Protein AF-0000000072709318 (afdb_homodimer)

Foldseek 3Di:
DDPPPPDPPPADDDDPDDDDDDPDCPPPQAAAEEEEEAALQRLLLVLLPVQFDPCVVVSVPDDRQDKDWTADPVLSYIYIYHHHQLCPPVVVVVLVVCVVPVVPQGQEYEYEYQQVLQQVLFVCCVPPNLCRSCVVSLVVLLVCQQSLLVSLVRHAAEYEQAEQAAQPPPDPVPSRSHLDRVSSVVNRVSNCVRHVPRNHHYRCVRHVVRVVLLVCCVVVVPCDPVNQAQVNVDSRYGGSVSSNVVSLVCCQVCCVPPRVPPPVSND/DDPPPPDPPPADDDDPDDDDDDDDDPPPQAAAEEEEEAALQRLLLVCLPVQQPPCVVVSVPDDRQDKHWTADVVLSYIYIYHHHQLCPPVVVVVLVVCVVPVVPQGQEYEYEYQQVLQQVLFVCCVPPNLCRSCVVSLVVLLVCQQSLLVSLVRHAAEYEQAEQAAAPPPDPVPSRSALDRVSSVVNRVSNCVRNPPSNHHYRCVRHVVRVVLLVCCVVVVPCDPVNQAQVNVDSRYGGSVSSNVVSLVCCQVCCVPPRVPPPVSND

Nearest PDB structures (foldseek):
  5jd3-assembly1_A  TM=5.393E-01  e=1.275E-04  uncultured bacterium
  8ik1-assembly1_A  TM=5.780E-01  e=3.591E-04  Geobacillus sp. PA-3
  8ik1-assembly2_B  TM=5.446E-01  e=1.647E-03  Geobacillus sp. PA-3
  3klp-assembly1_X-2  TM=3.466E-01  e=9.175E-02  Homo sapiens
  3voi-assembly1_A  TM=4.257E-01  e=7.736E-01  Coprinopsis cinerea

Structure (mmCIF, N/CA/C/O backbone):
data_AF-0000000072709318-model_v1
#
loop_
_entity.id
_entity.type
_entity.pdbx_description
1 polymer Hyaluronoglucosaminidase
#
loop_
_atom_site.group_PDB
_atom_site.id
_atom_site.type_symbol
_atom_site.label_atom_id
_atom_site.label_alt_id
_atom_site.label_comp_id
_atom_site.label_asym_id
_atom_site.label_entity_id
_atom_site.label_seq_id
_atom_site.pdbx_PDB_ins_code
_atom_site.Cartn_x
_atom_site.Cartn_y
_atom_site.Cartn_z
_atom_site.occupancy
_atom_site.B_iso_or_equiv
_atom_site.auth_seq_id
_atom_site.auth_comp_id
_atom_site.auth_asym_id
_atom_site.auth_atom_id
_atom_site.pdbx_PDB_model_num
ATOM 1 N N . PHE A 1 1 ? -8.57 -24.578 12.484 1 18.33 1 PHE A N 1
ATOM 2 C CA . PHE A 1 1 ? -8.047 -23.5 11.664 1 18.33 1 PHE A CA 1
ATOM 3 C C . PHE A 1 1 ? -8.812 -22.203 11.922 1 18.33 1 PHE A C 1
ATOM 5 O O . PHE A 1 1 ? -9.711 -21.844 11.148 1 18.33 1 PHE A O 1
ATOM 12 N N . HIS A 1 2 ? -9.008 -21.797 13.148 1 18.19 2 HIS A N 1
ATOM 13 C CA . HIS A 1 2 ? -9.875 -20.859 13.852 1 18.19 2 HIS A CA 1
ATOM 14 C C . HIS A 1 2 ? -9.508 -19.406 13.523 1 18.19 2 HIS A C 1
ATOM 16 O O . HIS A 1 2 ? -8.344 -19.016 13.664 1 18.19 2 HIS A O 1
ATOM 22 N N . ALA A 1 3 ? -10.164 -18.906 12.438 1 20.08 3 ALA A N 1
ATOM 23 C CA . ALA A 1 3 ? -10.195 -17.5 12.039 1 20.08 3 ALA A CA 1
ATOM 24 C C . ALA A 1 3 ? -10.32 -16.578 13.25 1 20.08 3 ALA A C 1
ATOM 26 O O . ALA A 1 3 ? -11.336 -16.625 13.953 1 20.08 3 ALA A O 1
ATOM 27 N N . SER A 1 4 ? -9.25 -16.516 14.016 1 19.88 4 SER A N 1
ATOM 28 C CA . SER A 1 4 ? -9.398 -15.57 15.109 1 19.88 4 SER A CA 1
ATOM 29 C C . SER A 1 4 ? -10 -14.25 14.625 1 19.88 4 SER A C 1
ATOM 31 O O . SER A 1 4 ? -9.781 -13.844 13.484 1 19.88 4 SER A O 1
ATOM 33 N N . GLU A 1 5 ? -11.117 -13.867 15.109 1 21.23 5 GLU A N 1
ATOM 34 C CA . GLU A 1 5 ? -12.016 -12.719 15.117 1 21.23 5 GLU A CA 1
ATOM 35 C C . GLU A 1 5 ? -11.242 -11.414 15.297 1 21.23 5 GLU A C 1
ATOM 37 O O . GLU A 1 5 ? -10.609 -11.195 16.328 1 21.23 5 GLU A O 1
ATOM 42 N N . GLY A 1 6 ? -10.422 -11.086 14.422 1 20.47 6 GLY A N 1
ATOM 43 C CA . GLY A 1 6 ? -9.789 -9.789 14.617 1 20.47 6 GLY A CA 1
ATOM 44 C C . GLY A 1 6 ? -10.773 -8.688 14.953 1 20.47 6 GLY A C 1
ATOM 45 O O . GLY A 1 6 ? -11.828 -8.578 14.328 1 20.47 6 GLY A O 1
ATOM 46 N N . ALA A 1 7 ? -10.883 -8.281 16.219 1 23.45 7 ALA A N 1
ATOM 47 C CA . ALA A 1 7 ? -11.672 -7.262 16.906 1 23.45 7 ALA A CA 1
ATOM 48 C C . ALA A 1 7 ? -11.609 -5.93 16.156 1 23.45 7 ALA A C 1
ATOM 50 O O . ALA A 1 7 ? -10.523 -5.387 15.938 1 23.45 7 ALA A O 1
ATOM 51 N N . ASP A 1 8 ? -12.422 -5.719 15.227 1 24.88 8 ASP A N 1
ATOM 52 C CA . ASP A 1 8 ? -12.766 -4.375 14.766 1 24.88 8 ASP A CA 1
ATOM 53 C C . ASP A 1 8 ? -13.109 -3.463 15.938 1 24.88 8 ASP A C 1
ATOM 55 O O . ASP A 1 8 ? -14.141 -3.645 16.594 1 24.88 8 ASP A O 1
ATOM 59 N N . GLU A 1 9 ? -12.266 -3.225 16.797 1 24.95 9 GLU A N 1
ATOM 60 C CA . GLU A 1 9 ? -12.656 -2.33 17.891 1 24.95 9 GLU A CA 1
ATOM 61 C C . GLU A 1 9 ? -13.281 -1.047 17.359 1 24.95 9 GLU A C 1
ATOM 63 O O . GLU A 1 9 ? -12.719 -0.398 16.469 1 24.95 9 GLU A O 1
ATOM 68 N N . GLY A 1 10 ? -14.594 -0.941 17.312 1 24.89 10 GLY A N 1
ATOM 69 C CA . GLY A 1 10 ? -15.5 0.183 17.156 1 24.89 10 GLY A CA 1
ATOM 70 C C . GLY A 1 10 ? -14.992 1.457 17.797 1 24.89 10 GLY A C 1
ATOM 71 O O . GLY A 1 10 ? -14.477 1.43 18.922 1 24.89 10 GLY A O 1
ATOM 72 N N . GLY A 1 11 ? -14.414 2.309 16.984 1 27.69 11 GLY A N 1
ATOM 73 C CA . GLY A 1 11 ? -14.055 3.623 17.5 1 27.69 11 GLY A CA 1
ATOM 74 C C . GLY A 1 11 ? -15.156 4.27 18.312 1 27.69 11 GLY A C 1
ATOM 75 O O . GLY A 1 11 ? -16.344 4.129 18 1 27.69 11 GLY A O 1
ATOM 76 N N . GLY A 1 12 ? -15.102 4.203 19.547 1 26.78 12 GLY A N 1
ATOM 77 C CA . GLY A 1 12 ? -15.977 4.859 20.5 1 26.78 12 GLY A CA 1
ATOM 78 C C . GLY A 1 12 ? -16.25 6.312 20.156 1 26.78 12 GLY A C 1
ATOM 79 O O . GLY A 1 12 ? -15.32 7.059 19.828 1 26.78 12 GLY A O 1
ATOM 80 N N . VAL A 1 13 ? -17.375 6.586 19.547 1 27.08 13 VAL A N 1
ATOM 81 C CA . VAL A 1 13 ? -17.906 7.938 19.438 1 27.08 13 VAL A CA 1
ATOM 82 C C . VAL A 1 13 ? -18 8.586 20.812 1 27.08 13 VAL A C 1
ATOM 84 O O . VAL A 1 13 ? -18.594 8.016 21.734 1 27.08 13 VAL A O 1
ATOM 87 N N . VAL A 1 14 ? -17.125 9.43 21.172 1 26.2 14 VAL A N 1
ATOM 88 C CA . VAL A 1 14 ? -17.297 10.164 22.422 1 26.2 14 VAL A CA 1
ATOM 89 C C . VAL A 1 14 ? -18.188 11.375 22.188 1 26.2 14 VAL A C 1
ATOM 91 O O . VAL A 1 14 ? -17.844 12.273 21.422 1 26.2 14 VAL A O 1
ATOM 94 N N . ASP A 1 15 ? -19.516 11.289 22.422 1 24.95 15 ASP A N 1
ATOM 95 C CA . ASP A 1 15 ? -20.516 12.344 22.391 1 24.95 15 ASP A CA 1
ATOM 96 C C . ASP A 1 15 ? -20.312 13.336 23.531 1 24.95 15 ASP A C 1
ATOM 98 O O . ASP A 1 15 ? -20.312 12.953 24.703 1 24.95 15 ASP A O 1
ATOM 102 N N . VAL A 1 16 ? -19.719 14.531 23.312 1 25.19 16 VAL A N 1
ATOM 103 C CA . VAL A 1 16 ? -19.688 15.547 24.359 1 25.19 16 VAL A CA 1
ATOM 104 C C . VAL A 1 16 ? -20.984 16.359 24.344 1 25.19 16 VAL A C 1
ATOM 106 O O . VAL A 1 16 ? -21.281 17.031 23.359 1 25.19 16 VAL A O 1
ATOM 109 N N . THR A 1 17 ? -22.109 16.016 24.938 1 25.91 17 THR A N 1
ATOM 110 C CA . THR A 1 17 ? -23.391 16.703 25.016 1 25.91 17 THR A CA 1
ATOM 111 C C . THR A 1 17 ? -23.266 17.938 25.922 1 25.91 17 THR A C 1
ATOM 113 O O . THR A 1 17 ? -23.156 17.812 27.141 1 25.91 17 THR A O 1
ATOM 116 N N . GLU A 1 18 ? -22.453 19.031 25.797 1 22.3 18 GLU A N 1
ATOM 117 C CA . GLU A 1 18 ? -22.891 20.062 26.734 1 22.3 18 GLU A CA 1
ATOM 118 C C . GLU A 1 18 ? -24.25 20.641 26.359 1 22.3 18 GLU A C 1
ATOM 120 O O . GLU A 1 18 ? -24.688 20.484 25.219 1 22.3 18 GLU A O 1
ATOM 125 N N . GLY A 1 19 ? -24.953 21.531 27.25 1 25.66 19 GLY A N 1
ATOM 126 C CA . GLY A 1 19 ? -26.25 22.125 27.531 1 25.66 19 GLY A CA 1
ATOM 127 C C . GLY A 1 19 ? -26.625 23.219 26.562 1 25.66 19 GLY A C 1
ATOM 128 O O . GLY A 1 19 ? -27.469 24.047 26.859 1 25.66 19 GLY A O 1
ATOM 129 N N . GLY A 1 20 ? -26.266 23.297 25.312 1 23.64 20 GLY A N 1
ATOM 130 C CA . GLY A 1 20 ? -26.562 24.578 24.688 1 23.64 20 GLY A CA 1
ATOM 131 C C . GLY A 1 20 ? -28.062 24.828 24.547 1 23.64 20 GLY A C 1
ATOM 132 O O . GLY A 1 20 ? -28.859 23.891 24.531 1 23.64 20 GLY A O 1
ATOM 133 N N . VAL A 1 21 ? -28.5 26.109 24.812 1 25.41 21 VAL A N 1
ATOM 134 C CA . VAL A 1 21 ? -29.766 26.828 24.781 1 25.41 21 VAL A CA 1
ATOM 135 C C . VAL A 1 21 ? -30.344 26.812 23.359 1 25.41 21 VAL A C 1
ATOM 137 O O . VAL A 1 21 ? -29.594 26.719 22.391 1 25.41 21 VAL A O 1
ATOM 140 N N . ALA A 1 22 ? -31.75 26.734 23.188 1 29.33 22 ALA A N 1
ATOM 141 C CA . ALA A 1 22 ? -32.75 26.656 22.125 1 29.33 22 ALA A CA 1
ATOM 142 C C . ALA A 1 22 ? -32.688 27.875 21.219 1 29.33 22 ALA A C 1
ATOM 144 O O . ALA A 1 22 ? -33.594 28.125 20.438 1 29.33 22 ALA A O 1
ATOM 145 N N . SER A 1 23 ? -31.641 28.656 20.953 1 26.03 23 SER A N 1
ATOM 146 C CA . SER A 1 23 ? -32.062 29.875 20.25 1 26.03 23 SER A CA 1
ATOM 147 C C . SER A 1 23 ? -32.688 29.547 18.891 1 26.03 23 SER A C 1
ATOM 149 O O . SER A 1 23 ? -32.5 28.453 18.375 1 26.03 23 SER A O 1
ATOM 151 N N . GLY A 1 24 ? -33.312 30.516 18.062 1 32.34 24 GLY A N 1
ATOM 152 C CA . GLY A 1 24 ? -34.094 30.688 16.844 1 32.34 24 GLY A CA 1
ATOM 153 C C . GLY A 1 24 ? -33.531 29.906 15.664 1 32.34 24 GLY A C 1
ATOM 154 O O . GLY A 1 24 ? -32.344 29.531 15.68 1 32.34 24 GLY A O 1
ATOM 155 N N . GLY A 1 25 ? -34.5 29.234 14.789 1 33.97 25 GLY A N 1
ATOM 156 C CA . GLY A 1 25 ? -34.5 28.062 13.945 1 33.97 25 GLY A CA 1
ATOM 157 C C . GLY A 1 25 ? -33.531 28.156 12.781 1 33.97 25 GLY A C 1
ATOM 158 O O . GLY A 1 25 ? -33.938 28.062 11.617 1 33.97 25 GLY A O 1
ATOM 159 N N . THR A 1 26 ? -32.531 29.156 12.75 1 33.88 26 THR A N 1
ATOM 160 C CA . THR A 1 26 ? -31.75 29.172 11.523 1 33.88 26 THR A CA 1
ATOM 161 C C . THR A 1 26 ? -31.281 27.766 11.164 1 33.88 26 THR A C 1
ATOM 163 O O . THR A 1 26 ? -31.094 26.922 12.047 1 33.88 26 THR A O 1
ATOM 166 N N . GLU A 1 27 ? -31.578 27.359 9.875 1 38.03 27 GLU A N 1
ATOM 167 C CA . GLU A 1 27 ? -31.172 26.078 9.305 1 38.03 27 GLU A CA 1
ATOM 168 C C . GLU A 1 27 ? -29.859 25.594 9.898 1 38.03 27 GLU A C 1
ATOM 170 O O . GLU A 1 27 ? -28.891 26.359 9.969 1 38.03 27 GLU A O 1
ATOM 175 N N . PRO A 1 28 ? -29.828 24.734 10.742 1 40.47 28 PRO A N 1
ATOM 176 C CA . PRO A 1 28 ? -28.609 24.266 11.414 1 40.47 28 PRO A CA 1
ATOM 177 C C . PRO A 1 28 ? -27.406 24.156 10.477 1 40.47 28 PRO A C 1
ATOM 179 O O . PRO A 1 28 ? -27.547 23.703 9.336 1 40.47 28 PRO A O 1
ATOM 182 N N . ALA A 1 29 ? -26.5 25.141 10.289 1 44.62 29 ALA A N 1
ATOM 183 C CA . ALA A 1 29 ? -25.25 25.156 9.516 1 44.62 29 ALA A CA 1
ATOM 184 C C . ALA A 1 29 ? -24.703 23.75 9.328 1 44.62 29 ALA A C 1
ATOM 186 O O . ALA A 1 29 ? -24.578 22.984 10.289 1 44.62 29 ALA A O 1
ATOM 187 N N . ARG A 1 30 ? -24.906 23.062 8.148 1 54.44 30 ARG A N 1
ATOM 188 C CA . ARG A 1 30 ? -24.391 21.734 7.824 1 54.44 30 ARG A CA 1
ATOM 189 C C . ARG A 1 30 ? -23.016 21.516 8.445 1 54.44 30 ARG A C 1
ATOM 191 O O . ARG A 1 30 ? -22.156 22.391 8.398 1 54.44 30 ARG A O 1
ATOM 198 N N . GLY A 1 31 ? -22.875 20.641 9.336 1 70.06 31 GLY A N 1
ATOM 199 C CA . GLY A 1 31 ? -21.641 20.297 10.016 1 70.06 31 GLY A CA 1
ATOM 200 C C . GLY A 1 31 ? -20.484 20.062 9.062 1 70.06 31 GLY A C 1
ATOM 201 O O . GLY A 1 31 ? -20.688 19.688 7.91 1 70.06 31 GLY A O 1
ATOM 202 N N . GLN A 1 32 ? -19.359 20.812 9.352 1 82.69 32 GLN A N 1
ATOM 203 C CA . GLN A 1 32 ? -18.141 20.625 8.57 1 82.69 32 GLN A CA 1
ATOM 204 C C . GLN A 1 32 ? -17.453 19.297 8.906 1 82.69 32 GLN A C 1
ATOM 206 O O . GLN A 1 32 ? -17.484 18.859 10.055 1 82.69 32 GLN A O 1
ATOM 211 N N . HIS A 1 33 ? -17.047 18.625 7.836 1 90.94 33 HIS A N 1
ATOM 212 C CA . HIS A 1 33 ? -16.281 17.406 8 1 90.94 33 HIS A CA 1
ATOM 213 C C . HIS A 1 33 ? -14.883 17.547 7.398 1 90.94 33 HIS A C 1
ATOM 215 O O . HIS A 1 33 ? -14.742 17.859 6.215 1 90.94 33 HIS A O 1
ATOM 221 N N . TRP A 1 34 ? -13.898 17.422 8.258 1 92.12 34 TRP A N 1
ATOM 222 C CA . TRP A 1 34 ? -12.5 17.406 7.832 1 92.12 34 TRP A CA 1
ATOM 223 C C . TRP A 1 34 ? -11.906 16.016 7.945 1 92.12 34 TRP A C 1
ATOM 225 O O . TRP A 1 34 ? -12.203 15.281 8.891 1 92.12 34 TRP A O 1
ATOM 235 N N . VAL A 1 35 ? -11.109 15.711 6.961 1 95.94 35 VAL A N 1
ATOM 236 C CA . VAL A 1 35 ? -10.461 14.406 7.012 1 95.94 35 VAL A CA 1
ATOM 237 C C . VAL A 1 35 ? -8.953 14.578 6.859 1 95.94 35 VAL A C 1
ATOM 239 O O . VAL A 1 35 ? -8.484 15.305 5.977 1 95.94 35 VAL A O 1
ATOM 242 N N . ILE A 1 36 ? -8.172 13.922 7.75 1 96.06 36 ILE A N 1
ATOM 243 C CA . ILE A 1 36 ? -6.715 13.977 7.762 1 96.06 36 ILE A CA 1
ATOM 244 C C . ILE A 1 36 ? -6.141 12.594 7.488 1 96.06 36 ILE A C 1
ATOM 246 O O . ILE A 1 36 ? -6.566 11.609 8.094 1 96.06 36 ILE A O 1
ATOM 250 N N . PHE A 1 37 ? -5.27 12.516 6.492 1 97.5 37 PHE A N 1
ATOM 251 C CA . PHE A 1 37 ? -4.547 11.281 6.211 1 97.5 37 PHE A CA 1
ATOM 252 C C . PHE A 1 37 ? -3.053 11.469 6.43 1 97.5 37 PHE A C 1
ATOM 254 O O . PHE A 1 37 ? -2.477 12.469 5.996 1 97.5 37 PHE A O 1
ATOM 261 N N . GLY A 1 38 ? -2.445 10.461 7.07 1 96.75 38 GLY A N 1
ATOM 262 C CA . GLY A 1 38 ? -0.995 10.547 7.133 1 96.75 38 GLY A CA 1
ATOM 263 C C . GLY A 1 38 ? -0.401 9.773 8.297 1 96.75 38 GLY A C 1
ATOM 264 O O . GLY A 1 38 ? -0.96 8.766 8.727 1 96.75 38 GLY A O 1
ATOM 265 N N . ASP A 1 39 ? 0.819 10.234 8.68 1 92.56 39 ASP A N 1
ATOM 266 C CA . ASP A 1 39 ? 1.562 9.547 9.727 1 92.56 39 ASP A CA 1
ATOM 267 C C . ASP A 1 39 ? 1.502 10.312 11.047 1 92.56 39 ASP A C 1
ATOM 269 O O . ASP A 1 39 ? 0.529 11.023 11.312 1 92.56 39 ASP A O 1
ATOM 273 N N . SER A 1 40 ? 2.477 10.148 11.875 1 89.94 40 SER A N 1
ATOM 274 C CA . SER A 1 40 ? 2.492 10.758 13.203 1 89.94 40 SER A CA 1
ATOM 275 C C . SER A 1 40 ? 2.518 12.281 13.109 1 89.94 40 SER A C 1
ATOM 277 O O . SER A 1 40 ? 1.953 12.969 13.961 1 89.94 40 SER A O 1
ATOM 279 N N . HIS A 1 41 ? 3.105 12.867 12.078 1 91.12 41 HIS A N 1
ATOM 280 C CA . HIS A 1 41 ? 3.135 14.32 11.906 1 91.12 41 HIS A CA 1
ATOM 281 C C . HIS A 1 41 ? 1.727 14.883 11.758 1 91.12 41 HIS A C 1
ATOM 283 O O . HIS A 1 41 ? 1.396 15.906 12.359 1 91.12 41 HIS A O 1
ATOM 289 N N . MET A 1 42 ? 0.991 14.18 11.023 1 93.81 42 MET A N 1
ATOM 290 C CA . MET A 1 42 ? -0.381 14.625 10.797 1 93.81 42 MET A CA 1
ATOM 291 C C . MET A 1 42 ? -1.245 14.367 12.023 1 93.81 42 MET A C 1
ATOM 293 O O . MET A 1 42 ? -2.156 15.141 12.32 1 93.81 42 MET A O 1
ATOM 297 N N . ARG A 1 43 ? -0.916 13.305 12.648 1 90.69 43 ARG A N 1
ATOM 298 C CA . ARG A 1 43 ? -1.626 13.016 13.891 1 90.69 43 ARG A CA 1
ATOM 299 C C . ARG A 1 43 ? -1.39 14.109 14.93 1 90.69 43 ARG A C 1
ATOM 301 O O . ARG A 1 43 ? -2.299 14.469 15.68 1 90.69 43 ARG A O 1
ATOM 308 N N . TYR A 1 44 ? -0.171 14.641 14.992 1 89.25 44 TYR A N 1
ATOM 309 C CA . TYR A 1 44 ? 0.151 15.711 15.922 1 89.25 44 TYR A CA 1
ATOM 310 C C . TYR A 1 44 ? -0.67 16.953 15.625 1 89.25 44 TYR A C 1
ATOM 312 O O . TYR A 1 44 ? -1.036 17.703 16.531 1 89.25 44 TYR A O 1
ATOM 320 N N . ILE A 1 45 ? -0.91 17.203 14.383 1 89.75 45 ILE A N 1
ATOM 321 C CA . ILE A 1 45 ? -1.743 18.344 14.016 1 89.75 45 ILE A CA 1
ATOM 322 C C . ILE A 1 45 ? -3.15 18.156 14.578 1 89.75 45 ILE A C 1
ATOM 324 O O . ILE A 1 45 ? -3.734 19.094 15.125 1 89.75 45 ILE A O 1
ATOM 328 N N . LEU A 1 46 ? -3.662 16.969 14.414 1 87 46 LEU A N 1
ATOM 329 C CA . LEU A 1 46 ? -4.957 16.688 15.023 1 87 46 LEU A CA 1
ATOM 330 C C . LEU A 1 46 ? -4.914 16.938 16.531 1 87 46 LEU A C 1
ATOM 332 O O . LEU A 1 46 ? -5.82 17.547 17.094 1 87 46 LEU A O 1
ATOM 336 N N . LYS A 1 47 ? -3.832 16.469 17.125 1 82.5 47 LYS A N 1
ATOM 337 C CA . LYS A 1 47 ? -3.697 16.594 18.578 1 82.5 47 LYS A CA 1
ATOM 338 C C . LYS A 1 47 ? -3.527 18.047 19 1 82.5 47 LYS A C 1
ATOM 340 O O . LYS A 1 47 ? -3.889 18.438 20.109 1 82.5 47 LYS A O 1
ATOM 345 N N . GLY A 1 48 ? -2.92 18.828 18.156 1 80.25 48 GLY A N 1
ATOM 346 C CA . GLY A 1 48 ? -2.701 20.234 18.453 1 80.25 48 GLY A CA 1
ATOM 347 C C . GLY A 1 48 ? -3.982 21.047 18.469 1 80.25 48 GLY A C 1
ATOM 348 O O . GLY A 1 48 ? -4.008 22.172 18.984 1 80.25 48 GLY A O 1
ATOM 349 N N . TRP A 1 49 ? -4.996 20.531 17.938 1 73.69 49 TRP A N 1
ATOM 350 C CA . TRP A 1 49 ? -6.277 21.219 17.891 1 73.69 49 TRP A CA 1
ATOM 351 C C . TRP A 1 49 ? -6.879 21.344 19.281 1 73.69 49 TRP A C 1
ATOM 353 O O . TRP A 1 49 ? -7.113 20.344 19.953 1 73.69 49 TRP A O 1
ATOM 363 N N . LYS A 1 50 ? -6.504 22.516 20.047 1 57.91 50 LYS A N 1
ATOM 364 C CA . LYS A 1 50 ? -6.938 22.781 21.422 1 57.91 50 LYS A CA 1
ATOM 365 C C . LYS A 1 50 ? -8.445 22.625 21.562 1 57.91 50 LYS A C 1
ATOM 367 O O . LYS A 1 50 ? -8.93 22.141 22.578 1 57.91 50 LYS A O 1
ATOM 372 N N . SER A 1 51 ? -9.117 23.531 20.703 1 49.47 51 SER A N 1
ATOM 373 C CA . SER A 1 51 ? -10.57 23.562 20.859 1 49.47 51 SER A CA 1
ATOM 374 C C . SER A 1 51 ? -11.172 22.172 20.703 1 49.47 51 SER A C 1
ATOM 376 O O . SER A 1 51 ? -12.359 21.969 20.953 1 49.47 51 SER A O 1
ATOM 378 N N . VAL A 1 52 ? -10.617 21.469 19.969 1 45.75 52 VAL A N 1
ATOM 379 C CA . VAL A 1 52 ? -11.117 20.094 19.844 1 45.75 52 VAL A CA 1
ATOM 380 C C . VAL A 1 52 ? -11.023 19.391 21.188 1 45.75 52 VAL A C 1
ATOM 382 O O . VAL A 1 52 ? -10.031 19.547 21.906 1 45.75 52 VAL A O 1
ATOM 385 N N . ALA A 1 53 ? -12.078 18.594 21.656 1 40.69 53 ALA A N 1
ATOM 386 C CA . ALA A 1 53 ? -12.672 18.141 22.906 1 40.69 53 ALA A CA 1
ATOM 387 C C . ALA A 1 53 ? -11.602 17.594 23.859 1 40.69 53 ALA A C 1
ATOM 389 O O . ALA A 1 53 ? -10.469 17.344 23.438 1 40.69 53 ALA A O 1
ATOM 390 N N . PRO A 1 54 ? -12.07 16.875 24.984 1 41.25 54 PRO A N 1
ATOM 391 C CA . PRO A 1 54 ? -11.719 15.805 25.922 1 41.25 54 PRO A CA 1
ATOM 392 C C . PRO A 1 54 ? -10.805 14.758 25.281 1 41.25 54 PRO A C 1
ATOM 394 O O . PRO A 1 54 ? -10.414 13.789 25.953 1 41.25 54 PRO A O 1
ATOM 397 N N . ALA A 1 55 ? -10.43 14.867 24.109 1 44.62 55 ALA A N 1
ATOM 398 C CA . ALA A 1 55 ? -9.664 13.922 23.297 1 44.62 55 ALA A CA 1
ATOM 399 C C . ALA A 1 55 ? -8.203 13.875 23.734 1 44.62 55 ALA A C 1
ATOM 401 O O . ALA A 1 55 ? -7.434 13.031 23.266 1 44.62 55 ALA A O 1
ATOM 402 N N . GLU A 1 56 ? -7.742 15.023 24.297 1 49.5 56 GLU A N 1
ATOM 403 C CA . GLU A 1 56 ? -6.383 14.945 24.812 1 49.5 56 GLU A CA 1
ATOM 404 C C . GLU A 1 56 ? -6.125 13.594 25.484 1 49.5 56 GLU A C 1
ATOM 406 O O . GLU A 1 56 ? -5.055 13.008 25.312 1 49.5 56 GLU A O 1
ATOM 411 N N . LYS A 1 57 ? -7.16 13.359 26.344 1 46.59 57 LYS A N 1
ATOM 412 C CA . LYS A 1 57 ? -6.961 12.117 27.078 1 46.59 57 LYS A CA 1
ATOM 413 C C . LYS A 1 57 ? -7.039 10.914 26.141 1 46.59 57 LYS A C 1
ATOM 415 O O . LYS A 1 57 ? -6.285 9.945 26.297 1 46.59 57 LYS A O 1
ATOM 420 N N . THR A 1 58 ? -7.965 10.984 25.141 1 47.28 58 THR A N 1
ATOM 421 C CA . THR A 1 58 ? -8.172 9.828 24.281 1 47.28 58 THR A CA 1
ATOM 422 C C . THR A 1 58 ? -7.035 9.695 23.266 1 47.28 58 THR A C 1
ATOM 424 O O . THR A 1 58 ? -6.629 8.586 22.922 1 47.28 58 THR A O 1
ATOM 427 N N . LEU A 1 59 ? -6.578 10.914 22.875 1 53.44 59 LEU A N 1
ATOM 428 C CA . LEU A 1 59 ? -5.551 10.898 21.844 1 53.44 59 LEU A CA 1
ATOM 429 C C . LEU A 1 59 ? -4.219 10.414 22.406 1 53.44 59 LEU A C 1
ATOM 431 O O . LEU A 1 59 ? -3.424 9.797 21.703 1 53.44 59 LEU A O 1
ATOM 435 N N . HIS A 1 60 ? -4.07 10.766 23.688 1 52.12 60 HIS A N 1
ATOM 436 C CA . HIS A 1 60 ? -2.791 10.375 24.266 1 52.12 60 HIS A CA 1
ATOM 437 C C . HIS A 1 60 ? -2.752 8.883 24.562 1 52.12 60 HIS A C 1
ATOM 439 O O . HIS A 1 60 ? -1.674 8.281 24.609 1 52.12 60 HIS A O 1
ATOM 445 N N . ASN A 1 61 ? -4.02 8.328 24.656 1 47.03 61 ASN A N 1
ATOM 446 C CA . ASN A 1 61 ? -4.055 6.918 25.031 1 47.03 61 ASN A CA 1
ATOM 447 C C . ASN A 1 61 ? -4.238 6.023 23.812 1 47.03 61 ASN A C 1
ATOM 449 O O . ASN A 1 61 ? -4.191 4.797 23.922 1 47.03 61 ASN A O 1
ATOM 453 N N . ASP A 1 62 ? -4.414 6.656 22.781 1 52.31 62 ASP A N 1
ATOM 454 C CA . ASP A 1 62 ? -4.727 5.797 21.641 1 52.31 62 ASP A CA 1
ATOM 455 C C . ASP A 1 62 ? -3.455 5.184 21.047 1 52.31 62 ASP A C 1
ATOM 457 O O . ASP A 1 62 ? -2.385 5.793 21.109 1 52.31 62 ASP A O 1
ATOM 461 N N . LYS A 1 63 ? -3.678 4.117 20.594 1 58.25 63 LYS A N 1
ATOM 462 C CA . LYS A 1 63 ? -2.574 3.424 19.938 1 58.25 63 LYS A CA 1
ATOM 463 C C . LYS A 1 63 ? -2.135 4.156 18.672 1 58.25 63 LYS A C 1
ATOM 465 O O . LYS A 1 63 ? -2.971 4.562 17.859 1 58.25 63 LYS A O 1
ATOM 470 N N . PRO A 1 64 ? -0.882 4.648 18.562 1 58.53 64 PRO A N 1
ATOM 471 C CA . PRO A 1 64 ? -0.325 5.539 17.547 1 58.53 64 PRO A CA 1
ATOM 472 C C . PRO A 1 64 ? -0.694 5.117 16.125 1 58.53 64 PRO A C 1
ATOM 474 O O . PRO A 1 64 ? -0.649 5.934 15.203 1 58.53 64 PRO A O 1
ATOM 477 N N . PHE A 1 65 ? -1.562 4.027 15.938 1 69.38 65 PHE A N 1
ATOM 478 C CA . PHE A 1 65 ? -1.738 3.537 14.578 1 69.38 65 PHE A CA 1
ATOM 479 C C . PHE A 1 65 ? -3.215 3.324 14.266 1 69.38 65 PHE A C 1
ATOM 481 O O . PHE A 1 65 ? -3.561 2.535 13.383 1 69.38 65 PHE A O 1
ATOM 488 N N . LYS A 1 66 ? -3.934 4.141 14.984 1 74.88 66 LYS A N 1
ATOM 489 C CA . LYS A 1 66 ? -5.367 3.924 14.82 1 74.88 66 LYS A CA 1
ATOM 490 C C . LYS A 1 66 ? -6.035 5.133 14.164 1 74.88 66 LYS A C 1
ATOM 492 O O . LYS A 1 66 ? -5.527 6.25 14.25 1 74.88 66 LYS A O 1
ATOM 497 N N . ASN A 1 67 ? -7.09 4.848 13.461 1 81.25 67 ASN A N 1
ATOM 498 C CA . ASN A 1 67 ? -7.977 5.91 13 1 81.25 67 ASN A CA 1
ATOM 499 C C . ASN A 1 67 ? -8.688 6.594 14.156 1 81.25 67 ASN A C 1
ATOM 501 O O . ASN A 1 67 ? -8.93 5.973 15.195 1 81.25 67 ASN A O 1
ATOM 505 N N . ILE A 1 68 ? -8.898 7.926 14 1 81.81 68 ILE A N 1
ATOM 506 C CA . ILE A 1 68 ? -9.5 8.719 15.062 1 81.81 68 ILE A CA 1
ATOM 507 C C . ILE A 1 68 ? -10.633 9.562 14.492 1 81.81 68 ILE A C 1
ATOM 509 O O . ILE A 1 68 ? -10.523 10.109 13.391 1 81.81 68 ILE A O 1
ATOM 513 N N . GLU A 1 69 ? -11.711 9.531 15.172 1 82.88 69 GLU A N 1
ATOM 514 C CA . GLU A 1 69 ? -12.789 10.461 14.867 1 82.88 69 GLU A CA 1
ATOM 515 C C . GLU A 1 69 ? -13.062 11.398 16.047 1 82.88 69 GLU A C 1
ATOM 517 O O . GLU A 1 69 ? -13.188 10.953 17.188 1 82.88 69 GLU A O 1
ATOM 522 N N . VAL A 1 70 ? -13.008 12.695 15.75 1 80.38 70 VAL A N 1
ATOM 523 C CA . VAL A 1 70 ? -13.25 13.719 16.766 1 80.38 70 VAL A CA 1
ATOM 524 C C . VAL A 1 70 ? -14.422 14.602 16.344 1 80.38 70 VAL A C 1
ATOM 526 O O . VAL A 1 70 ? -14.477 15.062 15.195 1 80.38 70 VAL A O 1
ATOM 529 N N . ARG A 1 71 ? -15.336 14.711 17.266 1 80 71 ARG A N 1
ATOM 530 C CA . ARG A 1 71 ? -16.469 15.594 17.016 1 80 71 ARG A CA 1
ATOM 531 C C . ARG A 1 71 ? -16.469 16.781 17.969 1 80 71 ARG A C 1
ATOM 533 O O . ARG A 1 71 ? -16.297 16.625 19.172 1 80 71 ARG A O 1
ATOM 540 N N . ASP A 1 72 ? -16.438 17.938 17.328 1 73 72 ASP A N 1
ATOM 541 C CA . ASP A 1 72 ? -16.609 19.172 18.094 1 73 72 ASP A CA 1
ATOM 542 C C . ASP A 1 72 ? -17.984 19.781 17.859 1 73 72 ASP A C 1
ATOM 544 O O . ASP A 1 72 ? -18.203 20.438 16.844 1 73 72 ASP A O 1
ATOM 548 N N . LEU A 1 73 ? -18.828 19.672 18.734 1 67.06 73 LEU A N 1
ATOM 549 C CA . LEU A 1 73 ? -20.219 20.094 18.594 1 67.06 73 LEU A CA 1
ATOM 550 C C . LEU A 1 73 ? -20.344 21.609 18.656 1 67.06 73 LEU A C 1
ATOM 552 O O . LEU A 1 73 ? -21.281 22.188 18.078 1 67.06 73 LEU A O 1
ATOM 556 N N . SER A 1 74 ? -19.391 22.25 19.375 1 67.38 74 SER A N 1
ATOM 557 C CA . SER A 1 74 ? -19.484 23.703 19.531 1 67.38 74 SER A CA 1
ATOM 558 C C . SER A 1 74 ? -19.344 24.406 18.188 1 67.38 74 SER A C 1
ATOM 560 O O . SER A 1 74 ? -19.938 25.469 17.969 1 67.38 74 SER A O 1
ATOM 562 N N . VAL A 1 75 ? -18.688 23.828 17.297 1 69.5 75 VAL A N 1
ATOM 563 C CA . VAL A 1 75 ? -18.516 24.438 15.984 1 69.5 75 VAL A CA 1
ATOM 564 C C . VAL A 1 75 ? -19.047 23.516 14.898 1 69.5 75 VAL A C 1
ATOM 566 O O . VAL A 1 75 ? -18.859 23.766 13.703 1 69.5 75 VAL A O 1
ATOM 569 N N . ASN A 1 76 ? -19.75 22.406 15.289 1 77.62 76 ASN A N 1
ATOM 570 C CA . ASN A 1 76 ? -20.328 21.438 14.367 1 77.62 76 ASN A CA 1
ATOM 571 C C . ASN A 1 76 ? -19.281 20.938 13.367 1 77.62 76 ASN A C 1
ATOM 573 O O . ASN A 1 76 ? -19.516 20.969 12.156 1 77.62 76 ASN A O 1
ATOM 577 N N . LEU A 1 77 ? -18.188 20.641 13.906 1 80.38 77 LEU A N 1
ATOM 578 C CA . LEU A 1 77 ? -17.078 20.156 13.117 1 80.38 77 LEU A CA 1
ATOM 579 C C . LEU A 1 77 ? -16.734 18.703 13.484 1 80.38 77 LEU A C 1
ATOM 581 O O . LEU A 1 77 ? -16.625 18.375 14.664 1 80.38 77 LEU A O 1
ATOM 585 N N . ASN A 1 78 ? -16.734 17.922 12.438 1 86.5 78 ASN A N 1
ATOM 586 C CA . ASN A 1 78 ? -16.25 16.547 12.57 1 86.5 78 ASN A CA 1
ATOM 587 C C . ASN A 1 78 ? -14.898 16.375 11.883 1 86.5 78 ASN A C 1
ATOM 589 O O . ASN A 1 78 ? -14.719 16.781 10.734 1 86.5 78 ASN A O 1
ATOM 593 N N . ILE A 1 79 ? -13.93 15.797 12.672 1 88.81 79 ILE A N 1
ATOM 594 C CA . ILE A 1 79 ? -12.617 15.539 12.094 1 88.81 79 ILE A CA 1
ATOM 595 C C . ILE A 1 79 ? -12.32 14.039 12.148 1 88.81 79 ILE A C 1
ATOM 597 O O . ILE A 1 79 ? -12.422 13.414 13.203 1 88.81 79 ILE A O 1
ATOM 601 N N . THR A 1 80 ? -12.039 13.5 10.984 1 92.62 80 THR A N 1
ATOM 602 C CA . THR A 1 80 ? -11.609 12.109 10.914 1 92.62 80 THR A CA 1
ATOM 603 C C . THR A 1 80 ? -10.125 12.023 10.555 1 92.62 80 THR A C 1
ATOM 605 O O . THR A 1 80 ? -9.664 12.695 9.633 1 92.62 80 THR A O 1
ATOM 608 N N . PHE A 1 81 ? -9.398 11.266 11.328 1 94.31 81 PHE A N 1
ATOM 609 C CA . PHE A 1 81 ? -7.996 10.992 11.039 1 94.31 81 PHE A CA 1
ATOM 610 C C . PHE A 1 81 ? -7.801 9.531 10.648 1 94.31 81 PHE A C 1
ATOM 612 O O . PHE A 1 81 ? -8.219 8.625 11.375 1 94.31 81 PHE A O 1
ATOM 619 N N . TYR A 1 82 ? -7.141 9.328 9.5 1 95.06 82 TYR A N 1
ATOM 620 C CA . TYR A 1 82 ? -6.75 7.992 9.07 1 95.06 82 TYR A CA 1
ATOM 621 C C . TYR A 1 82 ? -5.238 7.812 9.156 1 95.06 82 TYR A C 1
ATOM 623 O O . TYR A 1 82 ? -4.484 8.547 8.523 1 95.06 82 TYR A O 1
ATOM 631 N N . TRP A 1 83 ? -4.895 6.848 10.008 1 94.25 83 TRP A N 1
ATOM 632 C CA . TRP A 1 83 ? -3.506 6.41 9.945 1 94.25 83 TRP A CA 1
ATOM 633 C C . TRP A 1 83 ? -3.197 5.766 8.594 1 94.25 83 TRP A C 1
ATOM 635 O O . TRP A 1 83 ? -3.492 4.586 8.383 1 94.25 83 TRP A O 1
ATOM 645 N N . ASP A 1 84 ? -2.664 6.469 7.715 1 95 84 ASP A N 1
ATOM 646 C CA . ASP A 1 84 ? -2.352 6.105 6.336 1 95 84 ASP A CA 1
ATOM 647 C C . ASP A 1 84 ? -1.008 6.695 5.906 1 95 84 ASP A C 1
ATOM 649 O O . ASP A 1 84 ? -0.96 7.613 5.09 1 95 84 ASP A O 1
ATOM 653 N N . VAL A 1 85 ? 0.01 6.043 6.379 1 94.12 85 VAL A N 1
ATOM 654 C CA . VAL A 1 85 ? 1.334 6.66 6.379 1 94.12 85 VAL A CA 1
ATOM 655 C C . VAL A 1 85 ? 1.852 6.77 4.945 1 94.12 85 VAL A C 1
ATOM 657 O O . VAL A 1 85 ? 2.631 7.672 4.629 1 94.12 85 VAL A O 1
ATOM 660 N N . HIS A 1 86 ? 1.468 5.852 4.055 1 93.88 86 HIS A N 1
ATOM 661 C CA . HIS A 1 86 ? 1.901 5.902 2.664 1 93.88 86 HIS A CA 1
ATOM 662 C C . HIS A 1 86 ? 0.8 6.453 1.764 1 93.88 86 HIS A C 1
ATOM 664 O O . HIS A 1 86 ? 1.002 6.617 0.558 1 93.88 86 HIS A O 1
ATOM 670 N N . LEU A 1 87 ? -0.394 6.707 2.377 1 95 87 LEU A N 1
ATOM 671 C CA . LEU A 1 87 ? -1.572 7.191 1.666 1 95 87 LEU A CA 1
ATOM 672 C C . LEU A 1 87 ? -2.029 6.176 0.622 1 95 87 LEU A C 1
ATOM 674 O O . LEU A 1 87 ? -2.461 6.555 -0.47 1 95 87 LEU A O 1
ATOM 678 N N . MET A 1 88 ? -1.851 4.949 0.964 1 89 88 MET A N 1
ATOM 679 C CA . MET A 1 88 ? -2.139 3.906 -0.017 1 89 88 MET A CA 1
ATOM 680 C C . MET A 1 88 ? -3.342 3.074 0.41 1 89 88 MET A C 1
ATOM 682 O O . MET A 1 88 ? -3.898 2.322 -0.392 1 89 88 MET A O 1
ATOM 686 N N . LYS A 1 89 ? -3.742 3.223 1.599 1 87.69 89 LYS A N 1
ATOM 687 C CA . LYS A 1 89 ? -4.773 2.334 2.123 1 87.69 89 LYS A CA 1
ATOM 688 C C . LYS A 1 89 ? -6.121 3.045 2.209 1 87.69 89 LYS A C 1
ATOM 690 O O . LYS A 1 89 ? -6.969 2.893 1.326 1 87.69 89 LYS A O 1
ATOM 695 N N . HIS A 1 90 ? -6.234 4.012 3.014 1 92.88 90 HIS A N 1
ATOM 696 C CA . HIS A 1 90 ? -7.516 4.641 3.309 1 92.88 90 HIS A CA 1
ATOM 697 C C . HIS A 1 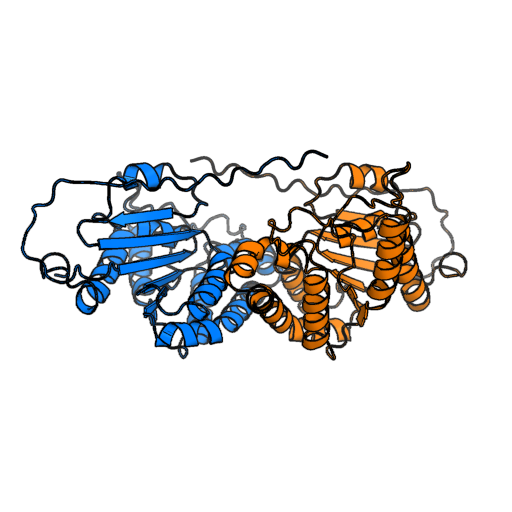90 ? -7.84 5.73 2.295 1 92.88 90 HIS A C 1
ATOM 699 O O . HIS A 1 90 ? -8.984 5.844 1.84 1 92.88 90 HIS A O 1
ATOM 705 N N . LEU A 1 91 ? -6.859 6.5 1.941 1 96.25 91 LEU A N 1
ATOM 706 C CA . LEU A 1 91 ? -7.109 7.656 1.084 1 96.25 91 LEU A CA 1
ATOM 707 C C . LEU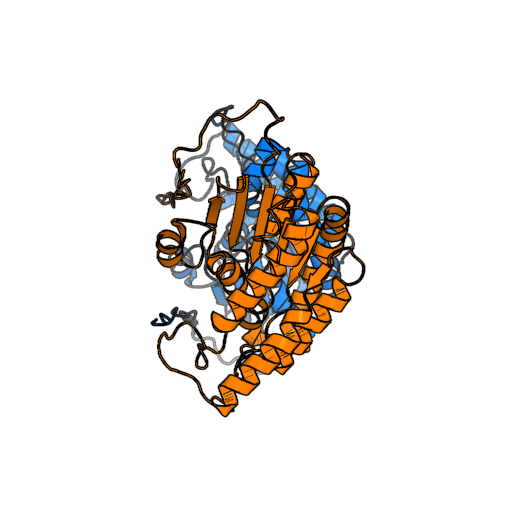 A 1 91 ? -7.742 7.227 -0.235 1 96.25 91 LEU A C 1
ATOM 709 O O . LEU A 1 91 ? -8.812 7.719 -0.604 1 96.25 91 LEU A O 1
ATOM 713 N N . PRO A 1 92 ? -7.172 6.27 -0.918 1 92.62 92 PRO A N 1
ATOM 714 C CA . PRO A 1 92 ? -7.801 5.887 -2.186 1 92.62 92 PRO A CA 1
ATOM 715 C C . PRO A 1 92 ? -9.211 5.332 -2 1 92.62 92 PRO A C 1
ATOM 717 O O . PRO A 1 92 ? -10.094 5.598 -2.818 1 92.62 92 PRO A O 1
ATOM 720 N N . GLN A 1 93 ? -9.453 4.605 -0.97 1 92.88 93 GLN A N 1
ATOM 721 C CA . GLN A 1 93 ? -10.781 4.059 -0.705 1 92.88 93 GLN A CA 1
ATOM 722 C C . GLN A 1 93 ? -11.797 5.172 -0.468 1 92.88 93 GLN A C 1
ATOM 724 O O . GLN A 1 93 ? -12.898 5.137 -1.013 1 92.88 93 GLN A O 1
ATOM 729 N N . GLU A 1 94 ? -11.383 6.109 0.34 1 95.31 94 GLU A N 1
ATOM 730 C CA . GLU A 1 94 ? -12.289 7.215 0.644 1 95.31 94 GLU A CA 1
ATOM 731 C C . GLU A 1 94 ? -12.578 8.055 -0.6 1 95.31 94 GLU A C 1
ATOM 733 O O . GLU A 1 94 ? -13.703 8.508 -0.801 1 95.31 94 GLU A O 1
ATOM 738 N N . MET A 1 95 ? -11.562 8.242 -1.387 1 95.12 95 MET A N 1
ATOM 739 C CA . MET A 1 95 ? -11.766 9.023 -2.604 1 95.12 95 MET A CA 1
ATOM 740 C C . MET A 1 95 ? -12.773 8.344 -3.525 1 95.12 95 MET A C 1
ATOM 742 O O . MET A 1 95 ? -13.602 9.008 -4.145 1 95.12 95 MET A O 1
ATOM 746 N N . ILE A 1 96 ? -12.727 7.035 -3.576 1 93 96 ILE A N 1
ATOM 747 C CA . ILE A 1 96 ? -13.695 6.293 -4.379 1 93 96 ILE A CA 1
ATOM 748 C C . ILE A 1 96 ? -15.094 6.488 -3.805 1 93 96 ILE A C 1
ATOM 750 O O . ILE A 1 96 ? -16.047 6.73 -4.547 1 93 96 ILE A O 1
ATOM 754 N N . LYS A 1 97 ? -15.234 6.371 -2.52 1 93.12 97 LYS A N 1
ATOM 755 C CA . LYS A 1 97 ? -16.531 6.566 -1.875 1 93.12 97 LYS A CA 1
ATOM 756 C C . LYS A 1 97 ? -17.078 7.961 -2.164 1 93.12 97 LYS A C 1
ATOM 758 O O . LYS A 1 97 ? -18.266 8.117 -2.453 1 93.12 97 LYS A O 1
ATOM 763 N N . TRP A 1 98 ? -16.172 8.969 -2.053 1 95.31 98 TRP A N 1
ATOM 764 C CA . TRP A 1 98 ? -16.594 10.352 -2.275 1 95.31 98 TRP A CA 1
ATOM 765 C C . TRP A 1 98 ? -17 10.562 -3.729 1 95.31 98 TRP A C 1
ATOM 767 O O . TRP A 1 98 ? -17.891 11.375 -4.02 1 95.31 98 TRP A O 1
ATOM 777 N N . GLU A 1 99 ? -16.359 9.859 -4.645 1 92.19 99 GLU A N 1
ATOM 778 C CA . GLU A 1 99 ? -16.766 9.922 -6.047 1 92.19 99 GLU A CA 1
ATOM 779 C C . GLU A 1 99 ? -18.156 9.352 -6.25 1 92.19 99 GLU A C 1
ATOM 781 O O . GLU A 1 99 ? -18.922 9.852 -7.082 1 92.19 99 GLU A O 1
ATOM 786 N N . GLN A 1 100 ? -18.484 8.312 -5.414 1 90.94 100 GLN A N 1
ATOM 787 C CA . GLN A 1 100 ? -19.797 7.668 -5.52 1 90.94 100 GLN A CA 1
ATOM 788 C C . GLN A 1 100 ? -20.859 8.492 -4.812 1 90.94 100 GLN A C 1
ATOM 790 O O . GLN A 1 100 ? -22.031 8.4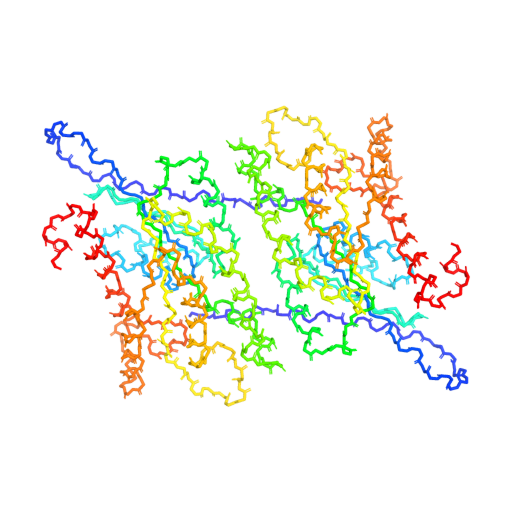53 -5.195 1 90.94 100 GLN A O 1
ATOM 795 N N . GLN A 1 101 ? -20.391 9.234 -3.783 1 93.38 101 GLN A N 1
ATOM 796 C CA . GLN A 1 101 ? -21.312 10.055 -2.998 1 93.38 101 GLN A CA 1
ATOM 797 C C . GLN A 1 101 ? -20.75 11.461 -2.807 1 93.38 101 GLN A C 1
ATOM 799 O O . GLN A 1 101 ? -20.328 11.828 -1.707 1 93.38 101 GLN A O 1
ATOM 804 N N . PRO A 1 102 ? -20.922 12.281 -3.787 1 90.56 102 PRO A N 1
ATOM 805 C CA . PRO A 1 102 ? -20.328 13.617 -3.736 1 90.56 102 PRO A CA 1
ATOM 806 C C . PRO A 1 102 ? -20.859 14.461 -2.578 1 90.56 102 PRO A C 1
ATOM 808 O O . PRO A 1 102 ? -20.141 15.328 -2.064 1 90.56 102 PRO A O 1
ATOM 811 N N . HIS A 1 103 ? -22.062 14.18 -2.105 1 90.31 103 HIS A N 1
ATOM 812 C CA . HIS A 1 103 ? -22.656 14.961 -1.034 1 90.31 103 HIS A CA 1
ATOM 813 C C . HIS A 1 103 ? -22.016 14.656 0.31 1 90.31 103 HIS A C 1
ATOM 815 O O . HIS A 1 103 ? -22.219 15.383 1.285 1 90.31 103 HIS A O 1
ATOM 821 N N . HIS A 1 104 ? -21.203 13.547 0.288 1 90.56 104 HIS A N 1
ATOM 822 C CA . HIS A 1 104 ? -20.547 13.156 1.528 1 90.56 104 HIS A CA 1
ATOM 823 C C . HIS A 1 104 ? -19.062 13.539 1.514 1 90.56 104 HIS A C 1
ATOM 825 O O . HIS A 1 104 ? -18.312 13.172 2.418 1 90.56 104 HIS A O 1
ATOM 831 N N . THR A 1 105 ? -18.703 14.312 0.541 1 93.69 105 THR A N 1
ATOM 832 C CA . THR A 1 105 ? -17.312 14.742 0.443 1 93.69 105 THR A CA 1
ATOM 833 C C . THR A 1 105 ? -16.984 15.742 1.547 1 93.69 105 THR A C 1
ATOM 835 O O . THR A 1 105 ? -17.766 16.641 1.835 1 93.69 105 THR A O 1
ATOM 838 N N . PRO A 1 106 ? -15.867 15.555 2.211 1 94.56 106 PRO A N 1
ATOM 839 C CA . PRO A 1 106 ? -15.477 16.516 3.244 1 94.56 106 PRO A CA 1
ATOM 840 C C . PRO A 1 106 ? -15.148 17.891 2.67 1 94.56 106 PRO A C 1
ATOM 842 O O . PRO A 1 106 ? -14.883 18.016 1.473 1 94.56 106 PRO A O 1
ATOM 845 N N . SER A 1 107 ? -15.211 18.859 3.535 1 91.5 107 SER A N 1
ATOM 846 C CA . SER A 1 107 ? -14.898 20.219 3.092 1 91.5 107 SER A CA 1
ATOM 847 C C . SER A 1 107 ? -13.391 20.453 3.025 1 91.5 107 SER A C 1
ATOM 849 O O . SER A 1 107 ? -12.922 21.312 2.281 1 91.5 107 SER A O 1
ATOM 851 N N . LEU A 1 108 ? -12.656 19.609 3.797 1 92.62 108 LEU A N 1
ATOM 852 C CA . LEU A 1 108 ? -11.203 19.719 3.83 1 92.62 108 LEU A CA 1
ATOM 853 C C . LEU A 1 108 ? -10.547 18.344 3.918 1 92.62 108 LEU A C 1
ATOM 855 O O . LEU A 1 108 ? -10.984 17.5 4.695 1 92.62 108 LEU A O 1
ATOM 859 N N . VAL A 1 109 ? -9.625 18.141 3.076 1 96.19 109 VAL A N 1
ATOM 860 C CA . VAL A 1 109 ? -8.773 16.953 3.145 1 96.19 109 VAL A CA 1
ATOM 861 C C . VAL A 1 109 ? -7.316 17.375 3.336 1 96.19 109 VAL A C 1
ATOM 863 O O . VAL A 1 109 ? -6.762 18.109 2.512 1 96.19 109 VAL A O 1
ATOM 866 N N . LEU A 1 110 ? -6.719 16.984 4.457 1 96.38 110 LEU A N 1
ATOM 867 C CA . LEU A 1 110 ? -5.32 17.25 4.762 1 96.38 110 LEU A CA 1
ATOM 868 C C . LEU A 1 110 ? -4.469 16 4.59 1 96.38 110 LEU A C 1
ATOM 870 O O . LEU A 1 110 ? -4.758 14.961 5.191 1 96.38 110 LEU A O 1
ATOM 874 N N . LEU A 1 111 ? -3.48 16.141 3.777 1 97.69 111 LEU A N 1
ATOM 875 C CA . LEU A 1 111 ? -2.613 15.008 3.467 1 97.69 111 LEU A CA 1
ATOM 876 C C . LEU A 1 111 ? -1.183 15.281 3.916 1 97.69 111 LEU A C 1
ATOM 878 O O . LEU A 1 111 ? -0.694 16.406 3.801 1 97.69 111 LEU A O 1
ATOM 882 N N . GLY A 1 112 ? -0.503 14.312 4.453 1 96.81 112 GLY A N 1
ATOM 883 C CA . GLY A 1 112 ? 0.913 14.344 4.785 1 96.81 112 GLY A CA 1
ATOM 884 C C . GLY A 1 112 ? 1.547 12.961 4.816 1 96.81 112 GLY A C 1
ATOM 885 O O . GLY A 1 112 ? 0.998 12.031 5.41 1 96.81 112 GLY A O 1
ATOM 886 N N . THR A 1 113 ? 2.662 12.844 4.125 1 94.94 113 THR A N 1
ATOM 887 C CA . THR A 1 113 ? 3.355 11.562 4.047 1 94.94 113 THR A CA 1
ATOM 888 C C . THR A 1 113 ? 4.852 11.773 3.818 1 94.94 113 THR A C 1
ATOM 890 O O . THR A 1 113 ? 5.402 12.805 4.199 1 94.94 113 THR A O 1
ATOM 893 N N . ALA A 1 114 ? 5.66 10.836 3.492 1 92.5 114 ALA A N 1
ATOM 894 C CA . ALA A 1 114 ? 7.043 10.844 3.021 1 92.5 114 ALA A CA 1
ATOM 895 C C . ALA A 1 114 ? 7.961 10.125 4.008 1 92.5 114 ALA A C 1
ATOM 897 O O . ALA A 1 114 ? 8.812 9.328 3.605 1 92.5 114 ALA A O 1
ATOM 898 N N . LEU A 1 115 ? 7.812 10.398 5.371 1 89.94 115 LEU A N 1
ATOM 899 C CA . LEU A 1 115 ? 8.742 9.836 6.348 1 89.94 115 LEU A CA 1
ATOM 900 C C . LEU A 1 115 ? 8.75 8.312 6.277 1 89.94 115 LEU A C 1
ATOM 902 O O . LEU A 1 115 ? 9.812 7.691 6.305 1 89.94 115 LEU A O 1
ATOM 906 N N . TRP A 1 116 ? 7.625 7.785 6.215 1 90.19 116 TRP A N 1
ATOM 907 C CA . TRP A 1 116 ? 7.527 6.328 6.207 1 90.19 116 TRP A CA 1
ATOM 908 C C . TRP A 1 116 ? 7.988 5.758 4.867 1 90.19 116 TRP A C 1
ATOM 910 O O . TRP A 1 116 ? 8.445 4.613 4.797 1 90.19 116 TRP A O 1
ATOM 920 N N . TRP A 1 117 ? 7.797 6.488 3.816 1 92.81 117 TRP A N 1
ATOM 921 C CA . TRP A 1 117 ? 8.391 6.094 2.545 1 92.81 117 TRP A CA 1
ATOM 922 C C . TRP A 1 117 ? 9.914 6.008 2.66 1 92.81 117 TRP A C 1
ATOM 924 O O . TRP A 1 117 ? 10.523 5.051 2.18 1 92.81 117 TRP A O 1
ATOM 934 N N . MET A 1 118 ? 10.516 6.965 3.338 1 91.25 118 MET A N 1
ATOM 935 C CA . MET A 1 118 ? 11.961 6.969 3.549 1 91.25 118 MET A CA 1
ATOM 936 C C . MET A 1 118 ? 12.391 5.781 4.406 1 91.25 118 MET A C 1
ATOM 938 O O . MET A 1 118 ? 13.352 5.09 4.082 1 91.25 118 MET A O 1
ATOM 942 N N . LYS A 1 119 ? 11.68 5.562 5.426 1 88.12 119 LYS A N 1
ATOM 943 C CA . LYS A 1 119 ? 12.008 4.48 6.352 1 88.12 119 LYS A CA 1
ATOM 944 C C . LYS A 1 119 ? 11.906 3.121 5.664 1 88.12 119 LYS A C 1
ATOM 946 O O . LYS A 1 119 ? 12.828 2.309 5.742 1 88.12 119 LYS A O 1
ATOM 951 N N . ASP A 1 120 ? 10.852 2.906 4.922 1 88.69 120 ASP A N 1
ATOM 952 C CA . ASP A 1 120 ? 10.57 1.599 4.336 1 88.69 120 ASP A CA 1
ATOM 953 C C . ASP A 1 120 ? 11.484 1.317 3.146 1 88.69 120 ASP A C 1
ATOM 955 O O . ASP A 1 120 ? 11.602 0.173 2.703 1 88.69 120 ASP A O 1
ATOM 959 N N . ASN A 1 121 ? 12.094 2.334 2.617 1 90.06 121 ASN A N 1
ATOM 960 C CA . ASN A 1 121 ? 12.992 2.15 1.481 1 90.06 121 ASN A CA 1
ATOM 961 C C . ASN A 1 121 ? 14.445 2.424 1.864 1 90.06 121 ASN A C 1
ATOM 963 O O . ASN A 1 121 ? 15.258 2.787 1.012 1 90.06 121 ASN A O 1
ATOM 967 N N . GLU A 1 122 ? 14.742 2.256 3.137 1 88.31 122 GLU A N 1
ATOM 968 C CA . GLU A 1 122 ? 16.078 2.512 3.658 1 88.31 122 GLU A CA 1
ATOM 969 C C . GLU A 1 122 ? 17.125 1.61 2.988 1 88.31 122 GLU A C 1
ATOM 971 O O . GLU A 1 122 ? 18.219 2.059 2.656 1 88.31 122 GLU A O 1
ATOM 976 N N . ALA A 1 123 ? 16.734 0.365 2.789 1 85.5 123 ALA A N 1
ATOM 977 C CA . ALA A 1 123 ? 17.672 -0.57 2.168 1 85.5 123 ALA A CA 1
ATOM 978 C C . ALA A 1 123 ? 18.031 -0.126 0.753 1 85.5 123 ALA A C 1
ATOM 980 O O . ALA A 1 123 ? 19.188 -0.238 0.337 1 85.5 123 ALA A O 1
ATOM 981 N N . ILE A 1 124 ? 17.109 0.346 0.037 1 90.75 124 ILE A N 1
ATOM 982 C CA . ILE A 1 124 ? 17.359 0.842 -1.311 1 90.75 124 ILE A CA 1
ATOM 983 C C . ILE A 1 124 ? 18.203 2.117 -1.24 1 90.75 124 ILE A C 1
ATOM 985 O O . ILE A 1 124 ? 19.125 2.305 -2.035 1 90.75 124 ILE A O 1
ATOM 989 N N . TYR A 1 125 ? 17.906 2.9 -0.238 1 90.25 125 TYR A N 1
ATOM 990 C CA . TYR A 1 125 ? 18.656 4.137 -0.046 1 90.25 125 TYR A CA 1
ATOM 991 C C . TYR A 1 125 ? 20.125 3.844 0.193 1 90.25 125 TYR A C 1
ATOM 993 O O . TYR A 1 125 ? 21 4.438 -0.449 1 90.25 125 TYR A O 1
ATOM 1001 N N . VAL A 1 126 ? 20.422 2.938 1.045 1 89.12 126 VAL A N 1
ATOM 1002 C CA . VAL A 1 126 ? 21.781 2.629 1.463 1 89.12 126 VAL A CA 1
ATOM 1003 C C . VAL A 1 126 ? 22.562 2.014 0.298 1 89.12 126 VAL A C 1
ATOM 1005 O O . VAL A 1 126 ? 23.734 2.332 0.083 1 89.12 126 VAL A O 1
ATOM 1008 N N . ASN A 1 127 ? 21.859 1.209 -0.486 1 89.69 127 ASN A N 1
ATOM 1009 C CA . ASN A 1 127 ? 22.562 0.419 -1.488 1 89.69 127 ASN A CA 1
ATOM 1010 C C . ASN A 1 127 ? 22.578 1.121 -2.842 1 89.69 127 ASN A C 1
ATOM 1012 O O . ASN A 1 127 ? 23.516 0.928 -3.633 1 89.69 127 ASN A O 1
ATOM 1016 N N . PHE A 1 128 ? 21.531 2.02 -3.021 1 91.69 128 PHE A N 1
ATOM 1017 C CA . PHE A 1 128 ? 21.422 2.492 -4.395 1 91.69 128 PHE A CA 1
ATOM 1018 C C . PHE A 1 128 ? 21.234 4.004 -4.438 1 91.69 128 PHE A C 1
ATOM 1020 O O . PHE A 1 128 ? 21.172 4.598 -5.516 1 91.69 128 PHE A O 1
ATOM 1027 N N . GLY A 1 129 ? 21.016 4.648 -3.279 1 91.06 129 GLY A N 1
ATOM 1028 C CA . GLY A 1 129 ? 20.984 6.102 -3.223 1 91.06 129 GLY A CA 1
ATOM 1029 C C . GLY A 1 129 ? 19.594 6.668 -3.062 1 91.06 129 GLY A C 1
ATOM 1030 O O . GLY A 1 129 ? 18.609 5.926 -3.119 1 91.06 129 GLY A O 1
ATOM 1031 N N . ALA A 1 130 ? 19.531 7.949 -2.916 1 91.88 130 ALA A N 1
ATOM 1032 C CA . ALA A 1 130 ? 18.312 8.672 -2.557 1 91.88 130 ALA A CA 1
ATOM 1033 C C . ALA A 1 130 ? 17.297 8.641 -3.697 1 91.88 130 ALA A C 1
ATOM 1035 O O . ALA A 1 130 ? 16.109 8.406 -3.473 1 91.88 130 ALA A O 1
ATOM 1036 N N . LYS A 1 131 ? 17.781 8.812 -4.875 1 93.06 131 LYS A N 1
ATOM 1037 C CA . LYS A 1 131 ? 16.875 8.867 -6.02 1 93.06 131 LYS A CA 1
ATOM 1038 C C . LYS A 1 131 ? 16.172 7.52 -6.238 1 93.06 131 LYS A C 1
ATOM 1040 O O . LYS A 1 131 ? 14.969 7.469 -6.469 1 93.06 131 LYS A O 1
ATOM 1045 N N . ALA A 1 132 ? 16.953 6.449 -6.121 1 92.81 132 ALA A N 1
ATOM 1046 C CA . ALA A 1 132 ? 16.375 5.113 -6.277 1 92.81 132 ALA A CA 1
ATOM 1047 C C . ALA A 1 132 ? 15.344 4.832 -5.191 1 92.81 132 ALA A C 1
ATOM 1049 O O . ALA A 1 132 ? 14.289 4.262 -5.465 1 92.81 132 ALA A O 1
ATOM 1050 N N . ALA A 1 133 ? 15.648 5.27 -4.012 1 93.19 133 ALA A N 1
ATOM 1051 C CA . ALA A 1 133 ? 14.789 4.996 -2.867 1 93.19 133 ALA A CA 1
ATOM 1052 C C . ALA A 1 133 ? 13.5 5.816 -2.945 1 93.19 133 ALA A C 1
ATOM 1054 O O . ALA A 1 133 ? 12.469 5.418 -2.402 1 93.19 133 ALA A O 1
ATOM 1055 N N . ALA A 1 134 ? 13.539 6.969 -3.648 1 95.12 134 ALA A N 1
ATOM 1056 C CA . ALA A 1 134 ? 12.383 7.867 -3.699 1 95.12 134 ALA A CA 1
ATOM 1057 C C . ALA A 1 134 ? 11.5 7.562 -4.906 1 95.12 134 ALA A C 1
ATOM 1059 O O . ALA A 1 134 ? 10.422 8.133 -5.055 1 95.12 134 ALA A O 1
ATOM 1060 N N . ASP A 1 135 ? 11.906 6.617 -5.707 1 93 135 ASP A N 1
ATOM 1061 C CA . ASP A 1 135 ? 11.242 6.324 -6.973 1 93 135 ASP A CA 1
ATOM 1062 C C . ASP A 1 135 ? 9.812 5.844 -6.738 1 93 135 ASP A C 1
ATOM 1064 O O . ASP A 1 135 ? 8.883 6.27 -7.434 1 93 135 ASP A O 1
ATOM 1068 N N . LEU A 1 136 ? 9.695 4.969 -5.781 1 90.75 136 LEU A N 1
ATOM 1069 C CA . LEU A 1 136 ? 8.367 4.414 -5.52 1 90.75 136 LEU A CA 1
ATOM 1070 C C . LEU A 1 136 ? 7.422 5.488 -4.996 1 90.75 136 LEU A C 1
ATOM 1072 O O . LEU A 1 136 ? 6.234 5.496 -5.332 1 90.75 136 LEU A O 1
ATOM 1076 N N . TYR A 1 137 ? 7.91 6.367 -4.18 1 94.5 137 TYR A N 1
ATOM 1077 C CA . TYR A 1 137 ? 7.133 7.496 -3.68 1 94.5 137 TYR A CA 1
ATOM 1078 C C . TYR A 1 137 ? 6.621 8.359 -4.828 1 94.5 137 TYR A C 1
ATOM 1080 O O . TYR A 1 137 ? 5.441 8.711 -4.871 1 94.5 137 TYR A O 1
ATOM 1088 N N . GLU A 1 138 ? 7.504 8.664 -5.707 1 93.94 138 GLU A N 1
ATOM 1089 C CA . GLU A 1 138 ? 7.152 9.477 -6.871 1 93.94 138 GLU A CA 1
ATOM 1090 C C . GLU A 1 138 ? 6.09 8.781 -7.723 1 93.94 138 GLU A C 1
ATOM 1092 O O . GLU A 1 138 ? 5.105 9.406 -8.125 1 93.94 138 GLU A O 1
ATOM 1097 N N . ASP A 1 139 ? 6.273 7.539 -8 1 88.75 139 ASP A N 1
ATOM 1098 C CA . ASP A 1 139 ? 5.332 6.762 -8.797 1 88.75 139 ASP A CA 1
ATOM 1099 C C . ASP A 1 139 ? 3.938 6.785 -8.172 1 88.75 139 ASP A C 1
ATOM 1101 O O . ASP A 1 139 ? 2.938 6.938 -8.875 1 88.75 139 ASP A O 1
ATOM 1105 N N . TYR A 1 140 ? 3.963 6.586 -6.871 1 90.25 140 TYR A N 1
ATOM 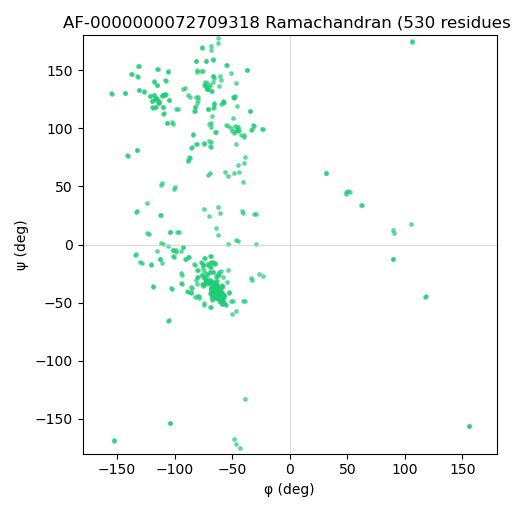1106 C CA . TYR A 1 140 ? 2.664 6.512 -6.211 1 90.25 140 TYR A CA 1
ATOM 1107 C C . TYR A 1 140 ? 1.958 7.859 -6.242 1 90.25 140 TYR A C 1
ATOM 1109 O O . TYR A 1 140 ? 0.745 7.93 -6.453 1 90.25 140 TYR A O 1
ATOM 1117 N N . LEU A 1 141 ? 2.672 8.961 -6.008 1 93.44 141 LEU A N 1
ATOM 1118 C CA . LEU A 1 141 ? 2.064 10.281 -6.105 1 93.44 141 LEU A CA 1
ATOM 1119 C C . LEU A 1 141 ? 1.49 10.516 -7.5 1 93.44 141 LEU A C 1
ATOM 1121 O O . LEU A 1 141 ? 0.449 11.164 -7.645 1 93.44 141 LEU A O 1
ATOM 1125 N N . ARG A 1 142 ? 2.145 10.008 -8.453 1 88.5 142 ARG A N 1
ATOM 1126 C CA . ARG A 1 142 ? 1.657 10.133 -9.82 1 88.5 142 ARG A CA 1
ATOM 1127 C C . ARG A 1 142 ? 0.322 9.414 -10 1 88.5 142 ARG A C 1
ATOM 1129 O O . ARG A 1 142 ? -0.551 9.891 -10.727 1 88.5 142 ARG A O 1
ATOM 1136 N N . ILE A 1 143 ? 0.153 8.344 -9.312 1 83.75 143 ILE A N 1
ATOM 1137 C CA . ILE A 1 143 ? -1.076 7.562 -9.367 1 83.75 143 ILE A CA 1
ATOM 1138 C C . ILE A 1 143 ? -2.217 8.344 -8.727 1 83.75 143 ILE A C 1
ATOM 1140 O O . ILE A 1 143 ? -3.354 8.305 -9.203 1 83.75 143 ILE A O 1
ATOM 1144 N N . LEU A 1 144 ? -1.912 8.992 -7.695 1 91 144 LEU A N 1
ATOM 1145 C CA . LEU A 1 144 ? -2.928 9.727 -6.949 1 91 144 LEU A CA 1
ATOM 1146 C C . LEU A 1 144 ? -3.295 11.023 -7.664 1 91 144 LEU A C 1
ATOM 1148 O O . LEU A 1 144 ? -4.336 11.625 -7.379 1 91 144 LEU A O 1
ATOM 1152 N N . ARG A 1 145 ? -2.467 11.383 -8.57 1 92 145 ARG A N 1
ATOM 1153 C CA . ARG A 1 145 ? -2.531 12.711 -9.18 1 92 145 ARG A CA 1
ATOM 1154 C C . ARG A 1 145 ? -3.914 12.977 -9.766 1 92 145 ARG A C 1
ATOM 1156 O O . ARG A 1 145 ? -4.559 13.969 -9.43 1 92 145 ARG A O 1
ATOM 1163 N N . ASP A 1 146 ? -4.434 12.117 -10.57 1 89.94 146 ASP A N 1
ATOM 1164 C CA . ASP A 1 146 ? -5.695 12.344 -11.273 1 89.94 146 ASP A CA 1
ATOM 1165 C C . ASP A 1 146 ? -6.867 12.367 -10.289 1 89.94 146 ASP A C 1
ATOM 1167 O O . ASP A 1 146 ? -7.758 13.211 -10.398 1 89.94 146 ASP A O 1
ATOM 1171 N N . ARG A 1 147 ? -6.82 11.469 -9.422 1 92.31 147 ARG A N 1
ATOM 1172 C CA . ARG A 1 147 ? -7.918 11.406 -8.461 1 92.31 147 ARG A CA 1
ATOM 1173 C C . ARG A 1 147 ? -7.898 12.625 -7.535 1 92.31 147 ARG A C 1
ATOM 1175 O O . ARG A 1 147 ? -8.953 13.164 -7.199 1 92.31 147 ARG A O 1
ATOM 1182 N N . LEU A 1 148 ? -6.703 13 -7.156 1 96.44 148 LEU A N 1
ATOM 1183 C CA . LEU A 1 148 ? -6.59 14.188 -6.316 1 96.44 148 LEU A CA 1
ATOM 1184 C C . LEU A 1 148 ? -7.023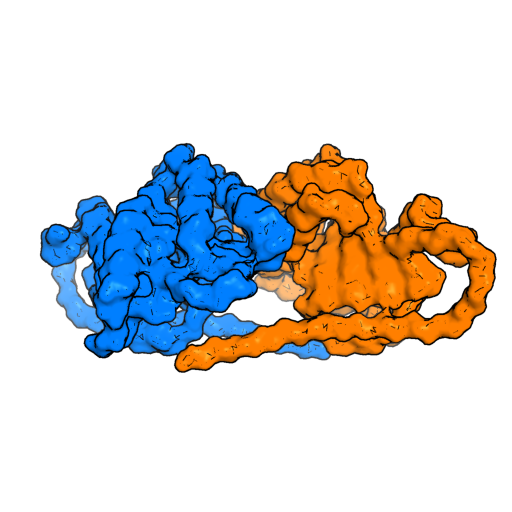 15.438 -7.074 1 96.44 148 LEU A C 1
ATOM 1186 O O . LEU A 1 148 ? -7.641 16.344 -6.496 1 96.44 148 LEU A O 1
ATOM 1190 N N . SER A 1 149 ? -6.734 15.484 -8.305 1 96.25 149 SER A N 1
ATOM 1191 C CA . SER A 1 149 ? -7.145 16.609 -9.133 1 96.25 149 SER A CA 1
ATOM 1192 C C . SER A 1 149 ? -8.664 16.703 -9.219 1 96.25 149 SER A C 1
ATOM 1194 O O . SER A 1 149 ? -9.227 17.812 -9.148 1 96.25 149 SER A O 1
ATOM 1196 N N . ARG A 1 150 ? -9.281 15.594 -9.359 1 94.88 150 ARG A N 1
ATOM 1197 C CA . ARG A 1 150 ? -10.734 15.586 -9.398 1 94.88 150 ARG A CA 1
ATOM 1198 C C . ARG A 1 150 ? -11.328 15.977 -8.047 1 94.88 150 ARG A C 1
ATOM 1200 O O . ARG A 1 150 ? -12.273 16.766 -7.984 1 94.88 150 ARG A O 1
ATOM 1207 N N . LEU A 1 151 ? -10.773 15.445 -7.051 1 95.94 151 LEU A N 1
ATOM 1208 C CA . LEU A 1 151 ? -11.25 15.75 -5.703 1 95.94 151 LEU A CA 1
ATOM 1209 C C . LEU A 1 151 ? -11.109 17.25 -5.41 1 95.94 151 LEU A C 1
ATOM 1211 O O . LEU A 1 151 ? -11.992 17.844 -4.793 1 95.94 151 LEU A O 1
ATOM 1215 N N . ALA A 1 152 ? -10.023 17.828 -5.871 1 95.81 152 ALA A N 1
ATOM 1216 C CA . ALA A 1 152 ? -9.695 19.219 -5.57 1 95.81 152 ALA A CA 1
ATOM 1217 C C . ALA A 1 152 ? -10.672 20.172 -6.25 1 95.81 152 ALA A C 1
ATOM 1219 O O . ALA A 1 152 ? -10.711 21.375 -5.93 1 95.81 152 ALA A O 1
ATOM 1220 N N . LYS A 1 153 ? -11.484 19.734 -7.109 1 94.56 153 LYS A N 1
ATOM 1221 C CA . LYS A 1 153 ? -12.477 20.562 -7.773 1 94.56 153 LYS A CA 1
ATOM 1222 C C . LYS A 1 153 ? -13.664 20.859 -6.852 1 94.56 153 LYS A C 1
ATOM 1224 O O . LYS A 1 153 ? -14.375 21.844 -7.039 1 94.56 153 LYS A O 1
ATOM 1229 N N . THR A 1 154 ? -13.883 19.938 -5.891 1 92 154 THR A N 1
ATOM 1230 C CA . THR A 1 154 ? -15.086 20.078 -5.078 1 92 154 THR A CA 1
ATOM 1231 C C . THR A 1 154 ? -14.727 20.234 -3.604 1 92 154 THR A C 1
ATOM 1233 O O . THR A 1 154 ? -15.57 20.625 -2.795 1 92 154 THR A O 1
ATOM 1236 N N . THR A 1 155 ? -13.555 19.906 -3.279 1 92.94 155 THR A N 1
ATOM 1237 C CA . THR A 1 155 ? -13.078 19.938 -1.901 1 92.94 155 THR A CA 1
ATOM 1238 C C . THR A 1 155 ? -11.719 20.625 -1.812 1 92.94 155 THR A C 1
ATOM 1240 O O . THR A 1 155 ? -10.914 20.531 -2.742 1 92.94 155 THR A O 1
ATOM 1243 N N . THR A 1 156 ? -11.531 21.344 -0.691 1 92.88 156 THR A N 1
ATOM 1244 C CA . THR A 1 156 ? -10.188 21.844 -0.442 1 92.88 156 THR A CA 1
ATOM 1245 C C . THR A 1 156 ? -9.242 20.703 -0.057 1 92.88 156 THR A C 1
ATOM 1247 O O . THR A 1 156 ? -9.461 20.031 0.944 1 92.88 156 THR A O 1
ATOM 1250 N N . VAL A 1 157 ? -8.258 20.484 -0.887 1 95.94 157 VAL A N 1
ATOM 1251 C CA . VAL A 1 157 ? -7.262 19.453 -0.605 1 95.94 157 VAL A CA 1
ATOM 1252 C C . VAL A 1 157 ? -5.902 20.109 -0.351 1 95.94 157 VAL A C 1
ATOM 1254 O O . VAL A 1 157 ? -5.406 20.875 -1.182 1 95.94 157 VAL A O 1
ATOM 1257 N N . ILE A 1 158 ? -5.324 19.828 0.831 1 95.88 158 ILE A N 1
ATOM 1258 C CA . ILE A 1 158 ? -4.031 20.391 1.215 1 95.88 158 ILE A CA 1
ATOM 1259 C C . ILE A 1 158 ? -3.023 19.25 1.409 1 95.88 158 ILE A C 1
ATOM 1261 O O . ILE A 1 158 ? -3.332 18.234 2.045 1 95.88 158 ILE A O 1
ATOM 1265 N N . PHE A 1 159 ? -1.914 19.391 0.775 1 96.94 159 PHE A N 1
ATOM 1266 C CA . PHE A 1 159 ? -0.813 18.453 0.958 1 96.94 159 PHE A CA 1
ATOM 1267 C C . PHE A 1 159 ? 0.336 19.109 1.716 1 96.94 159 PHE A C 1
ATOM 1269 O O . PHE A 1 159 ? 0.975 20.031 1.208 1 96.94 159 PHE A O 1
ATOM 1276 N N . LYS A 1 160 ? 0.591 18.641 2.941 1 96.81 160 LYS A N 1
ATOM 1277 C CA . LYS A 1 160 ? 1.651 19.203 3.777 1 96.81 160 LYS A CA 1
ATOM 1278 C C . LYS A 1 160 ? 3.012 18.625 3.389 1 96.81 160 LYS A C 1
ATOM 1280 O O . LYS A 1 160 ? 3.195 17.406 3.359 1 96.81 160 LYS A O 1
ATOM 1285 N N . LEU A 1 161 ? 3.939 19.5 3.135 1 96.44 161 LEU A N 1
ATOM 1286 C CA . LEU A 1 161 ? 5.305 19.062 2.881 1 96.44 161 LEU A CA 1
ATOM 1287 C C . LEU A 1 161 ? 5.977 18.594 4.172 1 96.44 161 LEU A C 1
ATOM 1289 O O . LEU A 1 161 ? 5.535 18.953 5.266 1 96.44 161 LEU A O 1
ATOM 1293 N N . VAL A 1 162 ? 6.996 17.781 4.035 1 94.81 162 VAL A N 1
ATOM 1294 C CA . VAL A 1 162 ? 7.684 17.219 5.191 1 94.81 162 VAL A CA 1
ATOM 1295 C C . VAL A 1 162 ? 8.508 18.297 5.887 1 94.81 162 VAL A C 1
ATOM 1297 O O . VAL A 1 162 ? 9.156 19.109 5.223 1 94.81 162 VAL A O 1
ATOM 1300 N N . ASP A 1 163 ? 8.453 18.25 7.188 1 93.75 163 ASP A N 1
ATOM 1301 C CA . ASP A 1 163 ? 9.188 19.203 8.008 1 93.75 163 ASP A CA 1
ATOM 1302 C C . ASP A 1 163 ? 10.68 18.875 8.047 1 93.75 163 ASP A C 1
ATOM 1304 O O . ASP A 1 163 ? 11.055 17.703 7.973 1 93.75 163 ASP A O 1
ATOM 1308 N N . ASP A 1 164 ? 11.383 19.969 8.188 1 90.44 164 ASP A N 1
ATOM 1309 C CA . ASP A 1 164 ? 12.758 19.766 8.633 1 90.44 164 ASP A CA 1
ATOM 1310 C C . ASP A 1 164 ? 12.797 19.406 10.125 1 90.44 164 ASP A C 1
ATOM 1312 O O . ASP A 1 164 ? 12.023 19.953 10.914 1 90.44 164 ASP A O 1
ATOM 1316 N N . VAL A 1 165 ? 13.633 18.422 10.461 1 86.56 165 VAL A N 1
ATOM 1317 C CA . VAL A 1 165 ? 13.812 18.031 11.852 1 86.56 165 VAL A CA 1
ATOM 1318 C C . VAL A 1 165 ? 15.305 17.938 12.172 1 86.56 165 VAL A C 1
ATOM 1320 O O . VAL A 1 165 ? 16.125 17.766 11.273 1 86.56 165 VAL A O 1
ATOM 1323 N N . PRO A 1 166 ? 15.57 18.141 13.492 1 78.88 166 PRO A N 1
ATOM 1324 C CA . PRO A 1 166 ? 16.984 17.984 13.859 1 78.88 166 PRO A CA 1
ATOM 1325 C C . PRO A 1 166 ? 17.531 16.609 13.516 1 78.88 166 PRO A C 1
ATOM 1327 O O . PRO A 1 166 ? 16.859 15.594 13.711 1 78.88 166 PRO A O 1
ATOM 1330 N N . VAL A 1 167 ? 18.5 16.516 12.758 1 73.75 167 VAL A N 1
ATOM 1331 C CA . VAL A 1 167 ? 19.109 15.25 12.375 1 73.75 167 VAL A CA 1
ATOM 1332 C C . VAL A 1 167 ? 20.391 15.031 13.195 1 73.75 167 VAL A C 1
ATOM 1334 O O . VAL A 1 167 ? 21.141 15.969 13.438 1 73.75 167 VAL A O 1
ATOM 1337 N N . ARG A 1 168 ? 20.312 14.094 14.281 1 57.84 168 ARG A N 1
ATOM 1338 C CA . ARG A 1 168 ? 21.547 13.844 15.008 1 57.84 168 ARG A CA 1
ATOM 1339 C C . ARG A 1 168 ? 22.641 13.344 14.07 1 57.84 168 ARG A C 1
ATOM 1341 O O . ARG A 1 168 ? 22.359 12.594 13.133 1 57.84 168 ARG A O 1
ATOM 1348 N N . THR A 1 169 ? 23.672 14.117 14.125 1 53 169 THR A N 1
ATOM 1349 C CA . THR A 1 169 ? 24.922 13.609 13.578 1 53 169 THR A CA 1
ATOM 1350 C C . THR A 1 169 ? 25.125 12.141 13.945 1 53 169 THR A C 1
ATOM 1352 O O . THR A 1 169 ? 25.812 11.828 14.922 1 53 169 THR A O 1
ATOM 1355 N N . ARG A 1 170 ? 24.125 11.547 14.125 1 43.56 170 ARG A N 1
ATOM 1356 C CA . ARG A 1 170 ? 24.469 10.219 14.617 1 43.56 170 ARG A CA 1
ATOM 1357 C C . ARG A 1 170 ? 25.641 9.633 13.836 1 43.56 170 ARG A C 1
ATOM 1359 O O . ARG A 1 170 ? 26.047 10.172 12.805 1 43.56 170 ARG A O 1
ATOM 1366 N N . ASN A 1 171 ? 25.953 8.242 14.234 1 45.97 171 ASN A N 1
ATOM 1367 C CA . ASN A 1 171 ? 27.109 7.508 13.75 1 45.97 171 ASN A CA 1
ATOM 1368 C C . ASN A 1 171 ? 27.25 7.617 12.234 1 45.97 171 ASN A C 1
ATOM 1370 O O . ASN A 1 171 ? 26.375 7.156 11.492 1 45.97 171 ASN A O 1
ATOM 1374 N N . PRO A 1 172 ? 28.125 8.547 11.828 1 46.81 172 PRO A N 1
ATOM 1375 C CA . PRO A 1 172 ? 28.469 8.625 10.398 1 46.81 172 PRO A CA 1
ATOM 1376 C C . PRO A 1 172 ? 28.234 7.309 9.664 1 46.81 172 PRO A C 1
ATOM 1378 O O . PRO A 1 172 ? 28.125 7.297 8.438 1 46.81 172 PRO A O 1
ATOM 1381 N N . LYS A 1 173 ? 28.344 6.441 10.477 1 48.22 173 LYS A N 1
ATOM 1382 C CA . LYS A 1 173 ? 28.266 5.121 9.852 1 48.22 173 LYS A CA 1
ATOM 1383 C C . LYS A 1 173 ? 26.828 4.695 9.625 1 48.22 173 LYS A C 1
ATOM 1385 O O . LYS A 1 173 ? 26.562 3.689 8.961 1 48.22 173 LYS A O 1
ATOM 1390 N N . SER A 1 174 ? 25.953 5.414 10.367 1 52.91 174 SER A N 1
ATOM 1391 C CA . SER A 1 174 ? 24.578 4.961 10.219 1 52.91 174 SER A CA 1
ATOM 1392 C C . SER A 1 174 ? 23.891 5.645 9.047 1 52.91 174 SER A C 1
ATOM 1394 O O . SER A 1 174 ? 23.656 6.852 9.078 1 52.91 174 SER A O 1
ATOM 1396 N N . LYS A 1 175 ? 24.094 5.371 7.949 1 54.53 175 LYS A N 1
ATOM 1397 C CA . LYS A 1 175 ? 23.516 5.738 6.66 1 54.53 175 LYS A CA 1
ATOM 1398 C C . LYS A 1 175 ? 22.016 5.5 6.648 1 54.53 175 LYS A C 1
ATOM 1400 O O . LYS A 1 175 ? 21.547 4.477 6.141 1 54.53 175 LYS A O 1
ATOM 1405 N N . THR A 1 176 ? 21.25 6.172 7.605 1 64.56 176 THR A N 1
ATOM 1406 C CA . THR A 1 176 ? 19.812 5.93 7.543 1 64.56 176 THR A CA 1
ATOM 1407 C C . THR A 1 176 ? 19.125 6.953 6.637 1 64.56 176 THR A C 1
ATOM 1409 O O . THR A 1 176 ? 19.594 8.086 6.52 1 64.56 176 THR A O 1
ATOM 1412 N N . ALA A 1 177 ? 18.266 6.52 5.801 1 60.53 177 ALA A N 1
ATOM 1413 C CA . ALA A 1 177 ? 17.484 7.379 4.914 1 60.53 177 ALA A CA 1
ATOM 1414 C C . ALA A 1 177 ? 16.609 8.344 5.711 1 60.53 177 ALA A C 1
ATOM 1416 O O . ALA A 1 177 ? 16.25 9.414 5.215 1 60.53 177 ALA A O 1
ATOM 1417 N N . PHE A 1 178 ? 16.375 7.859 6.941 1 60.72 178 PHE A N 1
ATOM 1418 C CA . PHE A 1 178 ? 15.508 8.633 7.82 1 60.72 178 PHE A CA 1
ATOM 1419 C C . PHE A 1 178 ? 16.312 9.68 8.586 1 60.72 178 PHE A C 1
ATOM 1421 O O . PHE A 1 178 ? 17.406 9.391 9.078 1 60.72 178 PHE A O 1
ATOM 1428 N N . GLY A 1 179 ? 15.859 10.805 8.477 1 62.94 179 GLY A N 1
ATOM 1429 C CA . GLY A 1 179 ? 16.531 11.859 9.227 1 62.94 179 GLY A CA 1
ATOM 1430 C C . GLY A 1 179 ? 17.656 12.516 8.461 1 62.94 179 GLY A C 1
ATOM 1431 O O . GLY A 1 179 ? 18.656 12.953 9.047 1 62.94 179 GLY A O 1
ATOM 1432 N N . VAL A 1 180 ? 17.703 12.258 7.223 1 70.62 180 VAL A N 1
ATOM 1433 C CA . VAL A 1 180 ? 18.672 12.938 6.367 1 70.62 180 VAL A CA 1
ATOM 1434 C C . VAL A 1 180 ? 18 14.117 5.672 1 70.62 180 VAL A C 1
ATOM 1436 O O . VAL A 1 180 ? 17.047 13.938 4.906 1 70.62 180 VAL A O 1
ATOM 1439 N N . ARG A 1 181 ? 18.516 15.273 6.008 1 75.81 181 ARG A N 1
ATOM 1440 C CA . ARG A 1 181 ? 17.906 16.531 5.562 1 75.81 181 ARG A CA 1
ATOM 1441 C C . ARG A 1 181 ? 17.719 16.531 4.047 1 75.81 181 ARG A C 1
ATOM 1443 O O . ARG A 1 181 ? 16.672 16.953 3.547 1 75.81 181 ARG A O 1
ATOM 1450 N N . ASN A 1 182 ? 18.766 16.016 3.379 1 81.62 182 ASN A N 1
ATOM 1451 C CA . ASN A 1 182 ? 18.688 16.062 1.922 1 81.62 182 ASN A CA 1
ATOM 1452 C C . ASN A 1 182 ? 17.578 15.172 1.39 1 81.62 182 ASN A C 1
ATOM 1454 O O . ASN A 1 182 ? 17.047 15.414 0.302 1 81.62 182 ASN A O 1
ATOM 1458 N N . ASN A 1 183 ? 17.234 14.25 2.137 1 89.25 183 ASN A N 1
ATOM 1459 C CA . ASN A 1 183 ? 16.125 13.398 1.729 1 89.25 183 ASN A CA 1
ATOM 1460 C C . ASN A 1 183 ? 14.789 14.117 1.863 1 89.25 183 ASN A C 1
ATOM 1462 O O . ASN A 1 183 ? 13.914 13.969 1.011 1 89.25 183 ASN A O 1
ATOM 1466 N N . PHE A 1 184 ? 14.68 14.977 2.854 1 91.56 184 PHE A N 1
ATOM 1467 C CA . PHE A 1 184 ? 13.461 15.758 3.021 1 91.56 184 PHE A CA 1
ATOM 1468 C C . PHE A 1 184 ? 13.242 16.672 1.825 1 91.56 184 PHE A C 1
ATOM 1470 O O . PHE A 1 184 ? 12.125 16.781 1.31 1 91.56 184 PHE A O 1
ATOM 1477 N N . VAL A 1 185 ? 14.305 17.25 1.46 1 93.38 185 VAL A N 1
ATOM 1478 C CA . VAL A 1 185 ? 14.25 18.172 0.332 1 93.38 185 VAL A CA 1
ATOM 1479 C C . VAL A 1 185 ? 13.812 17.438 -0.926 1 93.38 185 VAL A C 1
ATOM 1481 O O . VAL A 1 185 ? 12.938 17.906 -1.659 1 93.38 185 VAL A O 1
ATOM 1484 N N . LEU A 1 186 ? 14.391 16.312 -1.16 1 96.38 186 LEU A N 1
ATOM 1485 C CA . LEU A 1 186 ? 14.086 15.523 -2.354 1 96.38 186 LEU A CA 1
ATOM 1486 C C . LEU A 1 186 ? 12.617 15.117 -2.375 1 96.38 186 LEU A C 1
ATOM 1488 O O . LEU A 1 186 ? 11.93 15.305 -3.383 1 96.38 186 LEU A O 1
ATOM 1492 N N . TYR A 1 187 ? 12.125 14.594 -1.315 1 96.69 187 TYR A N 1
ATOM 1493 C CA . TYR A 1 187 ? 10.742 14.133 -1.26 1 96.69 187 TYR A CA 1
ATOM 1494 C C . TYR A 1 187 ? 9.773 15.305 -1.409 1 96.69 187 TYR A C 1
ATOM 1496 O O . TYR A 1 187 ? 8.727 15.172 -2.053 1 96.69 187 TYR A O 1
ATOM 1504 N N . ASN A 1 188 ? 10.086 16.438 -0.826 1 96.81 188 ASN A N 1
ATOM 1505 C CA . ASN A 1 188 ? 9.266 17.641 -0.998 1 96.81 188 ASN A CA 1
ATOM 1506 C C . ASN A 1 188 ? 9.25 18.109 -2.449 1 96.81 188 ASN A C 1
ATOM 1508 O O . ASN A 1 188 ? 8.211 18.5 -2.973 1 96.81 188 ASN A O 1
ATOM 1512 N N . GLN A 1 189 ? 10.398 18.047 -3.057 1 97.25 189 GLN A N 1
ATOM 1513 C CA . GLN A 1 189 ? 10.484 18.438 -4.461 1 97.25 189 GLN A CA 1
ATOM 1514 C C . GLN A 1 189 ? 9.617 17.531 -5.332 1 97.25 189 GLN A C 1
ATOM 1516 O O . GLN A 1 189 ? 8.922 18 -6.234 1 97.25 189 GLN A O 1
ATOM 1521 N N . LEU A 1 190 ? 9.664 16.266 -5.074 1 97.5 190 LEU A N 1
ATOM 1522 C CA . LEU A 1 190 ? 8.875 15.305 -5.836 1 97.5 190 LEU A CA 1
ATOM 1523 C C . LEU A 1 190 ? 7.383 15.539 -5.629 1 97.5 190 LEU A C 1
ATOM 1525 O O . LEU A 1 190 ? 6.598 15.438 -6.574 1 97.5 190 LEU A O 1
ATOM 1529 N N . ALA A 1 191 ? 7.02 15.836 -4.406 1 97.75 191 ALA A N 1
ATOM 1530 C CA . ALA A 1 191 ? 5.617 16.141 -4.125 1 97.75 191 ALA A CA 1
ATOM 1531 C C . ALA A 1 191 ? 5.145 17.344 -4.918 1 97.75 191 ALA A C 1
ATOM 1533 O O . ALA A 1 191 ? 4.062 17.328 -5.512 1 97.75 191 ALA A O 1
ATOM 1534 N N . VAL A 1 192 ? 5.918 18.406 -4.922 1 97.31 192 VAL A N 1
ATOM 1535 C CA . VAL A 1 192 ? 5.574 19.625 -5.652 1 97.31 192 VAL A CA 1
ATOM 1536 C C . VAL A 1 192 ? 5.488 19.328 -7.145 1 97.31 192 VAL A C 1
ATOM 1538 O O . VAL A 1 192 ? 4.578 19.797 -7.828 1 97.31 192 VAL A O 1
ATOM 1541 N N . GLN A 1 193 ? 6.387 18.578 -7.648 1 96.81 193 GLN A N 1
ATOM 1542 C CA . GLN A 1 193 ? 6.434 18.25 -9.07 1 96.81 193 GLN A CA 1
ATOM 1543 C C . GLN A 1 193 ? 5.199 17.453 -9.492 1 96.81 193 GLN A C 1
ATOM 1545 O O . GLN A 1 193 ? 4.605 17.734 -10.539 1 96.81 193 GLN A O 1
ATOM 1550 N N . GLU A 1 194 ? 4.82 16.469 -8.664 1 96.19 194 GLU A N 1
ATOM 1551 C CA . GLU A 1 194 ? 3.742 15.57 -9.047 1 96.19 194 GLU A CA 1
ATOM 1552 C C . GLU A 1 194 ? 2.377 16.188 -8.773 1 96.19 194 GLU A C 1
ATOM 1554 O O . GLU A 1 194 ? 1.417 15.953 -9.508 1 96.19 194 GLU A O 1
ATOM 1559 N N . LEU A 1 195 ? 2.318 17.062 -7.715 1 96.69 195 LEU A N 1
ATOM 1560 C CA . LEU A 1 195 ? 1 17.5 -7.277 1 96.69 195 LEU A CA 1
ATOM 1561 C C . LEU A 1 195 ? 0.787 18.969 -7.602 1 96.69 195 LEU A C 1
ATOM 1563 O O . LEU A 1 195 ? -0.331 19.484 -7.492 1 96.69 195 LEU A O 1
ATOM 1567 N N . GLY A 1 196 ? 1.742 19.875 -7.926 1 91.62 196 GLY A N 1
ATOM 1568 C CA . GLY A 1 196 ? 1.688 21.328 -8.117 1 91.62 196 GLY A CA 1
ATOM 1569 C C . GLY A 1 196 ? 0.631 21.75 -9.117 1 91.62 196 GLY A C 1
ATOM 1570 O O . GLY A 1 196 ? 0.059 22.828 -9 1 91.62 196 GLY A O 1
ATOM 1571 N N . ASN A 1 197 ? 0.088 21 -10.07 1 90.5 197 ASN A N 1
ATOM 1572 C CA . ASN A 1 197 ? -0.864 21.375 -11.109 1 90.5 197 ASN A CA 1
ATOM 1573 C C . ASN A 1 197 ? -2.119 20.516 -11.07 1 90.5 197 ASN A C 1
ATOM 1575 O O . ASN A 1 197 ? -2.725 20.234 -12.102 1 90.5 197 ASN A O 1
ATOM 1579 N N . THR A 1 198 ? -2.475 20.203 -9.859 1 94.94 198 THR A N 1
ATOM 1580 C CA . THR A 1 198 ? -3.625 19.312 -9.711 1 94.94 198 THR A CA 1
ATOM 1581 C C . THR A 1 198 ? -4.777 20.047 -9.016 1 94.94 198 THR A C 1
ATOM 1583 O O . THR A 1 198 ? -5.883 19.5 -8.922 1 94.94 198 THR A O 1
ATOM 1586 N N . GLY A 1 199 ? -4.59 21.266 -8.555 1 95.69 199 GLY A N 1
ATOM 1587 C CA . GLY A 1 199 ? -5.562 21.938 -7.703 1 95.69 199 GLY A CA 1
ATOM 1588 C C . GLY A 1 199 ? -5.34 21.688 -6.223 1 95.69 199 GLY A C 1
ATOM 1589 O O . GLY A 1 199 ? -5.941 22.344 -5.375 1 95.69 199 GLY A O 1
ATOM 1590 N N . VAL A 1 200 ? -4.492 20.719 -5.906 1 96.31 200 VAL A N 1
ATOM 1591 C CA . VAL A 1 200 ? -4.086 20.484 -4.527 1 96.31 200 VAL A CA 1
ATOM 1592 C C . VAL A 1 200 ? -3.238 21.656 -4.027 1 96.31 200 VAL A C 1
ATOM 1594 O O . VAL A 1 200 ? -2.332 22.109 -4.727 1 96.31 200 VAL A O 1
ATOM 1597 N N . ILE A 1 201 ? -3.568 22.141 -2.865 1 94.31 201 ILE A N 1
ATOM 1598 C CA . ILE A 1 201 ? -2.791 23.219 -2.256 1 94.31 201 ILE A CA 1
ATOM 1599 C C . ILE A 1 201 ? -1.562 22.625 -1.561 1 94.31 201 ILE A C 1
ATOM 1601 O O . ILE A 1 201 ? -1.688 21.844 -0.623 1 94.31 201 ILE A O 1
ATOM 1605 N N . ILE A 1 202 ? -0.449 23.031 -2.041 1 95.56 202 ILE A N 1
ATOM 1606 C CA . ILE A 1 202 ? 0.794 22.609 -1.414 1 95.56 202 ILE A CA 1
ATOM 1607 C C . ILE A 1 202 ? 1.096 23.484 -0.205 1 95.56 202 ILE A C 1
ATOM 1609 O O . ILE A 1 202 ? 1.283 24.703 -0.344 1 95.56 202 ILE A O 1
ATOM 1613 N N . TRP A 1 203 ? 1.073 22.891 0.939 1 94.81 203 TRP A N 1
ATOM 1614 C CA . TRP A 1 203 ? 1.414 23.594 2.174 1 94.81 203 TRP A CA 1
ATOM 1615 C C . TRP A 1 203 ? 2.926 23.656 2.361 1 94.81 203 TRP A C 1
ATOM 1617 O O . TRP A 1 203 ? 3.514 22.812 3.041 1 94.81 203 TRP A O 1
ATOM 1627 N N . ASN A 1 204 ? 3.57 24.656 1.8 1 92.69 204 ASN A N 1
ATOM 1628 C CA . ASN A 1 204 ? 5.027 24.75 1.762 1 92.69 204 ASN A CA 1
ATOM 1629 C C . ASN A 1 204 ? 5.559 25.703 2.83 1 92.69 204 ASN A C 1
ATOM 1631 O O . ASN A 1 204 ? 6.758 25.688 3.127 1 92.69 204 ASN A O 1
ATOM 1635 N N . SER A 1 205 ? 4.711 26.453 3.473 1 90.62 205 SER A N 1
ATOM 1636 C CA . SER A 1 205 ? 5.156 27.422 4.48 1 90.62 205 SER A CA 1
ATOM 1637 C C . SER A 1 205 ? 5.699 26.703 5.715 1 90.62 205 SER A C 1
ATOM 1639 O O . SER A 1 205 ? 6.426 27.312 6.512 1 90.62 205 SER A O 1
ATOM 1641 N N . THR A 1 206 ? 5.328 25.422 5.855 1 91.44 206 THR A N 1
ATOM 1642 C CA . THR A 1 206 ? 5.812 24.672 7.008 1 91.44 206 THR A CA 1
ATOM 1643 C C . THR A 1 206 ? 7.312 24.422 6.895 1 91.44 206 THR A C 1
ATOM 1645 O O . THR A 1 206 ? 7.988 24.219 7.906 1 91.44 206 THR A O 1
ATOM 1648 N N . VAL A 1 207 ? 7.832 24.438 5.672 1 92.81 207 VAL A N 1
ATOM 1649 C CA . VAL A 1 207 ? 9.227 24.078 5.438 1 92.81 207 VAL A CA 1
ATOM 1650 C C . VAL A 1 207 ? 10.141 25.156 6.031 1 92.81 207 VAL A C 1
ATOM 1652 O O . VAL A 1 207 ? 10.977 24.859 6.891 1 92.81 207 VAL A O 1
ATOM 1655 N N . PRO A 1 208 ? 10 26.453 5.703 1 93.25 208 PRO A N 1
ATOM 1656 C CA . PRO A 1 208 ? 10.859 27.453 6.34 1 93.25 208 PRO A CA 1
ATOM 1657 C C . PRO A 1 208 ? 10.648 27.531 7.848 1 93.25 208 PRO A C 1
ATOM 1659 O O . PRO A 1 208 ? 11.594 27.812 8.594 1 93.25 208 PRO A O 1
ATOM 1662 N N . LEU A 1 209 ? 9.438 27.344 8.336 1 93 209 LEU A N 1
ATOM 1663 C CA . LEU A 1 209 ? 9.18 27.359 9.773 1 93 209 LEU A CA 1
ATOM 1664 C C . LEU A 1 209 ? 9.922 26.234 10.469 1 93 209 LEU A C 1
ATOM 1666 O O . LEU A 1 209 ? 10.531 26.438 11.523 1 93 209 LEU A O 1
ATOM 1670 N N . SER A 1 210 ? 9.875 25.062 9.867 1 93.25 210 SER A N 1
ATOM 1671 C CA . SER A 1 210 ? 10.547 23.922 10.477 1 93.25 210 SER A CA 1
ATOM 1672 C C . SER A 1 210 ? 12.062 24.062 10.398 1 93.25 210 SER A C 1
ATOM 1674 O O . SER A 1 210 ? 12.789 23.609 11.289 1 93.25 210 SER A O 1
ATOM 1676 N N . LEU A 1 211 ? 12.555 24.719 9.312 1 91.12 211 LEU A N 1
ATOM 1677 C CA . LEU A 1 211 ? 13.984 25 9.219 1 91.12 211 LEU A CA 1
ATOM 1678 C C . LEU A 1 211 ? 14.422 25.922 10.352 1 91.12 211 LEU A C 1
ATOM 1680 O O . LEU A 1 211 ? 15.477 25.719 10.953 1 91.12 211 LEU A O 1
ATOM 1684 N N . ALA A 1 212 ? 13.602 26.922 10.641 1 90.62 212 ALA A N 1
ATOM 1685 C CA . ALA A 1 212 ? 13.883 27.828 11.75 1 90.62 212 ALA A CA 1
ATOM 1686 C C . ALA A 1 212 ? 13.852 27.078 13.086 1 90.62 212 ALA A C 1
ATOM 1688 O O . ALA A 1 212 ? 14.695 27.312 13.953 1 90.62 212 ALA A O 1
ATOM 1689 N N . TYR A 1 213 ? 12.898 26.234 13.227 1 89 213 TYR A N 1
ATOM 1690 C CA . TYR A 1 213 ? 12.781 25.375 14.406 1 89 213 TYR A CA 1
ATOM 1691 C C . TYR A 1 213 ? 14.039 24.531 14.602 1 89 213 TYR A C 1
ATOM 1693 O O . TYR A 1 213 ? 14.586 24.469 15.703 1 89 213 TYR A O 1
ATOM 1701 N N . THR A 1 214 ? 14.453 23.891 13.57 1 87.81 214 THR A N 1
ATOM 1702 C CA . THR A 1 214 ? 15.625 23.031 13.617 1 87.81 214 THR A CA 1
ATOM 1703 C C . THR A 1 214 ? 16.875 23.844 13.984 1 87.81 214 THR A C 1
ATOM 1705 O O . THR A 1 214 ? 17.703 23.375 14.758 1 87.81 214 THR A O 1
ATOM 1708 N N . LYS A 1 215 ? 16.984 25.031 13.422 1 86.81 215 LYS A N 1
ATOM 1709 C CA . LYS A 1 215 ? 18.109 25.906 13.75 1 86.81 215 LYS A CA 1
ATOM 1710 C C . LYS A 1 215 ? 18.125 26.25 15.234 1 86.81 215 LYS A C 1
ATOM 1712 O O . LYS A 1 215 ? 19.172 26.203 15.875 1 86.81 215 LYS A O 1
ATOM 1717 N N . GLU A 1 216 ? 16.969 26.562 15.727 1 85.62 216 GLU A N 1
ATOM 1718 C CA . GLU A 1 216 ? 16.844 26.906 17.141 1 85.62 216 GLU A CA 1
ATOM 1719 C C . GLU A 1 216 ? 17.203 25.703 18.031 1 85.62 216 GLU A C 1
ATOM 1721 O O . GLU A 1 216 ? 17.859 25.859 19.047 1 85.62 216 GLU A O 1
ATOM 1726 N N . CYS A 1 217 ? 16.734 24.578 17.641 1 84.06 217 CYS A N 1
ATOM 1727 C CA . CYS A 1 217 ? 17.016 23.359 18.391 1 84.06 217 CYS A CA 1
ATOM 1728 C C . CYS A 1 217 ? 18.5 23.047 18.375 1 84.06 217 CYS A C 1
ATOM 1730 O O . CYS A 1 217 ? 19.047 22.625 19.406 1 84.06 217 CYS A O 1
ATOM 1732 N N . THR A 1 218 ? 19.094 23.172 17.266 1 81.94 218 THR A N 1
ATOM 1733 C CA . THR A 1 218 ? 20.516 22.859 17.141 1 81.94 218 THR A CA 1
ATOM 1734 C C . THR A 1 218 ? 21.359 23.844 17.922 1 81.94 218 THR A C 1
ATOM 1736 O O . THR A 1 218 ? 22.375 23.469 18.531 1 81.94 218 THR A O 1
ATOM 1739 N N . LYS A 1 219 ? 20.969 25.047 17.953 1 82.88 219 LYS A N 1
ATOM 1740 C CA . LYS A 1 219 ? 21.734 26.094 18.609 1 82.88 219 LYS A CA 1
ATOM 1741 C C . LYS A 1 219 ? 21.531 26.047 20.125 1 82.88 219 LYS A C 1
ATOM 1743 O O . LYS A 1 219 ? 22.5 26.172 20.891 1 82.88 219 LYS A O 1
ATOM 1748 N N . ASN A 1 220 ? 20.281 25.922 20.578 1 76.06 220 ASN A N 1
ATOM 1749 C CA . ASN A 1 220 ? 19.969 26.125 21.984 1 76.06 220 ASN A CA 1
ATOM 1750 C C . ASN A 1 220 ? 19.594 24.812 22.672 1 76.06 220 ASN A C 1
ATOM 1752 O O . ASN A 1 220 ? 19.547 24.75 23.906 1 76.06 220 ASN A O 1
ATOM 1756 N N . PHE A 1 221 ? 19.641 23.75 21.875 1 65.06 221 PHE A N 1
ATOM 1757 C CA . PHE A 1 221 ? 19.234 22.422 22.344 1 65.06 221 PHE A CA 1
ATOM 1758 C C . PHE A 1 221 ? 18.141 22.516 23.391 1 65.06 221 PHE A C 1
ATOM 1760 O O . PHE A 1 221 ? 18.328 22.094 24.531 1 65.06 221 PHE A O 1
ATOM 1767 N N . ARG A 1 222 ? 17.156 22.984 23.109 1 65.44 222 ARG A N 1
ATOM 1768 C CA . ARG A 1 222 ? 16.094 23.203 24.094 1 65.44 222 ARG A CA 1
ATOM 1769 C C . ARG A 1 222 ? 15.406 21.891 24.453 1 65.44 222 ARG A C 1
ATOM 1771 O O . ARG A 1 222 ? 14.695 21.312 23.641 1 65.44 222 ARG A O 1
ATOM 1778 N N . ASN A 1 223 ? 15.93 21.234 25.391 1 65.69 223 ASN A N 1
ATOM 1779 C CA . ASN A 1 223 ? 15.305 20.016 25.922 1 65.69 223 ASN A CA 1
ATOM 1780 C C . ASN A 1 223 ? 14.805 20.234 27.344 1 65.69 223 ASN A C 1
ATOM 1782 O O . ASN A 1 223 ? 15.32 19.625 28.281 1 65.69 223 ASN A O 1
ATOM 1786 N N . THR A 1 224 ? 14.023 21.328 27.531 1 65.31 224 THR A N 1
ATOM 1787 C CA . THR A 1 224 ? 13.469 21.625 28.859 1 65.31 224 THR A CA 1
ATOM 1788 C C . THR A 1 224 ? 11.984 21.297 28.906 1 65.31 224 THR A C 1
ATOM 1790 O O . THR A 1 224 ? 11.305 21.312 27.875 1 65.31 224 THR A O 1
ATOM 1793 N N . PRO A 1 225 ? 11.523 20.891 30.078 1 70.25 225 PRO A N 1
ATOM 1794 C CA . PRO A 1 225 ? 10.078 20.656 30.219 1 70.25 225 PRO A CA 1
ATOM 1795 C C . PRO A 1 225 ? 9.258 21.875 29.812 1 70.25 225 PRO A C 1
ATOM 1797 O O . PRO A 1 225 ? 9.711 23.016 29.953 1 70.25 225 PRO A O 1
ATOM 1800 N N . PRO A 1 226 ? 8.102 21.641 29.422 1 75.44 226 PRO A N 1
ATOM 1801 C CA . PRO A 1 226 ? 7.609 20.297 29.125 1 75.44 226 PRO A CA 1
ATOM 1802 C C . PRO A 1 226 ? 8.242 19.703 27.875 1 75.44 226 PRO A C 1
ATOM 1804 O O . PRO A 1 226 ? 8.359 20.375 26.859 1 75.44 226 PRO A O 1
ATOM 1807 N N . TRP A 1 227 ? 8.594 18.547 27.891 1 75.25 227 TRP A N 1
ATOM 1808 C CA . TRP A 1 227 ? 9.469 17.859 26.938 1 75.25 227 TRP A CA 1
ATOM 1809 C C . TRP A 1 227 ? 8.828 17.781 25.562 1 75.25 227 TRP A C 1
ATOM 1811 O O . TRP A 1 227 ? 9.523 17.641 24.547 1 75.25 227 TRP A O 1
ATOM 1821 N N . TYR A 1 228 ? 7.523 18.016 25.609 1 78.5 228 TYR A N 1
ATOM 1822 C CA . TYR A 1 228 ? 6.844 17.844 24.328 1 78.5 228 TYR A CA 1
ATOM 1823 C C . TYR A 1 228 ? 6.875 19.141 23.516 1 78.5 228 TYR A C 1
ATOM 1825 O O . TYR A 1 228 ? 6.609 19.125 22.312 1 78.5 228 TYR A O 1
ATOM 1833 N N . GLN A 1 229 ? 7.262 20.25 24.078 1 82.19 229 GLN A N 1
ATOM 1834 C CA . GLN A 1 229 ? 7.156 21.547 23.406 1 82.19 229 GLN A CA 1
ATOM 1835 C C . GLN A 1 229 ? 8.211 21.703 22.312 1 82.19 229 GLN A C 1
ATOM 1837 O O . GLN A 1 229 ? 7.895 22.047 21.188 1 82.19 229 GLN A O 1
ATOM 1842 N N . TRP A 1 230 ? 9.484 21.453 22.609 1 83.19 230 TRP A N 1
ATOM 1843 C CA . TRP A 1 230 ? 10.539 21.641 21.625 1 83.19 230 TRP A CA 1
ATOM 1844 C C . TRP A 1 230 ? 10.992 20.312 21.031 1 83.19 230 TRP A C 1
ATOM 1846 O O . TRP A 1 230 ? 11.25 20.203 19.828 1 83.19 230 TRP A O 1
ATOM 1856 N N . LYS A 1 231 ? 11.086 19.312 21.734 1 84.12 231 LYS A N 1
ATOM 1857 C CA . LYS A 1 231 ? 11.445 17.953 21.328 1 84.12 231 LYS A CA 1
ATOM 1858 C C . LYS A 1 231 ? 12.711 17.953 20.469 1 84.12 231 LYS A C 1
ATOM 1860 O O . LYS A 1 231 ? 12.773 17.281 19.438 1 84.12 231 LYS A O 1
ATOM 1865 N N . CYS A 1 232 ? 13.703 18.625 20.781 1 84.88 232 CYS A N 1
ATOM 1866 C CA . CYS A 1 232 ? 14.914 18.812 19.984 1 84.88 232 CYS A CA 1
ATOM 1867 C C . CYS A 1 232 ? 15.68 17.5 19.844 1 84.88 232 CYS A C 1
ATOM 1869 O O . CYS A 1 232 ? 16.5 17.359 18.938 1 84.88 232 CYS A O 1
ATOM 1871 N N . GLU A 1 233 ? 15.375 16.531 20.672 1 81.25 233 GLU A N 1
ATOM 1872 C CA . GLU A 1 233 ? 16.062 15.242 20.594 1 81.25 233 GLU A CA 1
ATOM 1873 C C . GLU A 1 233 ? 15.352 14.281 19.656 1 81.25 233 GLU A C 1
ATOM 1875 O O . GLU A 1 233 ? 15.906 13.25 19.266 1 81.25 233 GLU A O 1
ATOM 1880 N N . ASP A 1 234 ? 14.172 14.656 19.297 1 81.44 234 ASP A N 1
ATOM 1881 C CA . ASP A 1 234 ? 13.391 13.812 18.391 1 81.44 234 ASP A CA 1
ATOM 1882 C C . ASP A 1 234 ? 13.828 14.023 16.938 1 81.44 234 ASP A C 1
ATOM 1884 O O . ASP A 1 234 ? 13.773 15.141 16.422 1 81.44 234 ASP A O 1
ATOM 1888 N N . GLN A 1 235 ? 14.242 13.031 16.266 1 78.19 235 GLN A N 1
ATOM 1889 C CA . GLN A 1 235 ? 14.773 13.141 14.914 1 78.19 235 GLN A CA 1
ATOM 1890 C C . GLN A 1 235 ? 13.688 12.844 13.875 1 78.19 235 GLN A C 1
ATOM 1892 O O . GLN A 1 235 ? 13.977 12.719 12.688 1 78.19 235 GLN A O 1
ATOM 1897 N N . GLY A 1 236 ? 12.531 12.773 14.32 1 81.06 236 GLY A N 1
ATOM 1898 C CA . GLY A 1 236 ? 11.461 12.453 13.391 1 81.06 236 GLY A CA 1
ATOM 1899 C C . GLY A 1 236 ? 10.305 13.422 13.453 1 81.06 236 GLY A C 1
ATOM 1900 O O . GLY A 1 236 ? 9.477 13.469 12.539 1 81.06 236 GLY A O 1
ATOM 1901 N N . HIS A 1 237 ? 10.328 14.203 14.602 1 88.06 237 HIS A N 1
ATOM 1902 C CA . HIS A 1 237 ? 9.164 15.062 14.805 1 88.06 237 HIS A CA 1
ATOM 1903 C C . HIS A 1 237 ? 9.578 16.453 15.281 1 88.06 237 HIS A C 1
ATOM 1905 O O . HIS A 1 237 ? 10.539 16.594 16.047 1 88.06 237 HIS A O 1
ATOM 1911 N N . VAL A 1 238 ? 8.766 17.406 14.82 1 89.31 238 VAL A N 1
ATOM 1912 C CA . VAL A 1 238 ? 8.891 18.734 15.414 1 89.31 238 VAL A CA 1
ATOM 1913 C C . VAL A 1 238 ? 8.125 18.781 16.734 1 89.31 238 VAL A C 1
ATOM 1915 O O . VAL A 1 238 ? 7.258 17.938 16.984 1 89.31 238 VAL A O 1
ATOM 1918 N N . GLY A 1 239 ? 8.523 19.719 17.562 1 88 239 GLY A N 1
ATOM 1919 C CA . GLY A 1 239 ? 7.836 19.891 18.828 1 88 239 GLY A CA 1
ATOM 1920 C C . GLY A 1 239 ? 6.496 20.594 18.688 1 88 239 GLY A C 1
ATOM 1921 O O . GLY A 1 239 ? 6.191 21.156 17.625 1 88 239 GLY A O 1
ATOM 1922 N N . TYR A 1 240 ? 5.727 20.594 19.75 1 88.75 240 TYR A N 1
ATOM 1923 C CA . TYR A 1 240 ? 4.367 21.109 19.719 1 88.75 240 TYR A CA 1
ATOM 1924 C C . TYR A 1 240 ? 4.367 22.625 19.578 1 88.75 240 TYR A C 1
ATOM 1926 O O . TYR A 1 240 ? 3.363 23.219 19.188 1 88.75 240 TYR A O 1
ATOM 1934 N N . ILE A 1 241 ? 5.504 23.25 19.875 1 87.19 241 ILE A N 1
ATOM 1935 C CA . ILE A 1 241 ? 5.594 24.688 19.656 1 87.19 241 ILE A CA 1
ATOM 1936 C C . ILE A 1 241 ? 5.34 25 18.172 1 87.19 241 ILE A C 1
ATOM 1938 O O . ILE A 1 241 ? 4.75 26.031 17.844 1 87.19 241 ILE A O 1
ATOM 1942 N N . LEU A 1 242 ? 5.789 24.172 17.344 1 90.88 242 LEU A N 1
ATOM 1943 C CA . LEU A 1 242 ? 5.57 24.344 15.922 1 90.88 242 LEU A CA 1
ATOM 1944 C C . LEU A 1 242 ? 4.223 23.766 15.5 1 90.88 242 LEU A C 1
ATOM 1946 O O . LEU A 1 242 ? 3.523 24.359 14.664 1 90.88 242 LEU A O 1
ATOM 1950 N N . VAL A 1 243 ? 3.799 22.688 16.047 1 91.5 243 VAL A N 1
ATOM 1951 C CA . VAL A 1 243 ? 2.535 22.031 15.727 1 91.5 243 VAL A CA 1
ATOM 1952 C C . VAL A 1 243 ? 1.375 23 15.977 1 91.5 243 VAL A C 1
ATOM 1954 O O . VAL A 1 243 ? 0.454 23.094 15.156 1 91.5 243 VAL A O 1
ATOM 1957 N N . TYR A 1 244 ? 1.46 23.703 17.047 1 86.06 244 TYR A N 1
ATOM 1958 C CA . TYR A 1 244 ? 0.408 24.656 17.375 1 86.06 244 TYR A CA 1
ATOM 1959 C C . TYR A 1 244 ? 0.328 25.75 16.312 1 86.06 244 TYR A C 1
ATOM 1961 O O . TYR A 1 244 ? -0.76 26.234 15.992 1 86.06 244 TYR A O 1
ATOM 1969 N N . GLN A 1 245 ? 1.472 26.125 15.836 1 85.62 245 GLN A N 1
ATOM 1970 C CA . GLN A 1 245 ? 1.478 27.109 14.758 1 85.62 245 GLN A CA 1
ATOM 1971 C C . GLN A 1 245 ? 0.822 26.547 13.5 1 85.62 245 GLN A C 1
ATOM 1973 O O . GLN A 1 245 ? 0.095 27.266 12.805 1 85.62 245 GLN A O 1
ATOM 1978 N N . TYR A 1 246 ? 1.077 25.312 13.227 1 90.62 246 TYR A N 1
ATOM 1979 C CA . TYR A 1 246 ? 0.454 24.672 12.07 1 90.62 246 TYR A CA 1
ATOM 1980 C C . TYR A 1 246 ? -1.063 24.641 12.219 1 90.62 246 TYR A C 1
ATOM 1982 O O . TYR A 1 246 ? -1.789 24.922 11.266 1 90.62 246 TYR A O 1
ATOM 1990 N N . VAL A 1 247 ? -1.518 24.297 13.359 1 87.69 247 VAL A N 1
ATOM 1991 C CA . VAL A 1 247 ? -2.951 24.25 13.633 1 87.69 247 VAL A CA 1
ATOM 1992 C C . VAL A 1 247 ? -3.559 25.641 13.43 1 87.69 247 VAL A C 1
ATOM 1994 O O . VAL A 1 247 ? -4.609 25.766 12.797 1 87.69 247 VAL A O 1
ATOM 1997 N N . ASP A 1 248 ? -2.879 26.594 13.906 1 83.56 248 ASP A N 1
ATOM 1998 C CA . ASP A 1 248 ? -3.346 27.969 13.742 1 83.56 248 ASP A CA 1
ATOM 1999 C C . ASP A 1 248 ? -3.438 28.344 12.266 1 83.56 248 ASP A C 1
ATOM 2001 O O . ASP A 1 248 ? -4.371 29.047 11.852 1 83.56 248 ASP A O 1
ATOM 2005 N N . MET A 1 249 ? -2.51 27.938 11.555 1 85.75 249 MET A N 1
ATOM 2006 C CA . MET A 1 249 ? -2.496 28.234 10.125 1 85.75 249 MET A CA 1
ATOM 2007 C C . MET A 1 249 ? -3.703 27.609 9.43 1 85.75 249 MET A C 1
ATOM 2009 O O . MET A 1 249 ? -4.344 28.25 8.594 1 85.75 249 MET A O 1
ATOM 2013 N N . VAL A 1 250 ? -4.02 26.406 9.781 1 84.44 250 VAL A N 1
ATOM 2014 C CA . VAL A 1 250 ? -5.152 25.719 9.172 1 84.44 250 VAL A CA 1
ATOM 2015 C C . VAL A 1 250 ? -6.453 26.406 9.578 1 84.44 250 VAL A C 1
ATOM 2017 O O . VAL A 1 250 ? -7.332 26.625 8.742 1 84.44 250 VAL A O 1
ATOM 2020 N N . LEU A 1 251 ? -6.551 26.703 10.797 1 76.69 251 LEU A N 1
ATOM 2021 C CA . LEU A 1 251 ? -7.766 27.328 11.32 1 76.69 251 LEU A CA 1
ATOM 2022 C C . LEU A 1 251 ? -7.961 28.719 10.727 1 76.69 251 LEU A C 1
ATOM 2024 O O . LEU A 1 251 ? -9.086 29.109 10.414 1 76.69 251 LEU A O 1
ATOM 2028 N N . ASN A 1 252 ? -6.898 29.438 10.672 1 74.94 252 ASN A N 1
ATOM 2029 C CA . ASN A 1 252 ? -6.992 30.781 10.133 1 74.94 252 ASN A CA 1
ATOM 2030 C C . ASN A 1 252 ? -7.316 30.781 8.641 1 74.94 252 ASN A C 1
ATOM 2032 O O . ASN A 1 252 ? -8.094 31.609 8.172 1 74.94 252 ASN A O 1
ATOM 2036 N N . ASP A 1 253 ? -6.672 30.016 7.898 1 69.38 253 ASP A N 1
ATOM 2037 C CA . ASP A 1 253 ? -6.941 29.938 6.465 1 69.38 253 ASP A CA 1
ATOM 2038 C C . ASP A 1 253 ? -8.336 29.375 6.199 1 69.38 253 ASP A C 1
ATOM 2040 O O . ASP A 1 253 ? -9.047 29.859 5.32 1 69.38 253 ASP A O 1
ATOM 2044 N N . PHE A 1 254 ? -8.672 28.375 6.926 1 59.69 254 PHE A N 1
ATOM 2045 C CA . PHE A 1 254 ? -9.953 27.734 6.691 1 59.69 254 PHE A CA 1
ATOM 2046 C C . PHE A 1 254 ? -11.055 28.375 7.52 1 59.69 254 PHE A C 1
ATOM 2048 O O . PHE A 1 254 ? -12.219 28.375 7.129 1 59.69 254 PHE A O 1
ATOM 2055 N N . CYS A 1 255 ? -10.758 28.703 8.703 1 55.72 255 CYS A N 1
ATOM 2056 C CA . CYS A 1 255 ? -11.773 29.406 9.492 1 55.72 255 CYS A CA 1
ATOM 2057 C C . CYS A 1 255 ? -12.336 30.594 8.727 1 55.72 255 CYS A C 1
ATOM 2059 O O . CYS A 1 255 ? -13.539 30.828 8.734 1 55.72 255 CYS A O 1
ATOM 2061 N N . GLY A 1 256 ? -11.438 31.391 8.18 1 48.72 256 GLY A N 1
ATOM 2062 C CA . GLY A 1 256 ? -11.984 32.531 7.445 1 48.72 256 GLY A CA 1
ATOM 2063 C C . GLY A 1 256 ? -12.852 32.094 6.27 1 48.72 256 GLY A C 1
ATOM 2064 O O . GLY A 1 256 ? -13.859 32.75 5.973 1 48.72 256 GLY A O 1
ATOM 2065 N N . LYS A 1 257 ? -12.406 31.188 5.688 1 48.34 257 LYS A N 1
ATOM 2066 C CA . LYS A 1 257 ? -13.125 30.828 4.465 1 48.34 257 LYS A CA 1
ATOM 2067 C C . LYS A 1 257 ? -14.359 29.984 4.777 1 48.34 257 LYS A C 1
ATOM 2069 O O . LYS A 1 257 ? -15.406 30.172 4.148 1 48.34 257 LYS A O 1
ATOM 2074 N N . TYR A 1 258 ? -14.227 29.016 5.641 1 45.75 258 TYR A N 1
ATOM 2075 C CA . TYR A 1 258 ? -15.305 28.047 5.734 1 45.75 258 TYR A CA 1
ATOM 2076 C C . TYR A 1 258 ? -15.922 28.047 7.129 1 45.75 258 TYR A C 1
ATOM 2078 O O . TYR A 1 258 ? -17.078 27.672 7.301 1 45.75 258 TYR A O 1
ATOM 2086 N N . LEU A 1 259 ? -15.062 28.234 8.094 1 49.03 259 LEU A N 1
ATOM 2087 C CA . LEU A 1 259 ? -15.633 28.156 9.438 1 49.03 259 LEU A CA 1
ATOM 2088 C C . LEU A 1 259 ? -16.156 29.516 9.883 1 49.03 259 LEU A C 1
ATOM 2090 O O . LEU A 1 259 ? -15.438 30.516 9.82 1 49.03 259 LEU A O 1
ATOM 2094 N N . ASN A 1 260 ? -17.219 29.938 9.352 1 41.78 260 ASN A N 1
ATOM 2095 C CA . ASN A 1 260 ? -17.828 31.125 9.93 1 41.78 260 ASN A CA 1
ATOM 2096 C C . ASN A 1 260 ? -17.562 31.219 11.43 1 41.78 260 ASN A C 1
ATOM 2098 O O . ASN A 1 260 ? -18.5 31.422 12.219 1 41.78 260 ASN A O 1
ATOM 2102 N N . LEU A 1 261 ? -16.469 30.609 11.82 1 42.62 261 LEU A N 1
ATOM 2103 C CA . LEU A 1 261 ? -16.203 30.859 13.234 1 42.62 261 LEU A CA 1
ATOM 2104 C C . LEU A 1 261 ? -15.891 32.344 13.477 1 42.62 261 LEU A C 1
ATOM 2106 O O . LEU A 1 261 ? -15.391 33.031 12.586 1 42.62 261 LEU A O 1
ATOM 2110 N N . GLY A 1 262 ? -16.641 33 14.289 1 39.28 262 GLY A N 1
ATOM 2111 C CA . GLY A 1 262 ? -16.469 34.406 14.648 1 39.28 262 GLY A CA 1
ATOM 2112 C C . GLY A 1 262 ? -15.016 34.812 14.758 1 39.28 262 GLY A C 1
ATOM 2113 O O . GLY A 1 262 ? -14.125 33.969 14.797 1 39.28 262 GLY A O 1
ATOM 2114 N N . HIS A 1 263 ? -14.766 36.094 14.461 1 44.28 263 HIS A N 1
ATOM 2115 C CA . HIS A 1 263 ? -13.492 36.781 14.539 1 44.28 263 HIS A CA 1
ATOM 2116 C C . HIS A 1 263 ? -12.641 36.25 15.688 1 44.28 263 HIS A C 1
ATOM 2118 O O . HIS A 1 263 ? -11.422 36.438 15.688 1 44.28 263 HIS A O 1
ATOM 2124 N N . GLU A 1 264 ? -13.258 35.812 16.641 1 38.28 264 GLU A N 1
ATOM 2125 C CA . GLU A 1 264 ? -12.578 35.438 17.859 1 38.28 264 GLU A CA 1
ATOM 2126 C C . GLU A 1 264 ? -11.742 34.156 17.656 1 38.28 264 GLU A C 1
ATOM 2128 O O . GLU A 1 264 ? -10.75 33.938 18.359 1 38.28 264 GLU A O 1
ATOM 2133 N N . PHE A 1 265 ? -12.148 33.281 16.875 1 40.38 265 PHE A N 1
ATOM 2134 C CA . PHE A 1 265 ? -11.406 32.062 16.609 1 40.38 265 PHE A CA 1
ATOM 2135 C C . PHE A 1 265 ? -10.523 32.219 15.375 1 40.38 265 PHE A C 1
ATOM 2137 O O . PHE A 1 265 ? -9.469 31.609 15.266 1 40.38 265 PHE A O 1
ATOM 2144 N N . CYS A 1 266 ? -10.984 32.969 14.422 1 41.91 266 CYS A N 1
ATOM 2145 C CA . CYS A 1 266 ? -10.234 33.281 13.203 1 41.91 266 CYS A CA 1
ATOM 2146 C C . CYS A 1 266 ? -9.602 34.656 13.297 1 41.91 266 CYS A C 1
ATOM 2148 O O . CYS A 1 266 ? -10.289 35.656 13.109 1 41.91 266 CYS A O 1
ATOM 2150 N N . THR A 1 267 ? -8.867 35.031 14.414 1 35.5 267 THR A N 1
ATOM 2151 C CA . THR A 1 267 ? -8.242 36.344 14.43 1 35.5 267 THR A CA 1
ATOM 2152 C C . THR A 1 267 ? -7.051 36.406 13.469 1 35.5 267 THR A C 1
ATOM 2154 O O . THR A 1 267 ? -6.328 35.406 13.32 1 35.5 267 THR A O 1
ATOM 2157 N N . PHE B 1 1 ? 9.148 5.363 26.656 1 18.38 1 PHE B N 1
ATOM 2158 C CA . PHE B 1 1 ? 8.398 5.145 25.422 1 18.38 1 PHE B CA 1
ATOM 2159 C C . PHE B 1 1 ? 9.156 4.211 24.484 1 18.38 1 PHE B C 1
ATOM 2161 O O . PHE B 1 1 ? 9.984 4.656 23.703 1 18.38 1 PHE B O 1
ATOM 2168 N N . HIS B 1 2 ? 9.5 3.031 24.891 1 18.39 2 HIS B N 1
ATOM 2169 C CA . HIS B 1 2 ? 10.422 1.981 24.469 1 18.39 2 HIS B CA 1
ATOM 2170 C C . HIS B 1 2 ? 9.961 1.337 23.156 1 18.39 2 HIS B C 1
ATOM 2172 O O . HIS B 1 2 ? 8.836 0.838 23.062 1 18.39 2 HIS B O 1
ATOM 2178 N N . ALA B 1 3 ? 10.344 2.023 22.062 1 19.97 3 ALA B N 1
ATOM 2179 C CA . ALA B 1 3 ? 10.227 1.493 20.703 1 19.97 3 ALA B CA 1
ATOM 2180 C C . ALA B 1 3 ? 10.562 0.005 20.672 1 19.97 3 ALA B C 1
ATOM 2182 O O . ALA B 1 3 ? 11.695 -0.393 20.953 1 19.97 3 ALA B O 1
ATOM 2183 N N . SER B 1 4 ? 9.625 -0.779 21.156 1 19.7 4 SER B N 1
ATOM 2184 C CA . SER B 1 4 ? 9.891 -2.211 21.094 1 19.7 4 SER B CA 1
ATOM 2185 C C . SER B 1 4 ? 10.344 -2.621 19.688 1 19.7 4 SER B C 1
ATOM 2187 O O . SER B 1 4 ? 9.836 -2.109 18.688 1 19.7 4 SER B O 1
ATOM 2189 N N . GLU B 1 5 ? 11.562 -2.959 19.516 1 21.41 5 GLU B N 1
ATOM 2190 C CA . GLU B 1 5 ? 12.438 -3.568 18.516 1 21.41 5 GLU B CA 1
ATOM 2191 C C . GLU B 1 5 ? 11.742 -4.734 17.812 1 21.41 5 GLU B C 1
ATOM 2193 O O . GLU B 1 5 ? 11.5 -5.777 18.422 1 21.41 5 GLU B O 1
ATOM 2198 N N . GLY B 1 6 ? 10.609 -4.527 17.281 1 21.06 6 GLY B N 1
ATOM 2199 C CA . GLY B 1 6 ? 10.164 -5.754 16.641 1 21.06 6 GLY B CA 1
ATOM 2200 C C . GLY B 1 6 ? 11.227 -6.398 15.766 1 21.06 6 GLY B C 1
ATOM 2201 O O . GLY B 1 6 ? 11.852 -5.73 14.938 1 21.06 6 GLY B O 1
ATOM 2202 N N . ALA B 1 7 ? 11.992 -7.367 16.25 1 21.59 7 ALA B N 1
ATOM 2203 C CA . ALA B 1 7 ? 13.031 -8.273 15.758 1 21.59 7 ALA B CA 1
ATOM 2204 C C . ALA B 1 7 ? 12.672 -8.828 14.383 1 21.59 7 ALA B C 1
ATOM 2206 O O . ALA B 1 7 ? 11.586 -9.375 14.188 1 21.59 7 ALA B O 1
ATOM 2207 N N . ASP B 1 8 ? 13.125 -8.227 13.359 1 23.97 8 ASP B N 1
ATOM 2208 C CA . ASP B 1 8 ? 13.219 -8.828 12.039 1 23.97 8 ASP B CA 1
ATOM 2209 C C . ASP B 1 8 ? 13.789 -10.25 12.117 1 23.97 8 ASP B C 1
ATOM 2211 O O . ASP B 1 8 ? 14.938 -10.438 12.523 1 23.97 8 ASP B O 1
ATOM 2215 N N . GLU B 1 9 ? 13.086 -11.148 12.656 1 25.38 9 GLU B N 1
ATOM 2216 C CA . GLU B 1 9 ? 13.586 -12.516 12.656 1 25.38 9 GLU B CA 1
ATOM 2217 C C . GLU B 1 9 ? 14.133 -12.906 11.281 1 25.38 9 GLU B C 1
ATOM 2219 O O . GLU B 1 9 ? 13.469 -12.688 10.258 1 25.38 9 GLU B O 1
ATOM 2224 N N . GLY B 1 10 ? 15.438 -12.891 11.094 1 25.17 10 GLY B N 1
ATOM 2225 C CA . GLY B 1 10 ? 16.312 -13.438 10.07 1 25.17 10 GLY B CA 1
ATOM 2226 C C . GLY B 1 10 ? 15.805 -14.742 9.484 1 25.17 10 GLY B C 1
ATOM 2227 O O . GLY B 1 10 ? 15.336 -15.617 10.211 1 25.17 10 GLY B O 1
ATOM 2228 N N . GLY B 1 11 ? 15.195 -14.641 8.352 1 27.86 11 GLY B N 1
ATOM 2229 C CA . GLY B 1 11 ? 14.844 -15.867 7.641 1 27.86 11 GLY B CA 1
ATOM 2230 C C . GLY B 1 11 ? 15.969 -16.875 7.617 1 27.86 11 GLY B C 1
ATOM 2231 O O . GLY B 1 11 ? 17.141 -16.516 7.496 1 27.86 11 GLY B O 1
ATOM 2232 N N . GLY B 1 12 ? 15.969 -17.812 8.453 1 27.09 12 GLY B N 1
ATOM 2233 C CA . GLY B 1 12 ? 16.891 -18.938 8.523 1 27.09 12 GLY B CA 1
ATOM 2234 C C . GLY B 1 12 ? 17.141 -19.578 7.172 1 27.09 12 GLY B C 1
ATOM 2235 O O . GLY B 1 12 ? 16.203 -19.812 6.402 1 27.09 12 GLY B O 1
ATOM 2236 N N . VAL B 1 13 ? 18.25 -19.281 6.566 1 27.08 13 VAL B N 1
ATOM 2237 C CA . VAL B 1 13 ? 18.766 -20.031 5.43 1 27.08 13 VAL B CA 1
ATOM 2238 C C . VAL B 1 13 ? 18.891 -21.516 5.809 1 27.08 13 VAL B C 1
ATOM 2240 O O . VAL B 1 13 ? 19.516 -21.859 6.816 1 27.08 13 VAL B O 1
ATOM 2243 N N . VAL B 1 14 ? 18.016 -22.328 5.387 1 26.89 14 VAL B N 1
ATOM 2244 C CA . VAL B 1 14 ? 18.203 -23.766 5.613 1 26.89 14 VAL B CA 1
ATOM 2245 C C . VAL B 1 14 ? 19.094 -24.344 4.512 1 26.89 14 VAL B C 1
ATOM 2247 O O . VAL B 1 14 ? 18.719 -24.328 3.336 1 26.89 14 VAL B O 1
ATOM 2250 N N . ASP B 1 15 ? 20.422 -24.469 4.711 1 25.38 15 ASP B N 1
ATOM 2251 C CA . ASP B 1 15 ? 21.391 -25.109 3.844 1 25.38 15 ASP B CA 1
ATOM 2252 C C . ASP B 1 15 ? 21.203 -26.625 3.834 1 25.38 15 ASP B C 1
ATOM 2254 O O . ASP B 1 15 ? 21.234 -27.266 4.887 1 25.38 15 ASP B O 1
ATOM 2258 N N . VAL B 1 16 ? 20.625 -27.219 2.791 1 25.45 16 VAL B N 1
ATOM 2259 C CA . VAL B 1 16 ? 20.594 -28.672 2.693 1 25.45 16 VAL B CA 1
ATOM 2260 C C . VAL B 1 16 ? 21.875 -29.188 2.041 1 25.45 16 VAL B C 1
ATOM 2262 O O . VAL B 1 16 ? 22.156 -28.859 0.884 1 25.45 16 VAL B O 1
ATOM 2265 N N . THR B 1 17 ? 23 -29.391 2.672 1 26.06 17 THR B N 1
ATOM 2266 C CA . THR B 1 17 ? 24.266 -29.922 2.17 1 26.06 17 THR B CA 1
ATOM 2267 C C . THR B 1 17 ? 24.141 -31.406 1.831 1 26.06 17 THR B C 1
ATOM 2269 O O . THR B 1 17 ? 24.031 -32.25 2.729 1 26.06 17 THR B O 1
ATOM 2272 N N . GLU B 1 18 ? 23.328 -31.984 0.91 1 22.67 18 GLU B N 1
ATOM 2273 C CA . GLU B 1 18 ? 23.734 -33.375 0.708 1 22.67 18 GLU B CA 1
ATOM 2274 C C . GLU B 1 18 ? 25.094 -33.469 0.017 1 22.67 18 GLU B C 1
ATOM 2276 O O . GLU B 1 18 ? 25.547 -32.5 -0.589 1 22.67 18 GLU B O 1
ATOM 2281 N N . GLY B 1 19 ? 25.797 -34.719 -0.032 1 26.25 19 GLY B N 1
ATOM 2282 C CA . GLY B 1 19 ? 27.094 -35.312 -0.331 1 26.25 19 GLY B CA 1
ATOM 2283 C C . GLY B 1 19 ? 27.438 -35.281 -1.81 1 26.25 19 GLY B C 1
ATOM 2284 O O . GLY B 1 19 ? 28.297 -36.031 -2.266 1 26.25 19 GLY B O 1
ATOM 2285 N N . GLY B 1 20 ? 26.969 -34.438 -2.686 1 23.72 20 GLY B N 1
ATOM 2286 C CA . GLY B 1 20 ? 27.234 -34.844 -4.059 1 23.72 20 GLY B CA 1
ATOM 2287 C C . GLY B 1 20 ? 28.719 -34.844 -4.41 1 23.72 20 GLY B C 1
ATOM 2288 O O . GLY B 1 20 ? 29.516 -34.188 -3.734 1 23.72 20 GLY B O 1
ATOM 2289 N N . VAL B 1 21 ? 29.188 -35.844 -5.258 1 25.19 21 VAL B N 1
ATOM 2290 C CA . VAL B 1 21 ? 30.438 -36.25 -5.891 1 25.19 21 VAL B CA 1
ATOM 2291 C C . VAL B 1 21 ? 30.953 -35.125 -6.793 1 25.19 21 VAL B C 1
ATOM 2293 O O . VAL B 1 21 ? 30.156 -34.375 -7.352 1 25.19 21 VAL B O 1
ATOM 2296 N N . ALA B 1 22 ? 32.344 -34.906 -6.824 1 30.02 22 ALA B N 1
ATOM 2297 C CA . ALA B 1 22 ? 33.281 -33.969 -7.461 1 30.02 22 ALA B CA 1
ATOM 2298 C C . ALA B 1 22 ? 33.219 -34.094 -8.977 1 30.02 22 ALA B C 1
ATOM 2300 O O . ALA B 1 22 ? 34.25 -34.406 -9.609 1 30.02 22 ALA B O 1
ATOM 2301 N N . SER B 1 23 ? 32.156 -34.406 -9.734 1 25.5 23 SER B N 1
ATOM 2302 C CA . SER B 1 23 ? 32.562 -34.656 -11.117 1 25.5 23 SER B CA 1
ATOM 2303 C C . SER B 1 23 ? 33.188 -33.406 -11.742 1 25.5 23 SER B C 1
ATOM 2305 O O . SER B 1 23 ? 33 -32.312 -11.227 1 25.5 23 SER B O 1
ATOM 2307 N N . GLY B 1 24 ? 33.719 -33.406 -13.07 1 31.28 24 GLY B N 1
ATOM 2308 C CA . GLY B 1 24 ? 34.5 -32.594 -14 1 31.28 24 GLY B CA 1
ATOM 2309 C C . GLY B 1 24 ? 33.969 -31.172 -14.125 1 31.28 24 GLY B C 1
ATOM 2310 O O . GLY B 1 24 ? 32.812 -30.906 -13.766 1 31.28 24 GLY B O 1
ATOM 2311 N N . GLY B 1 25 ? 34.969 -30.125 -14.375 1 33.72 25 GLY B N 1
ATOM 2312 C CA . GLY B 1 25 ? 35.031 -28.688 -14.117 1 33.72 25 GLY B CA 1
ATOM 2313 C C . GLY B 1 25 ? 33.969 -27.891 -14.852 1 33.72 25 GLY B C 1
ATOM 2314 O O . GLY B 1 25 ? 34.188 -26.734 -15.18 1 33.72 25 GLY B O 1
ATOM 2315 N N . THR B 1 26 ? 32.969 -28.547 -15.539 1 33.75 26 THR B N 1
ATOM 2316 C CA . THR B 1 26 ? 32.094 -27.625 -16.297 1 33.75 26 THR B CA 1
ATOM 2317 C C . THR B 1 26 ? 31.656 -26.469 -15.422 1 33.75 26 THR B C 1
ATOM 2319 O O . THR B 1 26 ? 31.516 -26.609 -14.203 1 33.75 26 THR B O 1
ATOM 2322 N N . GLU B 1 27 ? 31.906 -25.234 -15.93 1 37.91 27 GLU B N 1
ATOM 2323 C CA . GLU B 1 27 ? 31.516 -23.969 -15.297 1 37.91 27 GLU B CA 1
ATOM 2324 C C . GLU B 1 27 ? 30.219 -24.141 -14.508 1 37.91 27 GLU B C 1
ATOM 2326 O O . GLU B 1 27 ? 29.234 -24.703 -15.016 1 37.91 27 GLU B O 1
ATOM 2331 N N . PRO B 1 28 ? 30.234 -24.234 -13.312 1 39.75 28 PRO B N 1
ATOM 2332 C CA . PRO B 1 28 ? 29.047 -24.469 -12.492 1 39.75 28 PRO B CA 1
ATOM 2333 C C . PRO B 1 28 ? 27.828 -23.688 -12.977 1 39.75 28 PRO B C 1
ATOM 2335 O O . PRO B 1 28 ? 27.938 -22.516 -13.344 1 39.75 28 PRO B O 1
ATOM 2338 N N . ALA B 1 29 ? 26.875 -24.172 -13.828 1 44.66 29 ALA B N 1
A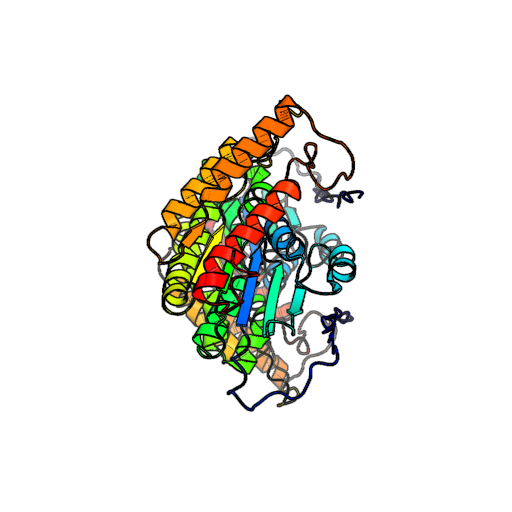TOM 2339 C CA . ALA B 1 29 ? 25.609 -23.609 -14.297 1 44.66 29 ALA B CA 1
ATOM 2340 C C . ALA B 1 29 ? 25.062 -22.578 -13.305 1 44.66 29 ALA B C 1
ATOM 2342 O O . ALA B 1 29 ? 24.984 -22.859 -12.109 1 44.66 29 ALA B O 1
ATOM 2343 N N . ARG B 1 30 ? 25.25 -21.234 -13.523 1 54.44 30 ARG B N 1
ATOM 2344 C CA . ARG B 1 30 ? 24.75 -20.156 -12.68 1 54.44 30 ARG B CA 1
ATOM 2345 C C . ARG B 1 30 ? 23.391 -20.531 -12.078 1 54.44 30 ARG B C 1
ATOM 2347 O O . ARG B 1 30 ? 22.531 -21.078 -12.766 1 54.44 30 ARG B O 1
ATOM 2354 N N . GLY B 1 31 ? 23.297 -20.672 -10.844 1 69.75 31 GLY B N 1
ATOM 2355 C CA . GLY B 1 31 ? 22.078 -21 -10.109 1 69.75 31 GLY B CA 1
ATOM 2356 C C . GLY B 1 31 ? 20.891 -20.141 -10.508 1 69.75 31 GLY B C 1
ATOM 2357 O O . GLY B 1 31 ? 21.062 -19 -10.938 1 69.75 31 GLY B O 1
ATOM 2358 N N . GLN B 1 32 ? 19.766 -20.844 -10.867 1 82.75 32 GLN B N 1
ATOM 2359 C CA . GLN B 1 32 ? 18.516 -20.156 -11.195 1 82.75 32 GLN B CA 1
ATOM 2360 C C . GLN B 1 32 ? 17.875 -19.562 -9.938 1 82.75 32 GLN B C 1
ATOM 2362 O O . GLN B 1 32 ? 17.953 -20.141 -8.859 1 82.75 32 GLN B O 1
ATOM 2367 N N . HIS B 1 33 ? 17.453 -18.312 -10.086 1 90.81 33 HIS B N 1
ATOM 2368 C CA . HIS B 1 33 ? 16.703 -17.656 -9.016 1 90.81 33 HIS B CA 1
ATOM 2369 C C . HIS B 1 33 ? 15.289 -17.312 -9.469 1 90.81 33 HIS B C 1
ATOM 2371 O O . HIS B 1 33 ? 15.109 -16.609 -10.469 1 90.81 33 HIS B O 1
ATOM 2377 N N . TRP B 1 34 ? 14.344 -17.906 -8.773 1 92.12 34 TRP B N 1
ATOM 2378 C CA . TRP B 1 34 ? 12.938 -17.594 -9 1 92.12 34 TRP B CA 1
ATOM 2379 C C . TRP B 1 34 ? 12.367 -16.781 -7.832 1 92.12 34 TRP B C 1
ATOM 2381 O O . TRP B 1 34 ? 12.711 -17.031 -6.672 1 92.12 34 TRP B O 1
ATOM 2391 N N . VAL B 1 35 ? 11.547 -15.852 -8.219 1 95.88 35 VAL B N 1
ATOM 2392 C CA . VAL B 1 35 ? 10.922 -15.055 -7.164 1 95.88 35 VAL B CA 1
ATOM 2393 C C . VAL B 1 35 ? 9.398 -15.07 -7.34 1 95.88 35 VAL B C 1
ATOM 2395 O O . VAL B 1 35 ? 8.898 -14.875 -8.445 1 95.88 35 VAL B O 1
ATOM 2398 N N . ILE B 1 36 ? 8.672 -15.344 -6.238 1 96.06 36 ILE B N 1
ATOM 2399 C CA . ILE B 1 36 ? 7.211 -15.406 -6.227 1 96.06 36 ILE B CA 1
ATOM 2400 C C . ILE B 1 36 ? 6.656 -14.312 -5.32 1 96.06 36 ILE B C 1
ATOM 2402 O O . ILE B 1 36 ? 7.121 -14.133 -4.191 1 96.06 36 ILE B O 1
ATOM 2406 N N . PHE B 1 37 ? 5.762 -13.508 -5.879 1 97.5 37 PHE B N 1
ATOM 2407 C CA . PHE B 1 37 ? 5.051 -12.508 -5.086 1 97.5 37 PHE B CA 1
ATOM 2408 C C . PHE B 1 37 ? 3.561 -12.82 -5.035 1 97.5 37 PHE B C 1
ATOM 2410 O O . PHE B 1 37 ? 2.953 -13.141 -6.055 1 97.5 37 PHE B O 1
ATOM 2417 N N . GLY B 1 38 ? 2.998 -12.664 -3.84 1 96.81 38 GLY B N 1
ATOM 2418 C CA . GLY B 1 38 ? 1.549 -12.781 -3.82 1 96.81 38 GLY B CA 1
ATOM 2419 C C . GLY B 1 38 ? 1 -13.188 -2.463 1 96.81 38 GLY B C 1
ATOM 2420 O O . GLY B 1 38 ? 1.583 -12.852 -1.43 1 96.81 38 GLY B O 1
ATOM 2421 N N . ASP B 1 39 ? -0.211 -13.789 -2.529 1 92.81 39 ASP B N 1
ATOM 2422 C CA . ASP B 1 39 ? -0.918 -14.148 -1.303 1 92.81 39 ASP B CA 1
ATOM 2423 C C . ASP B 1 39 ? -0.836 -15.648 -1.037 1 92.81 39 ASP B C 1
ATOM 2425 O O . ASP B 1 39 ? 0.135 -16.297 -1.426 1 92.81 39 ASP B O 1
ATOM 2429 N N . SER B 1 40 ? -1.793 -16.188 -0.345 1 90.12 40 SER B N 1
ATOM 2430 C CA . SER B 1 40 ? -1.786 -17.594 0.043 1 90.12 40 SER B CA 1
ATOM 2431 C C . SER B 1 40 ? -1.835 -18.5 -1.179 1 90.12 40 SER B C 1
ATOM 2433 O O . SER B 1 40 ? -1.256 -19.578 -1.172 1 90.12 40 SER B O 1
ATOM 2435 N N . HIS B 1 41 ? -2.471 -18.094 -2.279 1 91.38 41 HIS B N 1
ATOM 2436 C CA . HIS B 1 41 ? -2.52 -18.906 -3.494 1 91.38 41 HIS B CA 1
ATOM 2437 C C . HIS B 1 41 ? -1.121 -19.141 -4.055 1 91.38 41 HIS B C 1
ATOM 2439 O O . HIS B 1 41 ? -0.787 -20.266 -4.445 1 91.38 41 HIS B O 1
ATOM 2445 N N . MET B 1 42 ? -0.393 -18.109 -4.016 1 93.94 42 MET B N 1
ATOM 2446 C CA . MET B 1 42 ? 0.966 -18.203 -4.543 1 93.94 42 MET B CA 1
ATOM 2447 C C . MET B 1 42 ? 1.868 -18.969 -3.578 1 93.94 42 MET B C 1
ATOM 2449 O O . MET B 1 42 ? 2.775 -19.688 -4.004 1 93.94 42 MET B O 1
ATOM 2453 N N . ARG B 1 43 ? 1.579 -18.766 -2.355 1 90.75 43 ARG B N 1
ATOM 2454 C CA . ARG B 1 43 ? 2.33 -19.531 -1.358 1 90.75 43 ARG B CA 1
ATOM 2455 C C . ARG B 1 43 ? 2.105 -21.031 -1.523 1 90.75 43 ARG B C 1
ATOM 2457 O O . ARG B 1 43 ? 3.029 -21.828 -1.343 1 90.75 43 ARG B O 1
ATOM 2464 N N . TYR B 1 44 ? 0.87 -21.438 -1.839 1 89.25 44 TYR B N 1
ATOM 2465 C CA . TYR B 1 44 ? 0.56 -22.844 -2.045 1 89.25 44 TYR B CA 1
ATOM 2466 C C . TYR B 1 44 ? 1.35 -23.406 -3.219 1 89.25 44 TYR B C 1
ATOM 2468 O O . TYR B 1 44 ? 1.733 -24.578 -3.211 1 89.25 44 TYR B O 1
ATOM 2476 N N . ILE B 1 45 ? 1.549 -22.609 -4.215 1 89.81 45 ILE B N 1
ATOM 2477 C CA . ILE B 1 45 ? 2.352 -23.047 -5.352 1 89.81 45 ILE B CA 1
ATOM 2478 C C . ILE B 1 45 ? 3.777 -23.344 -4.895 1 89.81 45 ILE B C 1
ATOM 2480 O O . ILE B 1 45 ? 4.363 -24.359 -5.277 1 89.81 45 ILE B O 1
ATOM 2484 N N . LEU B 1 46 ? 4.309 -22.438 -4.098 1 87.25 46 LEU B N 1
ATOM 2485 C CA . LEU B 1 46 ? 5.625 -22.703 -3.527 1 87.25 46 LEU B CA 1
ATOM 2486 C C . LEU B 1 46 ? 5.625 -24.016 -2.74 1 87.25 46 LEU B C 1
ATOM 2488 O O . LEU B 1 46 ? 6.539 -24.828 -2.881 1 87.25 46 LEU B O 1
ATOM 2492 N N . LYS B 1 47 ? 4.562 -24.188 -1.962 1 82.56 47 LYS B N 1
ATOM 2493 C CA . LYS B 1 47 ? 4.473 -25.375 -1.115 1 82.56 47 LYS B CA 1
ATOM 2494 C C . LYS B 1 47 ? 4.293 -26.641 -1.955 1 82.56 47 LYS B C 1
ATOM 2496 O O . LYS B 1 47 ? 4.691 -27.734 -1.539 1 82.56 47 LYS B O 1
ATOM 2501 N N . GLY B 1 48 ? 3.635 -26.5 -3.072 1 80.69 48 GLY B N 1
ATOM 2502 C CA . GLY B 1 48 ? 3.408 -27.641 -3.945 1 80.69 48 GLY B CA 1
ATOM 2503 C C . GLY B 1 48 ? 4.676 -28.156 -4.602 1 80.69 48 GLY B C 1
ATOM 2504 O O . GLY B 1 48 ? 4.707 -29.281 -5.117 1 80.69 48 GLY B O 1
ATOM 2505 N N . TRP B 1 49 ? 5.66 -27.391 -4.562 1 73.81 49 TRP B N 1
ATOM 2506 C CA . TRP B 1 49 ? 6.93 -27.781 -5.168 1 73.81 49 TRP B CA 1
ATOM 2507 C C . TRP B 1 49 ? 7.578 -28.906 -4.383 1 73.81 49 TRP B C 1
ATOM 2509 O O . TRP B 1 49 ? 7.867 -28.766 -3.191 1 73.81 49 TRP B O 1
ATOM 2519 N N . LYS B 1 50 ? 7.152 -30.25 -4.707 1 57.97 50 LYS B N 1
ATOM 2520 C CA . LYS B 1 50 ? 7.613 -31.469 -4.043 1 57.97 50 LYS B CA 1
ATOM 2521 C C . LYS B 1 50 ? 9.133 -31.469 -3.904 1 57.97 50 LYS B C 1
ATOM 2523 O O . LYS B 1 50 ? 9.672 -31.953 -2.902 1 57.97 50 LYS B O 1
ATOM 2528 N N . SER B 1 51 ? 9.758 -31.344 -5.164 1 49.12 51 SER B N 1
ATOM 2529 C CA . SER B 1 51 ? 11.211 -31.484 -5.141 1 49.12 51 SER B CA 1
ATOM 2530 C C . SER B 1 51 ? 11.852 -30.453 -4.219 1 49.12 51 SER B C 1
ATOM 2532 O O . SER B 1 51 ? 13.062 -30.516 -3.967 1 49.12 51 SER B O 1
ATOM 2534 N N . VAL B 1 52 ? 11.312 -29.453 -4.051 1 46.09 52 VAL B N 1
ATOM 2535 C CA . VAL B 1 52 ? 11.883 -28.484 -3.119 1 46.09 52 VAL B CA 1
ATOM 2536 C C . VAL B 1 52 ? 11.781 -29.031 -1.692 1 46.09 52 VAL B C 1
ATOM 2538 O O . VAL B 1 52 ? 10.688 -29.344 -1.22 1 46.09 52 VAL B O 1
ATOM 2541 N N . ALA B 1 53 ? 12.875 -29.5 -1.117 1 41.28 53 ALA B N 1
ATOM 2542 C CA . ALA B 1 53 ? 13.336 -30.375 -0.046 1 41.28 53 ALA B CA 1
ATOM 2543 C C . ALA B 1 53 ? 12.461 -30.234 1.198 1 41.28 53 ALA B C 1
ATOM 2545 O O . ALA B 1 53 ? 11.484 -29.484 1.192 1 41.28 53 ALA B O 1
ATOM 2546 N N . PRO B 1 54 ? 13.188 -30.094 2.445 1 41.88 54 PRO B N 1
ATOM 2547 C CA . PRO B 1 54 ? 12.93 -30 3.883 1 41.88 54 PRO B CA 1
ATOM 2548 C C . PRO B 1 54 ? 11.938 -28.891 4.227 1 41.88 54 PRO B C 1
ATOM 2550 O O . PRO B 1 54 ? 11.609 -28.688 5.402 1 41.88 54 PRO B O 1
ATOM 2553 N N . ALA B 1 55 ? 11.43 -28.172 3.332 1 45.16 55 ALA B N 1
ATOM 2554 C CA . ALA B 1 55 ? 10.594 -27 3.518 1 45.16 55 ALA B CA 1
ATOM 2555 C C . ALA B 1 55 ? 9.188 -27.375 3.975 1 45.16 55 ALA B C 1
ATOM 2557 O O . ALA B 1 55 ? 8.406 -26.531 4.398 1 45.16 55 ALA B O 1
ATOM 2558 N N . GLU B 1 56 ? 8.758 -28.594 3.531 1 49.56 56 GLU B N 1
ATOM 2559 C CA . GLU B 1 56 ? 7.441 -29 4.012 1 49.56 56 GLU B CA 1
ATOM 2560 C C . GLU B 1 56 ? 7.254 -28.641 5.484 1 49.56 56 GLU B C 1
ATOM 2562 O O . GLU B 1 56 ? 6.191 -28.172 5.887 1 49.56 56 GLU B O 1
ATOM 2567 N N . LYS B 1 57 ? 8.359 -29.078 6.156 1 47.06 57 LYS B N 1
ATOM 2568 C CA . LYS B 1 57 ? 8.219 -28.844 7.594 1 47.06 57 LYS B CA 1
ATOM 2569 C C . LYS B 1 57 ? 8.25 -27.344 7.914 1 47.06 57 LYS B C 1
ATOM 2571 O O . LYS B 1 57 ? 7.512 -26.891 8.781 1 47.06 57 LYS B O 1
ATOM 2576 N N . THR B 1 58 ? 9.102 -26.625 7.184 1 47.53 58 THR B N 1
ATOM 2577 C CA . THR B 1 58 ? 9.266 -25.203 7.504 1 47.53 58 THR B CA 1
ATOM 2578 C C . THR B 1 58 ? 8.07 -24.406 7.008 1 47.53 58 THR B C 1
ATOM 2580 O O . THR B 1 58 ? 7.652 -23.438 7.656 1 47.53 58 THR B O 1
ATOM 2583 N N . LEU B 1 59 ? 7.605 -24.906 5.836 1 53.47 59 LEU B N 1
ATOM 2584 C CA . LEU B 1 59 ? 6.52 -24.141 5.227 1 53.47 59 LEU B CA 1
ATOM 2585 C C . LEU B 1 59 ? 5.23 -24.312 6.023 1 53.47 59 LEU B C 1
ATOM 2587 O O . LEU B 1 59 ? 4.406 -23.391 6.07 1 53.47 59 LEU B O 1
ATOM 2591 N N . HIS B 1 60 ? 5.156 -25.5 6.574 1 51.91 60 HIS B N 1
ATOM 2592 C CA . HIS B 1 60 ? 3.92 -25.734 7.309 1 51.91 60 HIS B CA 1
ATOM 2593 C C . HIS B 1 60 ? 3.922 -24.984 8.641 1 51.91 60 HIS B C 1
ATOM 2595 O O . HIS B 1 60 ? 2.859 -24.672 9.18 1 51.91 60 HIS B O 1
ATOM 2601 N N . ASN B 1 61 ? 5.199 -24.688 9.078 1 46.56 61 ASN B N 1
ATOM 2602 C CA . ASN B 1 61 ? 5.281 -24.078 10.398 1 46.56 61 ASN B CA 1
ATOM 2603 C C . ASN B 1 61 ? 5.426 -22.562 10.297 1 46.56 61 ASN B C 1
ATOM 2605 O O . ASN B 1 61 ? 5.395 -21.859 11.312 1 46.56 61 ASN B O 1
ATOM 2609 N N . ASP B 1 62 ? 5.562 -22.172 9.172 1 51.56 62 ASP B N 1
ATOM 2610 C CA . ASP B 1 62 ? 5.848 -20.734 9.094 1 51.56 62 ASP B CA 1
ATOM 2611 C C . ASP B 1 62 ? 4.566 -19.922 9.219 1 51.56 62 ASP B C 1
ATOM 2613 O O . ASP B 1 62 ? 3.49 -20.359 8.812 1 51.56 62 ASP B O 1
ATOM 2617 N N . LYS B 1 63 ? 4.781 -18.875 9.711 1 57.22 63 LYS B N 1
ATOM 2618 C CA . LYS B 1 63 ? 3.67 -17.938 9.852 1 57.22 63 LYS B CA 1
ATOM 2619 C C . LYS B 1 63 ? 3.178 -17.453 8.484 1 57.22 63 LYS B C 1
ATOM 2621 O O . LYS B 1 63 ? 3.979 -17.078 7.625 1 57.22 63 LYS B O 1
ATOM 2626 N N . PRO B 1 64 ? 1.9 -17.734 8.094 1 58.31 64 PRO B N 1
ATOM 2627 C CA . PRO B 1 64 ? 1.295 -17.547 6.773 1 58.31 64 PRO B CA 1
ATOM 2628 C C . PRO B 1 64 ? 1.629 -16.188 6.16 1 58.31 64 PRO B C 1
ATOM 2630 O O . PRO B 1 64 ? 1.556 -16.016 4.941 1 58.31 64 PRO B O 1
ATOM 2633 N N . PHE B 1 65 ? 2.488 -15.305 6.844 1 69.06 65 PHE B N 1
ATOM 2634 C CA . PHE B 1 65 ? 2.629 -13.953 6.328 1 69.06 65 PHE B CA 1
ATOM 2635 C C . PHE B 1 65 ? 4.098 -13.555 6.238 1 69.06 65 PHE B C 1
ATOM 2637 O O . PHE B 1 65 ? 4.434 -12.367 6.293 1 69.06 65 PHE B O 1
ATOM 2644 N N . LYS B 1 66 ? 4.84 -14.633 6.035 1 74.81 66 LYS B N 1
ATOM 2645 C CA . LYS B 1 66 ? 6.273 -14.344 6.047 1 74.81 66 LYS B CA 1
ATOM 2646 C C . LYS B 1 66 ? 6.898 -14.617 4.684 1 74.81 66 LYS B C 1
ATOM 2648 O O . LYS B 1 66 ? 6.371 -15.406 3.9 1 74.81 66 LYS B O 1
ATOM 2653 N N . ASN B 1 67 ? 7.938 -13.875 4.414 1 81 67 ASN B N 1
ATOM 2654 C CA . ASN B 1 67 ? 8.789 -14.188 3.271 1 81 67 ASN B CA 1
ATOM 2655 C C . ASN B 1 67 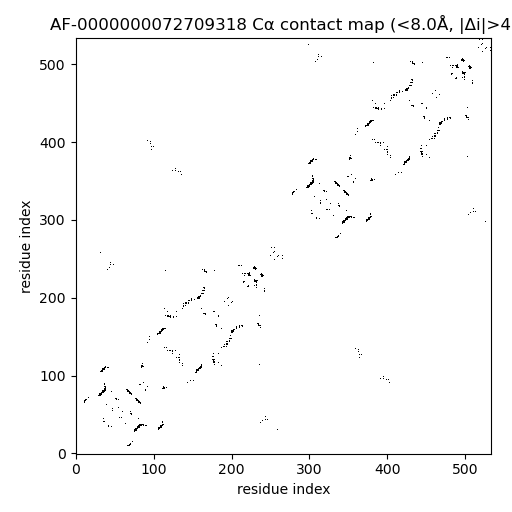? 9.531 -15.508 3.471 1 81 67 ASN B C 1
ATOM 2657 O O . ASN B 1 67 ? 9.812 -15.898 4.605 1 81 67 ASN B O 1
ATOM 2661 N N . ILE B 1 68 ? 9.711 -16.25 2.348 1 81.75 68 ILE B N 1
ATOM 2662 C CA . ILE B 1 68 ? 10.328 -17.562 2.402 1 81.75 68 ILE B CA 1
ATOM 2663 C C . ILE B 1 68 ? 11.43 -17.656 1.349 1 81.75 68 ILE B C 1
ATOM 2665 O O . ILE B 1 68 ? 11.273 -17.156 0.23 1 81.75 68 ILE B O 1
ATOM 2669 N N . GLU B 1 69 ? 12.523 -18.141 1.774 1 83 69 GLU B N 1
ATOM 2670 C CA . GLU B 1 69 ? 13.578 -18.484 0.829 1 83 69 GLU B CA 1
ATOM 2671 C C . GLU B 1 69 ? 13.859 -19.984 0.858 1 83 69 GLU B C 1
ATOM 2673 O O . GLU B 1 69 ? 14.031 -20.578 1.931 1 83 69 GLU B O 1
ATOM 2678 N N . VAL B 1 70 ? 13.773 -20.594 -0.318 1 80.38 70 VAL B N 1
ATOM 2679 C CA . VAL B 1 70 ? 14.023 -22.031 -0.455 1 80.38 70 VAL B CA 1
ATOM 2680 C C . VAL B 1 70 ? 15.156 -22.266 -1.447 1 80.38 70 VAL B C 1
ATOM 2682 O O . VAL B 1 70 ? 15.172 -21.672 -2.531 1 80.38 70 VAL B O 1
ATOM 2685 N N . ARG B 1 71 ? 16.109 -23.031 -0.959 1 79.94 71 ARG B N 1
ATOM 2686 C CA . ARG B 1 71 ? 17.219 -23.391 -1.839 1 79.94 71 ARG B CA 1
ATOM 2687 C C . ARG B 1 71 ? 17.219 -24.891 -2.137 1 79.94 71 ARG B C 1
ATOM 2689 O O . ARG B 1 71 ? 17.094 -25.719 -1.226 1 79.94 71 ARG B O 1
ATOM 2696 N N . ASP B 1 72 ? 17.141 -25.141 -3.422 1 72.88 72 ASP B N 1
ATOM 2697 C CA . ASP B 1 72 ? 17.312 -26.516 -3.873 1 72.88 72 ASP B CA 1
ATOM 2698 C C . ASP B 1 72 ? 18.672 -26.719 -4.551 1 72.88 72 ASP B C 1
ATOM 2700 O O . ASP B 1 72 ? 18.844 -26.359 -5.719 1 72.88 72 ASP B O 1
ATOM 2704 N N . LEU B 1 73 ? 19.547 -27.312 -3.926 1 67.06 73 LEU B N 1
ATOM 2705 C CA . LEU B 1 73 ? 20.938 -27.453 -4.387 1 67.06 73 LEU B CA 1
ATOM 2706 C C . LEU B 1 73 ? 21.031 -28.469 -5.516 1 67.06 73 LEU B C 1
ATOM 2708 O O . LEU B 1 73 ? 21.922 -28.391 -6.359 1 67.06 73 LEU B O 1
ATOM 2712 N N . SER B 1 74 ? 20.094 -29.453 -5.492 1 67.56 74 SER B N 1
ATOM 2713 C CA . SER B 1 74 ? 20.141 -30.5 -6.504 1 67.56 74 SER B CA 1
ATOM 2714 C C . SER B 1 74 ? 19.938 -29.938 -7.902 1 67.56 74 SER B C 1
ATOM 2716 O O . SER B 1 74 ? 20.5 -30.438 -8.875 1 67.56 74 SER B O 1
ATOM 2718 N N . VAL B 1 75 ? 19.281 -28.875 -8.016 1 69.56 75 VAL B N 1
ATOM 2719 C CA . VAL B 1 75 ? 19.031 -28.281 -9.32 1 69.56 75 VAL B CA 1
ATOM 2720 C C . VAL B 1 75 ? 19.547 -26.844 -9.336 1 69.56 75 VAL B C 1
ATOM 2722 O O . VAL B 1 75 ? 19.297 -26.094 -10.273 1 69.56 75 VAL B O 1
ATOM 2725 N N . ASN B 1 76 ? 20.312 -26.422 -8.289 1 77.5 76 ASN B N 1
ATOM 2726 C CA . ASN B 1 76 ? 20.875 -25.078 -8.164 1 77.5 76 ASN B CA 1
ATOM 2727 C C . ASN B 1 76 ? 19.812 -24 -8.383 1 77.5 76 ASN B C 1
ATOM 2729 O O . ASN B 1 76 ? 20 -23.094 -9.195 1 77.5 76 ASN B O 1
ATOM 2733 N N . LEU B 1 77 ? 18.75 -24.234 -7.762 1 80.44 77 LEU B N 1
ATOM 2734 C CA . LEU B 1 77 ? 17.609 -23.328 -7.852 1 80.44 77 LEU B CA 1
ATOM 2735 C C . LEU B 1 77 ? 17.312 -22.688 -6.5 1 80.44 77 LEU B C 1
ATOM 2737 O O . LEU B 1 77 ? 17.25 -23.375 -5.48 1 80.44 77 LEU B O 1
ATOM 2741 N N . ASN B 1 78 ? 17.312 -21.375 -6.57 1 86.44 78 ASN B N 1
ATOM 2742 C CA . ASN B 1 78 ? 16.844 -20.609 -5.418 1 86.44 78 ASN B CA 1
ATOM 2743 C C . ASN B 1 78 ? 15.477 -19.984 -5.676 1 86.44 78 ASN B C 1
ATOM 2745 O O . ASN B 1 78 ? 15.258 -19.375 -6.723 1 86.44 78 ASN B O 1
ATOM 2749 N N . ILE B 1 79 ? 14.555 -20.219 -4.699 1 88.75 79 ILE B N 1
ATOM 2750 C CA . ILE B 1 79 ? 13.227 -19.641 -4.828 1 88.75 79 ILE B CA 1
ATOM 2751 C C . ILE B 1 79 ? 12.961 -18.719 -3.639 1 88.75 79 ILE B C 1
ATOM 2753 O O . ILE B 1 79 ? 13.102 -19.125 -2.484 1 88.75 79 ILE B O 1
ATOM 2757 N N . THR B 1 80 ? 12.648 -17.484 -3.963 1 92.69 80 THR B N 1
ATOM 2758 C CA . THR B 1 80 ? 12.242 -16.531 -2.934 1 92.69 80 THR B CA 1
ATOM 2759 C C . THR B 1 80 ? 10.75 -16.219 -3.045 1 92.69 80 THR B C 1
ATOM 2761 O O . THR B 1 80 ? 10.242 -15.961 -4.141 1 92.69 80 THR B O 1
ATOM 2764 N N . PHE B 1 81 ? 10.062 -16.344 -1.938 1 94.38 81 PHE B N 1
ATOM 2765 C CA . PHE B 1 81 ? 8.656 -15.961 -1.871 1 94.38 81 PHE B CA 1
ATOM 2766 C C . PHE B 1 81 ? 8.477 -14.727 -0.995 1 94.38 81 PHE B C 1
ATOM 2768 O O . PHE B 1 81 ? 8.93 -14.695 0.15 1 94.38 81 PHE B O 1
ATOM 2775 N N . TYR B 1 82 ? 7.773 -13.727 -1.566 1 95.12 82 TYR B N 1
ATOM 2776 C CA . TYR B 1 82 ? 7.391 -12.547 -0.805 1 95.12 82 TYR B CA 1
ATOM 2777 C C . TYR B 1 82 ? 5.887 -12.516 -0.561 1 95.12 82 TYR B C 1
ATOM 2779 O O . TYR B 1 82 ? 5.098 -12.516 -1.508 1 95.12 82 TYR B O 1
ATOM 2787 N N . TRP B 1 83 ? 5.594 -12.547 0.735 1 94.31 83 TRP B N 1
ATOM 2788 C CA . TRP B 1 83 ? 4.207 -12.234 1.076 1 94.31 83 TRP B CA 1
ATOM 2789 C C . TRP B 1 83 ? 3.871 -10.797 0.715 1 94.31 83 TRP B C 1
ATOM 2791 O O . TRP B 1 83 ? 4.172 -9.875 1.476 1 94.31 83 TRP B O 1
ATOM 2801 N N . ASP B 1 84 ? 3.301 -10.586 -0.369 1 95 84 ASP B N 1
ATOM 2802 C CA . ASP B 1 84 ? 2.953 -9.297 -0.97 1 95 84 ASP B CA 1
ATOM 2803 C C . ASP B 1 84 ? 1.586 -9.359 -1.647 1 95 84 ASP B C 1
ATOM 2805 O O . ASP B 1 84 ? 1.494 -9.312 -2.877 1 95 84 ASP B O 1
ATOM 2809 N N . VAL B 1 85 ? 0.595 -9.32 -0.811 1 94.19 85 VAL B N 1
ATOM 2810 C CA . VAL B 1 85 ? -0.738 -9.734 -1.236 1 94.19 85 VAL B CA 1
ATOM 2811 C C . VAL B 1 85 ? -1.305 -8.719 -2.223 1 94.19 85 VAL B C 1
ATOM 2813 O O . VAL B 1 85 ? -2.109 -9.062 -3.09 1 94.19 85 VAL B O 1
ATOM 2816 N N . HIS B 1 86 ? -0.931 -7.449 -2.098 1 93.88 86 HIS B N 1
ATOM 2817 C CA . HIS B 1 86 ? -1.411 -6.422 -3.018 1 93.88 86 HIS B CA 1
ATOM 2818 C C . HIS B 1 86 ? -0.35 -6.074 -4.055 1 93.88 86 HIS B C 1
ATOM 2820 O O . HIS B 1 86 ? -0.593 -5.258 -4.945 1 93.88 86 HIS B O 1
ATOM 2826 N N . LEU B 1 87 ? 0.863 -6.684 -3.904 1 94.94 87 LEU B N 1
ATOM 2827 C CA . LEU B 1 87 ? 2.006 -6.438 -4.777 1 94.94 87 LEU B CA 1
ATOM 2828 C C . LEU B 1 87 ? 2.447 -4.98 -4.695 1 94.94 87 LEU B C 1
ATOM 2830 O O . LEU B 1 87 ? 2.83 -4.383 -5.703 1 94.94 87 LEU B O 1
ATOM 2834 N N . MET B 1 88 ? 2.307 -4.438 -3.531 1 88.94 88 MET B N 1
ATOM 2835 C CA . MET B 1 88 ? 2.578 -3.012 -3.379 1 88.94 88 MET B CA 1
ATOM 2836 C C . MET B 1 88 ? 3.811 -2.783 -2.512 1 88.94 88 MET B C 1
ATOM 2838 O O . MET B 1 88 ? 4.34 -1.672 -2.459 1 88.94 88 MET B O 1
ATOM 2842 N N . LYS B 1 89 ? 4.25 -3.795 -1.874 1 87.56 89 LYS B N 1
ATOM 2843 C CA . LYS B 1 89 ? 5.32 -3.607 -0.899 1 87.56 89 LYS B CA 1
ATOM 2844 C C . LYS B 1 89 ? 6.652 -4.121 -1.44 1 87.56 89 LYS B C 1
ATOM 2846 O O . LYS B 1 89 ? 7.465 -3.346 -1.945 1 87.56 89 LYS B O 1
ATOM 2851 N N . HIS B 1 90 ? 6.773 -5.363 -1.647 1 92.88 90 HIS B N 1
ATOM 2852 C CA . HIS B 1 90 ? 8.047 -5.98 -1.983 1 92.88 90 HIS B CA 1
ATOM 2853 C C . HIS B 1 90 ? 8.32 -5.91 -3.482 1 92.88 90 HIS B C 1
ATOM 2855 O O . HIS B 1 90 ? 9.445 -5.625 -3.904 1 92.88 90 HIS B O 1
ATOM 2861 N N . LEU B 1 91 ? 7.309 -6.137 -4.266 1 96.31 91 LEU B N 1
ATOM 2862 C CA . LEU B 1 91 ? 7.504 -6.223 -5.707 1 96.31 91 LEU B CA 1
ATOM 2863 C C . LEU B 1 91 ? 8.102 -4.93 -6.254 1 96.31 91 LEU B C 1
ATOM 2865 O O . LEU B 1 91 ? 9.148 -4.949 -6.902 1 96.31 91 LEU B O 1
ATOM 2869 N N . PRO B 1 92 ? 7.527 -3.793 -5.938 1 92.75 92 PRO B N 1
ATOM 2870 C CA . PRO B 1 92 ? 8.117 -2.568 -6.48 1 92.75 92 PRO B CA 1
ATOM 2871 C C . PRO B 1 92 ? 9.547 -2.334 -5.984 1 92.75 92 PRO B C 1
ATOM 2873 O O . PRO B 1 92 ? 10.398 -1.867 -6.742 1 92.75 92 PRO B O 1
ATOM 2876 N N . GLN B 1 93 ? 9.828 -2.658 -4.777 1 92.81 93 GLN B N 1
ATOM 2877 C CA . GLN B 1 93 ? 11.172 -2.49 -4.23 1 92.81 93 GLN B CA 1
ATOM 2878 C C . GLN B 1 93 ? 12.18 -3.375 -4.965 1 92.81 93 GLN B C 1
ATOM 2880 O O . GLN B 1 93 ? 13.266 -2.92 -5.324 1 92.81 93 GLN B O 1
ATOM 2885 N N . GLU B 1 94 ? 11.773 -4.602 -5.152 1 95.31 94 GLU B N 1
ATOM 2886 C CA . GLU B 1 94 ? 12.672 -5.535 -5.836 1 95.31 94 GLU B CA 1
ATOM 2887 C C . GLU B 1 94 ? 12.906 -5.117 -7.285 1 95.31 94 GLU B C 1
ATOM 2889 O O . GLU B 1 94 ? 14.016 -5.238 -7.801 1 95.31 94 GLU B O 1
ATOM 2894 N N . MET B 1 95 ? 11.852 -4.645 -7.895 1 95.19 95 MET B N 1
ATOM 2895 C CA . MET B 1 95 ? 12 -4.215 -9.281 1 95.19 95 MET B CA 1
ATOM 2896 C C . MET B 1 95 ? 12.984 -3.053 -9.391 1 95.19 95 MET B C 1
ATOM 2898 O O . MET B 1 95 ? 13.781 -2.994 -10.32 1 95.19 95 MET B O 1
ATOM 2902 N N . ILE B 1 96 ? 12.961 -2.178 -8.422 1 93.12 96 ILE B N 1
ATOM 2903 C CA . ILE B 1 96 ? 13.914 -1.072 -8.406 1 93.12 96 ILE B CA 1
ATOM 2904 C C . ILE B 1 96 ? 15.328 -1.612 -8.234 1 93.12 96 ILE B C 1
ATOM 2906 O O . ILE B 1 96 ? 16.25 -1.185 -8.93 1 93.12 96 ILE B O 1
ATOM 2910 N N . LYS B 1 97 ? 15.516 -2.52 -7.324 1 93.12 97 LYS B N 1
ATOM 2911 C CA . LYS B 1 97 ? 16.828 -3.117 -7.105 1 93.12 97 LYS B CA 1
ATOM 2912 C C . LYS B 1 97 ? 17.344 -3.785 -8.375 1 93.12 97 LYS B C 1
ATOM 2914 O O . LYS B 1 97 ? 18.516 -3.645 -8.719 1 93.12 97 LYS B O 1
ATOM 2919 N N . TRP B 1 98 ? 16.438 -4.527 -9.047 1 95.44 98 TRP B N 1
ATOM 2920 C CA . TRP B 1 98 ? 16.828 -5.238 -10.266 1 95.44 98 TRP B CA 1
ATOM 2921 C C . TRP B 1 98 ? 17.172 -4.262 -11.375 1 95.44 98 TRP B C 1
ATOM 2923 O O . TRP B 1 98 ? 18.031 -4.547 -12.211 1 95.44 98 TRP B O 1
ATOM 2933 N N . GLU B 1 99 ? 16.516 -3.121 -11.398 1 92.38 99 GLU B N 1
ATOM 2934 C CA . GLU B 1 99 ? 16.859 -2.082 -12.359 1 92.38 99 GLU B CA 1
ATOM 2935 C C . GLU B 1 99 ? 18.266 -1.535 -12.109 1 92.38 99 GLU B C 1
ATOM 2937 O O . GLU B 1 99 ? 18.984 -1.204 -13.047 1 92.38 99 GLU B O 1
ATOM 2942 N N . GLN B 1 100 ? 18.625 -1.499 -10.781 1 90.88 100 GLN B N 1
ATOM 2943 C CA . GLN B 1 100 ? 19.938 -0.986 -10.406 1 90.88 100 GLN B CA 1
ATOM 2944 C C . GLN B 1 100 ? 21.031 -2.039 -10.617 1 90.88 100 GLN B C 1
ATOM 2946 O O . GLN B 1 100 ? 22.188 -1.701 -10.867 1 90.88 100 GLN B O 1
ATOM 2951 N N . GLN B 1 101 ? 20.578 -3.314 -10.516 1 93.31 101 GLN B N 1
ATOM 2952 C CA . GLN B 1 101 ? 21.5 -4.43 -10.664 1 93.31 101 GLN B CA 1
ATOM 2953 C C . GLN B 1 101 ? 20.938 -5.492 -11.602 1 93.31 101 GLN B C 1
ATOM 2955 O O . GLN B 1 101 ? 20.547 -6.574 -11.156 1 93.31 101 GLN B O 1
ATOM 2960 N N . PRO B 1 102 ? 21.062 -5.281 -12.859 1 90.56 102 PRO B N 1
ATOM 2961 C CA . PRO B 1 102 ? 20.453 -6.191 -13.828 1 90.56 102 PRO B CA 1
ATOM 2962 C C . PRO B 1 102 ? 21 -7.609 -13.742 1 90.56 102 PRO B C 1
ATOM 2964 O O . PRO B 1 102 ? 20.297 -8.578 -14.047 1 90.56 102 PRO B O 1
ATOM 2967 N N . HIS B 1 103 ? 22.234 -7.758 -13.258 1 90.31 103 HIS B N 1
ATOM 2968 C CA . HIS B 1 103 ? 22.859 -9.07 -13.188 1 90.31 103 HIS B CA 1
ATOM 2969 C C . HIS B 1 103 ? 22.266 -9.906 -12.062 1 90.31 103 HIS B C 1
ATOM 2971 O O . HIS B 1 103 ? 22.484 -11.117 -12 1 90.31 103 HIS B O 1
ATOM 2977 N N . HIS B 1 104 ? 21.469 -9.203 -11.203 1 90.62 104 HIS B N 1
ATOM 2978 C CA . HIS B 1 104 ? 20.859 -9.906 -10.086 1 90.62 104 HIS B CA 1
ATOM 2979 C C . HIS B 1 104 ? 19.375 -10.164 -10.336 1 90.62 104 HIS B C 1
ATOM 2981 O O . HIS B 1 104 ? 18.656 -10.625 -9.438 1 90.62 104 HIS B O 1
ATOM 2987 N N . THR B 1 105 ? 18.969 -9.938 -11.539 1 93.75 105 THR B N 1
ATOM 2988 C CA . THR B 1 105 ? 17.562 -10.164 -11.883 1 93.75 105 THR B CA 1
ATOM 2989 C C . THR B 1 105 ? 17.25 -11.656 -11.93 1 93.75 105 THR B C 1
ATOM 2991 O O . THR B 1 105 ? 18.031 -12.445 -12.453 1 93.75 105 THR B O 1
ATOM 2994 N N . PRO B 1 106 ? 16.156 -12.047 -11.32 1 94.56 106 PRO B N 1
ATOM 2995 C CA . PRO B 1 106 ? 15.773 -13.461 -11.375 1 94.56 106 PRO B CA 1
ATOM 2996 C C . PRO B 1 106 ? 15.398 -13.914 -12.781 1 94.56 106 PRO B C 1
ATOM 2998 O O . PRO B 1 106 ? 15.094 -13.086 -13.641 1 94.56 106 PRO B O 1
ATOM 3001 N N . SER B 1 107 ? 15.477 -15.203 -12.961 1 91.56 107 SER B N 1
ATOM 3002 C CA . SER B 1 107 ? 15.133 -15.75 -14.273 1 91.56 107 SER B CA 1
ATOM 3003 C C . SER B 1 107 ? 13.625 -15.867 -14.445 1 91.56 107 SER B C 1
ATOM 3005 O O . SER B 1 107 ? 13.117 -15.859 -15.562 1 91.56 107 SER B O 1
ATOM 3007 N N . LEU B 1 108 ? 12.922 -15.914 -13.266 1 92.62 108 LEU B N 1
ATOM 3008 C CA . LEU B 1 108 ? 11.469 -16.031 -13.281 1 92.62 108 LEU B CA 1
ATOM 3009 C C . LEU B 1 108 ? 10.844 -15.227 -12.156 1 92.62 108 LEU B C 1
ATOM 3011 O O . LEU B 1 108 ? 11.32 -15.266 -11.023 1 92.62 108 LEU B O 1
ATOM 3015 N N . VAL B 1 109 ? 9.891 -14.469 -12.516 1 96.19 109 VAL B N 1
ATOM 3016 C CA . VAL B 1 109 ? 9.062 -13.773 -11.531 1 96.19 109 VAL B CA 1
ATOM 3017 C C . VAL B 1 109 ? 7.605 -14.211 -11.68 1 96.19 109 VAL B C 1
ATOM 3019 O O . VAL B 1 109 ? 7.012 -14.062 -12.75 1 96.19 109 VAL B O 1
ATOM 3022 N N . LEU B 1 110 ? 7.055 -14.812 -10.641 1 96.44 110 LEU B N 1
ATOM 3023 C CA . LEU B 1 110 ? 5.664 -15.242 -10.602 1 96.44 110 LEU B CA 1
ATOM 3024 C C . LEU B 1 110 ? 4.832 -14.312 -9.727 1 96.44 110 LEU B C 1
ATOM 3026 O O . LEU B 1 110 ? 5.16 -14.094 -8.562 1 96.44 110 LEU B O 1
ATOM 3030 N N . LEU B 1 111 ? 3.814 -13.797 -10.328 1 97.75 111 LEU B N 1
ATOM 3031 C CA . LEU B 1 111 ? 2.959 -12.844 -9.633 1 97.75 111 LEU B CA 1
ATOM 3032 C C . LEU B 1 111 ? 1.538 -13.383 -9.5 1 97.75 111 LEU B C 1
ATOM 3034 O O . LEU B 1 111 ? 1.024 -14.023 -10.414 1 97.75 111 LEU B O 1
ATOM 3038 N N . GLY B 1 112 ? 0.901 -13.18 -8.383 1 96.94 112 GLY B N 1
ATOM 3039 C CA . GLY B 1 112 ? -0.501 -13.477 -8.141 1 96.94 112 GLY B CA 1
ATOM 3040 C C . GLY B 1 112 ? -1.112 -12.625 -7.043 1 96.94 112 GLY B C 1
ATOM 3041 O O . GLY B 1 112 ? -0.528 -12.477 -5.965 1 96.94 112 GLY B O 1
ATOM 3042 N N . THR B 1 113 ? -2.248 -12.031 -7.355 1 95.19 113 THR B N 1
ATOM 3043 C CA . THR B 1 113 ? -2.924 -11.156 -6.402 1 95.19 113 THR B CA 1
ATOM 3044 C C . THR B 1 113 ? -4.43 -11.141 -6.66 1 95.19 113 THR B C 1
ATOM 3046 O O . THR B 1 113 ? -4.98 -12.102 -7.207 1 95.19 113 THR B O 1
ATOM 3049 N N . ALA B 1 114 ? -5.234 -10.32 -6.121 1 92.69 114 ALA B N 1
ATOM 3050 C CA . ALA B 1 114 ? -6.633 -9.984 -6.375 1 92.69 114 ALA B CA 1
ATOM 3051 C C . ALA B 1 114 ? -7.504 -10.289 -5.16 1 92.69 114 ALA B C 1
ATOM 3053 O O . ALA B 1 114 ? -8.352 -9.477 -4.777 1 92.69 114 ALA B O 1
ATOM 3054 N N . LEU B 1 115 ? -7.301 -11.508 -4.508 1 90 115 LEU B N 1
ATOM 3055 C CA . LEU B 1 115 ? -8.18 -11.906 -3.414 1 90 115 LEU B CA 1
ATOM 3056 C C . LEU B 1 115 ? -8.164 -10.867 -2.297 1 90 115 LEU B C 1
ATOM 3058 O O . LEU B 1 115 ? -9.219 -10.508 -1.769 1 90 115 LEU B O 1
ATOM 3062 N N . TRP B 1 116 ? -7.043 -10.453 -1.964 1 90.19 116 TRP B N 1
ATOM 3063 C CA . TRP B 1 116 ? -6.922 -9.508 -0.859 1 90.19 116 TRP B CA 1
ATOM 3064 C C . TRP B 1 116 ? -7.422 -8.133 -1.27 1 90.19 116 TRP B C 1
ATOM 3066 O O . TRP B 1 116 ? -7.863 -7.344 -0.425 1 90.19 116 TRP B O 1
ATOM 3076 N N . TRP B 1 117 ? -7.293 -7.801 -2.514 1 92.88 117 TRP B N 1
ATOM 3077 C CA . TRP B 1 117 ? -7.93 -6.586 -3.01 1 92.88 117 TRP B CA 1
ATOM 3078 C C . TRP B 1 117 ? -9.438 -6.645 -2.812 1 92.88 117 TRP B C 1
ATOM 3080 O O . TRP B 1 117 ? -10.055 -5.668 -2.367 1 92.88 117 TRP B O 1
ATOM 3090 N N . MET B 1 118 ? -10.023 -7.773 -3.082 1 91.31 118 MET B N 1
ATOM 3091 C CA . MET B 1 118 ? -11.461 -7.965 -2.895 1 91.31 118 MET B CA 1
ATOM 3092 C C . MET B 1 118 ? -11.836 -7.871 -1.418 1 91.31 118 MET B C 1
ATOM 3094 O O . MET B 1 118 ? -12.805 -7.195 -1.061 1 91.31 118 MET B O 1
ATOM 3098 N N . LYS B 1 119 ? -11.086 -8.5 -0.626 1 88.06 119 LYS B N 1
ATOM 3099 C CA . LYS B 1 119 ? -11.359 -8.523 0.808 1 88.06 119 LYS B CA 1
ATOM 3100 C C . LYS B 1 119 ? -11.25 -7.121 1.406 1 88.06 119 LYS B C 1
ATOM 3102 O O . LYS B 1 119 ? -12.156 -6.676 2.117 1 88.06 119 LYS B O 1
ATOM 3107 N N . ASP B 1 120 ? -10.234 -6.398 1.053 1 88.56 120 ASP B N 1
ATOM 3108 C CA . ASP B 1 120 ? -9.945 -5.105 1.668 1 88.56 120 ASP B CA 1
ATOM 3109 C C . ASP B 1 120 ? -10.906 -4.031 1.156 1 88.56 120 ASP B C 1
ATOM 3111 O O . ASP B 1 120 ? -11.016 -2.961 1.754 1 88.56 120 ASP B O 1
ATOM 3115 N N . ASN B 1 121 ? -11.562 -4.285 0.061 1 90.19 121 ASN B N 1
ATOM 3116 C CA . ASN B 1 121 ? -12.5 -3.312 -0.492 1 90.19 121 ASN B CA 1
ATOM 3117 C C . ASN B 1 121 ? -13.938 -3.807 -0.408 1 90.19 121 ASN B C 1
ATOM 3119 O O . ASN B 1 121 ? -14.789 -3.4 -1.205 1 90.19 121 ASN B O 1
ATOM 3123 N N . GLU B 1 122 ? -14.188 -4.684 0.546 1 88.5 122 GLU B N 1
ATOM 3124 C CA . GLU B 1 122 ? -15.508 -5.27 0.731 1 88.5 122 GLU B CA 1
ATOM 3125 C C . GLU B 1 122 ? -16.547 -4.199 1.03 1 88.5 122 GLU B C 1
ATOM 3127 O O . GLU B 1 122 ? -17.672 -4.25 0.513 1 88.5 122 GLU B O 1
ATOM 3132 N N . ALA B 1 123 ? -16.172 -3.236 1.84 1 85.75 123 ALA B N 1
ATOM 3133 C CA . ALA B 1 123 ? -17.109 -2.176 2.189 1 85.75 123 ALA B CA 1
ATOM 3134 C C . ALA B 1 123 ? -17.531 -1.384 0.955 1 85.75 123 ALA B C 1
ATOM 3136 O O . ALA B 1 123 ? -18.688 -1.012 0.814 1 85.75 123 ALA B O 1
ATOM 3137 N N . ILE B 1 124 ? -16.625 -1.13 0.1 1 91 124 ILE B N 1
ATOM 3138 C CA . ILE B 1 124 ? -16.938 -0.42 -1.137 1 91 124 ILE B CA 1
ATOM 3139 C C . ILE B 1 124 ? -17.797 -1.309 -2.039 1 91 124 ILE B C 1
ATOM 3141 O O . ILE B 1 124 ? -18.75 -0.836 -2.662 1 91 124 ILE B O 1
ATOM 3145 N N . TYR B 1 125 ? -17.469 -2.572 -2.004 1 90.44 125 TYR B N 1
ATOM 3146 C CA . TYR B 1 125 ? -18.234 -3.525 -2.801 1 90.44 125 TYR B CA 1
ATOM 3147 C C . TYR B 1 125 ? -19.688 -3.547 -2.375 1 90.44 125 TYR B C 1
ATOM 3149 O O . TYR B 1 125 ? -20.594 -3.453 -3.213 1 90.44 125 TYR B O 1
ATOM 3157 N N . VAL B 1 126 ? -19.938 -3.619 -1.128 1 89.19 126 VAL B N 1
ATOM 3158 C CA . VAL B 1 126 ? -21.281 -3.766 -0.575 1 89.19 126 VAL B CA 1
ATOM 3159 C C . VAL B 1 126 ? -22.078 -2.488 -0.818 1 89.19 126 VAL B C 1
ATOM 3161 O O . VAL B 1 126 ? -23.266 -2.547 -1.158 1 89.19 126 VAL B O 1
ATOM 3164 N N . ASN B 1 127 ? -21.406 -1.36 -0.723 1 89.75 127 ASN B N 1
ATOM 3165 C CA . ASN B 1 127 ? -22.125 -0.097 -0.731 1 89.75 127 ASN B CA 1
ATOM 3166 C C . ASN B 1 127 ? -22.219 0.493 -2.135 1 89.7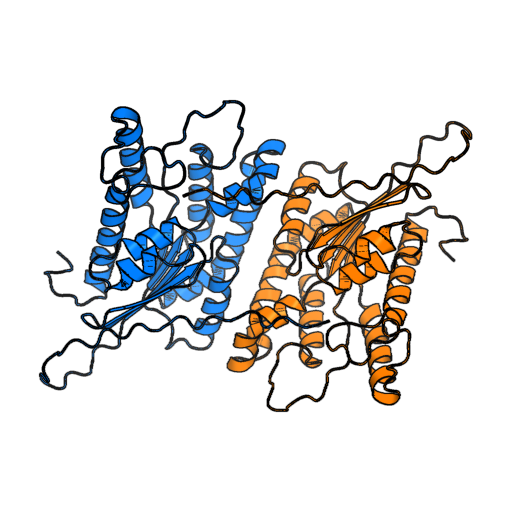5 127 ASN B C 1
ATOM 3168 O O . ASN B 1 127 ? -23.172 1.203 -2.459 1 89.75 127 ASN B O 1
ATOM 3172 N N . PHE B 1 128 ? -21.188 0.081 -2.969 1 91.81 128 PHE B N 1
ATOM 3173 C CA . PHE B 1 128 ? -21.141 0.837 -4.215 1 91.81 128 PHE B CA 1
ATOM 3174 C C . PHE B 1 128 ? -20.969 -0.096 -5.406 1 91.81 128 PHE B C 1
ATOM 3176 O O . PHE B 1 128 ? -20.969 0.351 -6.555 1 91.81 128 PHE B O 1
ATOM 3183 N N . GLY B 1 129 ? -20.719 -1.388 -5.176 1 91.06 129 GLY B N 1
ATOM 3184 C CA . GLY B 1 129 ? -20.719 -2.361 -6.258 1 91.06 129 GLY B CA 1
ATOM 3185 C C . GLY B 1 129 ? -19.328 -2.828 -6.637 1 91.06 129 GLY B C 1
ATOM 3186 O O . GLY B 1 129 ? -18.328 -2.289 -6.148 1 91.06 129 GLY B O 1
ATOM 3187 N N . ALA B 1 130 ? -19.297 -3.773 -7.52 1 92.12 130 ALA B N 1
ATOM 3188 C CA . ALA B 1 130 ? -18.078 -4.496 -7.891 1 92.12 130 ALA B CA 1
ATOM 3189 C C . ALA B 1 130 ? -17.109 -3.586 -8.633 1 92.12 130 ALA B C 1
ATOM 3191 O O . ALA B 1 130 ? -15.906 -3.588 -8.352 1 92.12 130 ALA B O 1
ATOM 3192 N N . LYS B 1 131 ? -17.609 -2.801 -9.508 1 93.12 131 LYS B N 1
ATOM 3193 C CA . LYS B 1 131 ? -16.75 -1.948 -10.312 1 93.12 131 LYS B CA 1
ATOM 3194 C C . LYS B 1 131 ? -16.047 -0.907 -9.453 1 93.12 131 LYS B C 1
ATOM 3196 O O . LYS B 1 131 ? -14.836 -0.683 -9.602 1 93.12 131 LYS B O 1
ATOM 3201 N N . ALA B 1 132 ? -16.797 -0.31 -8.539 1 92.88 132 ALA B N 1
ATOM 3202 C CA . ALA B 1 132 ? -16.203 0.675 -7.633 1 92.88 132 ALA B CA 1
ATOM 3203 C C . ALA B 1 132 ? -15.133 0.04 -6.758 1 92.88 132 ALA B C 1
ATOM 3205 O O . ALA B 1 132 ? -14.07 0.63 -6.539 1 92.88 132 ALA B O 1
ATOM 3206 N N . ALA B 1 133 ? -15.398 -1.149 -6.32 1 93.31 133 ALA B N 1
ATOM 3207 C CA . ALA B 1 133 ? -14.492 -1.84 -5.41 1 93.31 133 ALA B CA 1
ATOM 3208 C C . ALA B 1 133 ? -13.227 -2.287 -6.133 1 93.31 133 ALA B C 1
ATOM 3210 O O . ALA B 1 133 ? -12.164 -2.432 -5.516 1 93.31 133 ALA B O 1
ATOM 3211 N N . ALA B 1 134 ? -13.305 -2.49 -7.465 1 95.12 134 ALA B N 1
ATOM 3212 C CA . ALA B 1 134 ? -12.172 -3.01 -8.227 1 95.12 134 ALA B CA 1
ATOM 3213 C C . ALA B 1 134 ? -11.328 -1.874 -8.805 1 95.12 134 ALA B C 1
ATOM 3215 O O . ALA B 1 134 ? -10.258 -2.111 -9.375 1 95.12 134 ALA B O 1
ATOM 3216 N N . ASP B 1 135 ? -11.742 -0.66 -8.586 1 93 135 ASP B N 1
ATOM 3217 C CA . ASP B 1 135 ? -11.117 0.507 -9.203 1 93 135 ASP B CA 1
ATOM 3218 C C . ASP B 1 135 ? -9.672 0.663 -8.742 1 93 135 ASP B C 1
ATOM 3220 O O . ASP B 1 135 ? -8.781 0.93 -9.547 1 93 135 ASP B O 1
ATOM 3224 N N . LEU B 1 136 ? -9.5 0.491 -7.457 1 90.69 136 LEU B N 1
ATOM 3225 C CA . LEU B 1 136 ? -8.156 0.672 -6.918 1 90.69 136 LEU B CA 1
ATOM 3226 C C . LEU B 1 136 ? -7.211 -0.403 -7.441 1 90.69 136 LEU B C 1
ATOM 3228 O O . LEU B 1 136 ? -6.039 -0.129 -7.707 1 90.69 136 LEU B O 1
ATOM 3232 N N . TYR B 1 137 ? -7.688 -1.605 -7.559 1 94.56 137 TYR B N 1
ATOM 3233 C CA . TYR B 1 137 ? -6.91 -2.701 -8.133 1 94.56 137 TYR B CA 1
ATOM 3234 C C . TYR B 1 137 ? -6.461 -2.371 -9.547 1 94.56 137 TYR B C 1
ATOM 3236 O O . TYR B 1 137 ? -5.289 -2.545 -9.891 1 94.56 137 TYR B O 1
ATOM 3244 N N . GLU B 1 138 ? -7.367 -1.909 -10.32 1 93.88 138 GLU B N 1
ATOM 3245 C CA . GLU B 1 138 ? -7.074 -1.534 -11.695 1 93.88 138 GLU B CA 1
ATOM 3246 C C . GLU B 1 138 ? -6.031 -0.422 -11.758 1 93.88 138 GLU B C 1
ATOM 3248 O O . GLU B 1 138 ? -5.074 -0.502 -12.531 1 93.88 138 GLU B O 1
ATOM 3253 N N . ASP B 1 139 ? -6.199 0.591 -10.977 1 88.69 139 ASP B N 1
ATOM 3254 C CA . ASP B 1 139 ? -5.266 1.715 -10.93 1 88.69 139 ASP B CA 1
ATOM 3255 C C . ASP B 1 139 ? -3.854 1.245 -10.594 1 88.69 139 ASP B C 1
ATOM 3257 O O . ASP B 1 139 ? -2.883 1.699 -11.203 1 88.69 139 ASP B O 1
ATOM 3261 N N . TYR B 1 140 ? -3.834 0.371 -9.609 1 90.38 140 TYR B N 1
ATOM 3262 C CA . TYR B 1 140 ? -2.512 -0.064 -9.172 1 90.38 140 TYR B CA 1
ATOM 3263 C C . TYR B 1 140 ? -1.832 -0.9 -10.25 1 90.38 140 TYR B C 1
ATOM 3265 O O . TYR B 1 140 ? -0.628 -0.766 -10.484 1 90.38 140 TYR B O 1
ATOM 3273 N N . LEU B 1 141 ? -2.555 -1.797 -10.93 1 93.56 141 LEU B N 1
ATOM 3274 C CA . LEU B 1 141 ? -1.976 -2.566 -12.023 1 93.56 141 LEU B CA 1
ATOM 3275 C C . LEU B 1 141 ? -1.451 -1.646 -13.117 1 93.56 141 LEU B C 1
ATOM 3277 O O . LEU B 1 141 ? -0.424 -1.932 -13.734 1 93.56 141 LEU B O 1
ATOM 3281 N N . ARG B 1 142 ? -2.123 -0.592 -13.312 1 88.44 142 ARG B N 1
ATOM 3282 C CA . ARG B 1 142 ? -1.684 0.379 -14.312 1 88.44 142 ARG B CA 1
ATOM 3283 C C . ARG B 1 142 ? -0.344 0.996 -13.922 1 88.44 142 ARG B C 1
ATOM 3285 O O . ARG B 1 142 ? 0.495 1.267 -14.781 1 88.44 142 ARG B O 1
ATOM 3292 N N . ILE B 1 143 ? -0.124 1.166 -12.664 1 83.62 143 ILE B N 1
ATOM 3293 C CA . ILE B 1 143 ? 1.114 1.732 -12.141 1 83.62 143 ILE B CA 1
ATOM 3294 C C . ILE B 1 143 ? 2.266 0.754 -12.367 1 83.62 143 ILE B C 1
ATOM 3296 O O . ILE B 1 143 ? 3.383 1.165 -12.688 1 83.62 143 ILE B O 1
ATOM 3300 N N . LEU B 1 144 ? 1.982 -0.457 -12.203 1 91.25 144 LEU B N 1
ATOM 3301 C CA . LEU B 1 144 ? 3.014 -1.483 -12.32 1 91.25 144 LEU B CA 1
ATOM 3302 C C . LEU B 1 144 ? 3.338 -1.767 -13.781 1 91.25 144 LEU B C 1
ATOM 3304 O O . LEU B 1 144 ? 4.375 -2.355 -14.094 1 91.25 144 LEU B O 1
ATOM 3308 N N . ARG B 1 145 ? 2.479 -1.315 -14.609 1 92 145 ARG B N 1
ATOM 3309 C CA . ARG B 1 145 ? 2.504 -1.712 -16.016 1 92 145 ARG B CA 1
ATOM 3310 C C . ARG B 1 145 ? 3.861 -1.412 -16.641 1 92 145 ARG B C 1
ATOM 3312 O O . ARG B 1 145 ? 4.5 -2.305 -17.203 1 92 145 ARG B O 1
ATOM 3319 N N . ASP B 1 146 ? 4.367 -0.227 -16.516 1 90.25 146 ASP B N 1
ATOM 3320 C CA . ASP B 1 146 ? 5.602 0.176 -17.188 1 90.25 146 ASP B CA 1
ATOM 3321 C C . ASP B 1 146 ? 6.805 -0.572 -16.609 1 90.25 146 ASP B C 1
ATOM 3323 O O . ASP B 1 146 ? 7.676 -1.021 -17.359 1 90.25 146 ASP B O 1
ATOM 3327 N N . ARG B 1 147 ? 6.797 -0.658 -15.367 1 92.56 147 ARG B N 1
ATOM 3328 C CA . ARG B 1 147 ? 7.926 -1.341 -14.742 1 92.56 147 ARG B CA 1
ATOM 3329 C C . ARG B 1 147 ? 7.918 -2.828 -15.078 1 92.56 147 ARG B C 1
ATOM 3331 O O . ARG B 1 147 ? 8.969 -3.424 -15.305 1 92.56 147 ARG B O 1
ATOM 3338 N N . LEU B 1 148 ? 6.73 -3.383 -15.094 1 96.56 148 LEU B N 1
ATOM 3339 C CA . LEU B 1 148 ? 6.621 -4.793 -15.453 1 96.56 148 LEU B CA 1
ATOM 3340 C C . LEU B 1 148 ? 7.012 -5.016 -16.906 1 96.56 148 LEU B C 1
ATOM 3342 O O . LEU B 1 148 ? 7.629 -6.027 -17.234 1 96.56 148 LEU B O 1
ATOM 3346 N N . SER B 1 149 ? 6.684 -4.105 -17.719 1 96.38 149 SER B N 1
ATOM 3347 C CA . SER B 1 149 ? 7.047 -4.195 -19.125 1 96.38 149 SER B CA 1
ATOM 3348 C C . SER B 1 149 ? 8.555 -4.172 -19.312 1 96.38 149 SER B C 1
ATOM 3350 O O . SER B 1 149 ? 9.102 -4.93 -20.109 1 96.38 149 SER B O 1
ATOM 3352 N N . ARG B 1 150 ? 9.195 -3.342 -18.578 1 94.94 150 ARG B N 1
ATOM 3353 C CA . ARG B 1 150 ? 10.648 -3.283 -18.641 1 94.94 150 ARG B CA 1
ATOM 3354 C C . ARG B 1 150 ? 11.273 -4.562 -18.094 1 94.94 150 ARG B C 1
ATOM 3356 O O . ARG B 1 150 ? 12.211 -5.105 -18.688 1 94.94 150 ARG B O 1
ATOM 3363 N N . LEU B 1 151 ? 10.758 -4.996 -17.016 1 96.06 151 LEU B N 1
ATOM 3364 C CA . LEU B 1 151 ? 11.273 -6.215 -16.406 1 96.06 151 LEU B CA 1
ATOM 3365 C C . LEU B 1 151 ? 11.117 -7.406 -17.344 1 96.06 151 LEU B C 1
ATOM 3367 O O . LEU B 1 151 ? 12.016 -8.25 -17.438 1 96.06 151 LEU B O 1
ATOM 3371 N N . ALA B 1 152 ? 10.008 -7.441 -18.062 1 95.81 152 ALA B N 1
ATOM 3372 C CA . ALA B 1 152 ? 9.664 -8.578 -18.922 1 95.81 152 ALA B CA 1
ATOM 3373 C C . ALA B 1 152 ? 10.609 -8.656 -20.125 1 95.81 152 ALA B C 1
ATOM 3375 O O . ALA B 1 152 ? 10.641 -9.672 -20.828 1 95.81 152 ALA B O 1
ATOM 3376 N N . LYS B 1 153 ? 11.398 -7.699 -20.359 1 94.69 153 LYS B N 1
ATOM 3377 C CA . LYS B 1 153 ? 12.359 -7.719 -21.453 1 94.69 153 LYS B CA 1
ATOM 3378 C C . LYS B 1 153 ? 13.562 -8.594 -21.125 1 94.69 153 LYS B C 1
ATOM 3380 O O . LYS B 1 153 ? 14.258 -9.078 -22.016 1 94.69 153 LYS B O 1
ATOM 3385 N N . THR B 1 154 ? 13.836 -8.742 -19.812 1 92.19 154 THR B N 1
ATOM 3386 C CA . THR B 1 154 ? 15.055 -9.438 -19.438 1 92.19 154 THR B CA 1
ATOM 3387 C C . THR B 1 154 ? 14.742 -10.672 -18.594 1 92.19 154 THR B C 1
ATOM 3389 O O . THR B 1 154 ? 15.594 -11.539 -18.406 1 92.19 154 THR B O 1
ATOM 3392 N N . THR B 1 155 ? 13.586 -10.703 -18.078 1 93 155 THR B N 1
ATOM 3393 C CA . THR B 1 155 ? 13.148 -11.773 -17.188 1 93 155 THR B CA 1
ATOM 3394 C C . THR B 1 155 ? 11.781 -12.305 -17.609 1 93 155 THR B C 1
ATOM 3396 O O . THR B 1 155 ? 10.945 -11.547 -18.109 1 93 155 THR B O 1
ATOM 3399 N N . THR B 1 156 ? 11.617 -13.641 -17.438 1 92.81 156 THR B N 1
ATOM 3400 C CA . THR B 1 156 ? 10.273 -14.18 -17.625 1 92.81 156 THR B CA 1
ATOM 3401 C C . THR B 1 156 ? 9.367 -13.75 -16.469 1 92.81 156 THR B C 1
ATOM 3403 O O . THR B 1 156 ? 9.625 -14.07 -15.312 1 92.81 156 THR B O 1
ATOM 3406 N N . VAL B 1 157 ? 8.359 -12.992 -16.812 1 95.94 157 VAL B N 1
ATOM 3407 C CA . VAL B 1 157 ? 7.391 -12.547 -15.805 1 95.94 157 VAL B CA 1
ATOM 3408 C C . VAL B 1 157 ? 6.031 -13.18 -16.094 1 95.94 157 VAL B C 1
ATOM 3410 O O . VAL B 1 157 ? 5.492 -13.039 -17.188 1 95.94 157 VAL B O 1
ATOM 3413 N N . ILE B 1 158 ? 5.496 -13.906 -15.102 1 95.88 158 ILE B N 1
ATOM 3414 C CA . ILE B 1 158 ? 4.203 -14.578 -15.227 1 95.88 158 ILE B CA 1
ATOM 3415 C C . ILE B 1 158 ? 3.225 -14.008 -14.203 1 95.88 158 ILE B C 1
ATOM 3417 O O . ILE B 1 158 ? 3.57 -13.844 -13.031 1 95.88 158 ILE B O 1
ATOM 3421 N N . PHE B 1 159 ? 2.086 -13.633 -14.664 1 97 159 PHE B N 1
ATOM 3422 C CA . PHE B 1 159 ? 1.008 -13.18 -13.797 1 97 159 PHE B CA 1
ATOM 3423 C C . PHE B 1 159 ? -0.128 -14.195 -13.766 1 97 159 PHE B C 1
ATOM 3425 O O . PHE B 1 159 ? -0.801 -14.414 -14.773 1 97 159 PHE B O 1
ATOM 3432 N N . LYS B 1 160 ? -0.329 -14.836 -12.625 1 96.88 160 LYS B N 1
ATOM 3433 C CA . LYS B 1 160 ? -1.373 -15.844 -12.469 1 96.88 160 LYS B CA 1
ATOM 3434 C C . LYS B 1 160 ? -2.734 -15.195 -12.242 1 96.88 160 LYS B C 1
ATOM 3436 O O . LYS B 1 160 ? -2.896 -14.398 -11.312 1 96.88 160 LYS B O 1
ATOM 3441 N N . LEU B 1 161 ? -3.688 -15.578 -13.047 1 96.38 161 LEU B N 1
ATOM 3442 C CA . LEU B 1 161 ? -5.051 -15.117 -12.82 1 96.38 161 LEU B CA 1
ATOM 3443 C C . LEU B 1 161 ? -5.668 -15.812 -11.609 1 96.38 161 LEU B C 1
ATOM 3445 O O . LEU B 1 161 ? -5.195 -16.875 -11.195 1 96.38 161 LEU B O 1
ATOM 3449 N N . VAL B 1 162 ? -6.668 -15.203 -11.039 1 94.94 162 VAL B N 1
ATOM 3450 C CA . VAL B 1 162 ? -7.289 -15.734 -9.828 1 94.94 162 VAL B CA 1
ATOM 3451 C C . VAL B 1 162 ? -8.125 -16.969 -10.18 1 94.94 162 VAL B C 1
ATOM 3453 O O . VAL B 1 162 ? -8.828 -16.984 -11.195 1 94.94 162 VAL B O 1
ATOM 3456 N N . ASP B 1 163 ? -8.039 -17.922 -9.312 1 93.81 163 ASP B N 1
ATOM 3457 C CA . ASP B 1 163 ? -8.766 -19.188 -9.5 1 93.81 163 ASP B CA 1
ATOM 3458 C C . ASP B 1 163 ? -10.242 -19.016 -9.164 1 93.81 163 ASP B C 1
ATOM 3460 O O . ASP B 1 163 ? -10.609 -18.203 -8.312 1 93.81 163 ASP B O 1
ATOM 3464 N N . ASP B 1 164 ? -10.969 -19.828 -9.898 1 90.69 164 ASP B N 1
ATOM 3465 C CA . ASP B 1 164 ? -12.32 -20.062 -9.398 1 90.69 164 ASP B CA 1
ATOM 3466 C C . ASP B 1 164 ? -12.312 -20.969 -8.172 1 90.69 164 ASP B C 1
ATOM 3468 O O . ASP B 1 164 ? -11.516 -21.906 -8.094 1 90.69 164 ASP B O 1
ATOM 3472 N N . VAL B 1 165 ? -13.117 -20.609 -7.176 1 87.31 165 VAL B N 1
ATOM 3473 C CA . VAL B 1 165 ? -13.25 -21.422 -5.977 1 87.31 165 VAL B CA 1
ATOM 3474 C C . VAL B 1 165 ? -14.727 -21.641 -5.656 1 87.31 165 VAL B C 1
ATOM 3476 O O . VAL B 1 165 ? -15.578 -20.844 -6.062 1 87.31 165 VAL B O 1
ATOM 3479 N N . PRO B 1 166 ? -14.961 -22.781 -4.965 1 79.5 166 PRO B N 1
ATOM 3480 C CA . PRO B 1 166 ? -16.359 -22.984 -4.566 1 79.5 166 PRO B CA 1
ATOM 3481 C C . PRO B 1 166 ? -16.906 -21.844 -3.713 1 79.5 166 PRO B C 1
ATOM 3483 O O . PRO B 1 166 ? -16.188 -21.312 -2.848 1 79.5 166 PRO B O 1
ATOM 3486 N N . VAL B 1 167 ? -17.922 -21.25 -4.102 1 74.38 167 VAL B N 1
ATOM 3487 C CA . VAL B 1 167 ? -18.547 -20.156 -3.363 1 74.38 167 VAL B CA 1
ATOM 3488 C C . VAL B 1 167 ? -19.781 -20.672 -2.625 1 74.38 167 VAL B C 1
ATOM 3490 O O . VAL B 1 167 ? -20.531 -21.5 -3.152 1 74.38 167 VAL B O 1
ATOM 3493 N N . ARG B 1 168 ? -19.656 -20.844 -1.219 1 58.28 168 ARG B N 1
ATOM 3494 C CA . ARG B 1 168 ? -20.875 -21.266 -0.529 1 58.28 168 ARG B CA 1
ATOM 3495 C C . ARG B 1 168 ? -22 -20.25 -0.723 1 58.28 168 ARG B C 1
ATOM 3497 O O . ARG B 1 168 ? -21.75 -19.047 -0.737 1 58.28 168 ARG B O 1
ATOM 3504 N N . THR B 1 169 ? -23.016 -20.828 -1.287 1 53.47 169 THR B N 1
ATOM 3505 C CA . THR B 1 169 ? -24.281 -20.109 -1.254 1 53.47 169 THR B CA 1
ATOM 3506 C C . THR B 1 169 ? -24.5 -19.453 0.108 1 53.47 169 THR B C 1
ATOM 3508 O O . THR B 1 169 ? -25.203 -20 0.957 1 53.47 169 THR B O 1
ATOM 3511 N N . ARG B 1 170 ? -23.531 -19.156 0.69 1 43.84 170 ARG B N 1
ATOM 3512 C CA . ARG B 1 170 ? -23.875 -18.703 2.033 1 43.84 170 ARG B CA 1
ATOM 3513 C C . ARG B 1 170 ? -25.047 -17.719 1.993 1 43.84 170 ARG B C 1
ATOM 3515 O O . ARG B 1 170 ? -25.438 -17.281 0.918 1 43.84 170 ARG B O 1
ATOM 3522 N N . ASN B 1 171 ? -25.281 -17.094 3.301 1 46.72 171 ASN B N 1
ATOM 3523 C CA . ASN B 1 171 ? -26.422 -16.234 3.6 1 46.72 171 ASN B CA 1
ATOM 3524 C C . ASN B 1 171 ? -26.578 -15.125 2.561 1 46.72 171 ASN B C 1
ATOM 3526 O O . ASN B 1 171 ? -25.703 -14.281 2.414 1 46.72 171 ASN B O 1
ATOM 3530 N N . PRO B 1 172 ? -27.531 -15.375 1.645 1 47.03 172 PRO B N 1
ATOM 3531 C CA . PRO B 1 172 ? -27.891 -14.328 0.678 1 47.03 172 PRO B CA 1
ATOM 3532 C C . PRO B 1 172 ? -27.625 -12.922 1.206 1 47.03 172 PRO B C 1
ATOM 3534 O O . PRO B 1 172 ? -27.531 -11.977 0.424 1 47.03 172 PRO B O 1
ATOM 3537 N N . LYS B 1 173 ? -27.672 -12.984 2.406 1 48.59 173 LYS B N 1
ATOM 3538 C CA . LYS B 1 173 ? -27.562 -11.664 3.008 1 48.59 173 LYS B CA 1
ATOM 3539 C C . LYS B 1 173 ? -26.109 -11.227 3.131 1 48.59 173 LYS B C 1
ATOM 3541 O O . LYS B 1 173 ? -25.812 -10.078 3.461 1 48.59 173 LYS B O 1
ATOM 3546 N N . SER B 1 174 ? -25.25 -12.289 3.01 1 53.47 174 SER B N 1
ATOM 3547 C CA . SER B 1 174 ? -23.844 -11.922 3.217 1 53.47 174 SER B CA 1
ATOM 3548 C C . SER B 1 174 ? -23.203 -11.445 1.919 1 53.47 174 SER B C 1
ATOM 3550 O O . SER B 1 174 ? -22.969 -12.242 1.007 1 53.47 174 SER B O 1
ATOM 3552 N N . LYS B 1 175 ? -23.422 -10.406 1.461 1 55.16 175 LYS B N 1
ATOM 3553 C CA . LYS B 1 175 ? -22.844 -9.664 0.343 1 55.16 175 LYS B CA 1
ATOM 3554 C C . LYS B 1 175 ? -21.344 -9.492 0.507 1 55.16 175 LYS B C 1
ATOM 3556 O O . LYS B 1 175 ? -20.875 -8.461 1.006 1 55.16 175 LYS B O 1
ATOM 3561 N N . THR B 1 176 ? -20.578 -10.672 0.536 1 65.12 176 THR B N 1
ATOM 3562 C CA . THR B 1 176 ? -19.141 -10.484 0.658 1 65.12 176 THR B CA 1
ATOM 3563 C C . THR B 1 176 ? -18.484 -10.438 -0.719 1 65.12 176 THR B C 1
ATOM 3565 O O . THR B 1 176 ? -18.953 -11.062 -1.666 1 65.12 176 THR B O 1
ATOM 3568 N N . ALA B 1 177 ? -17.625 -9.5 -0.924 1 62.28 177 ALA B N 1
ATOM 3569 C CA . ALA B 1 177 ? -16.875 -9.359 -2.168 1 62.28 177 ALA B CA 1
ATOM 3570 C C . ALA B 1 177 ? -16.031 -10.594 -2.443 1 62.28 177 ALA B C 1
ATOM 3572 O O . ALA B 1 177 ? -15.711 -10.891 -3.598 1 62.28 177 ALA B O 1
ATOM 3573 N N . PHE B 1 178 ? -15.789 -11.273 -1.291 1 62.25 178 PHE B N 1
ATOM 3574 C CA . PHE B 1 178 ? -14.953 -12.461 -1.361 1 62.25 178 PHE B CA 1
ATOM 3575 C C . PHE B 1 178 ? -15.797 -13.703 -1.647 1 62.25 178 PHE B C 1
ATOM 3577 O O . PHE B 1 178 ? -16.891 -13.852 -1.103 1 62.25 178 PHE B O 1
ATOM 3584 N N . GLY B 1 179 ? -15.391 -14.359 -2.566 1 62.72 179 GLY B N 1
ATOM 3585 C CA . GLY B 1 179 ? -16.109 -15.594 -2.844 1 62.72 179 GLY B CA 1
ATOM 3586 C C . GLY B 1 179 ? -17.234 -15.422 -3.83 1 62.72 179 GLY B C 1
ATOM 3587 O O . GLY B 1 179 ? -18.234 -16.156 -3.773 1 62.72 179 GLY B O 1
ATOM 3588 N N . VAL B 1 180 ? -17.266 -14.312 -4.418 1 70.94 180 VAL B N 1
ATOM 3589 C CA . VAL B 1 180 ? -18.25 -14.094 -5.477 1 70.94 180 VAL B CA 1
ATOM 3590 C C . VAL B 1 180 ? -17.594 -14.297 -6.84 1 70.94 180 VAL B C 1
ATOM 3592 O O . VAL B 1 180 ? -16.672 -13.57 -7.207 1 70.94 180 VAL B O 1
ATOM 3595 N N . ARG B 1 181 ? -18.109 -15.312 -7.508 1 75.69 181 ARG B N 1
ATOM 3596 C CA . ARG B 1 181 ? -17.516 -15.75 -8.766 1 75.69 181 ARG B CA 1
ATOM 3597 C C . ARG B 1 181 ? -17.375 -14.586 -9.742 1 75.69 181 ARG B C 1
ATOM 3599 O O . ARG B 1 181 ? -16.359 -14.461 -10.414 1 75.69 181 ARG B O 1
ATOM 3606 N N . ASN B 1 182 ? -18.438 -13.766 -9.734 1 81.44 182 ASN B N 1
ATOM 3607 C CA . ASN B 1 182 ? -18.406 -12.672 -10.703 1 81.44 182 ASN B CA 1
ATOM 3608 C C . ASN B 1 182 ? -17.297 -11.672 -10.391 1 81.44 182 ASN B C 1
ATOM 3610 O O . ASN B 1 182 ? -16.812 -10.969 -11.281 1 81.44 182 ASN B O 1
ATOM 3614 N N . ASN B 1 183 ? -16.938 -11.664 -9.219 1 89.19 183 ASN B N 1
ATOM 3615 C CA . ASN B 1 183 ? -15.836 -10.781 -8.852 1 89.19 183 ASN B CA 1
ATOM 3616 C C . ASN B 1 183 ? -14.5 -11.32 -9.344 1 89.19 183 ASN B C 1
ATOM 3618 O O . ASN B 1 183 ? -13.648 -10.555 -9.805 1 89.19 183 ASN B O 1
ATOM 3622 N N . PHE B 1 184 ? -14.359 -12.633 -9.367 1 91.62 184 PHE B N 1
ATOM 3623 C CA . PHE B 1 184 ? -13.148 -13.242 -9.898 1 91.62 184 PHE B CA 1
ATOM 3624 C C . PHE B 1 184 ? -12.977 -12.922 -11.375 1 91.62 184 PHE B C 1
ATOM 3626 O O . PHE B 1 184 ? -11.883 -12.562 -11.812 1 91.62 184 PHE B O 1
ATOM 3633 N N . VAL B 1 185 ? -14.062 -13.023 -12.016 1 93.38 185 VAL B N 1
ATOM 3634 C CA . VAL B 1 185 ? -14.055 -12.758 -13.453 1 93.38 185 VAL B CA 1
ATOM 3635 C C . VAL B 1 185 ? -13.648 -11.312 -13.703 1 93.38 185 VAL B C 1
ATOM 3637 O O . VAL B 1 185 ? -12.812 -11.031 -14.562 1 93.38 185 VAL B O 1
ATOM 3640 N N . LEU B 1 186 ? -14.219 -10.414 -12.977 1 96.38 186 LEU B N 1
ATOM 3641 C CA . LEU B 1 186 ? -13.945 -8.992 -13.148 1 96.38 186 LEU B CA 1
ATOM 3642 C C . LEU B 1 186 ? -12.477 -8.688 -12.906 1 96.38 186 LEU B C 1
ATOM 3644 O O . LEU B 1 186 ? -11.828 -8.023 -13.719 1 96.38 186 LEU B O 1
ATOM 3648 N N . TYR B 1 187 ? -11.938 -9.164 -11.844 1 96.69 187 TYR B N 1
ATOM 3649 C CA . TYR B 1 187 ? -10.547 -8.883 -11.508 1 96.69 187 TYR B CA 1
ATOM 3650 C C . TYR B 1 187 ? -9.602 -9.5 -12.531 1 96.69 187 TYR B C 1
ATOM 3652 O O . TYR B 1 187 ? -8.578 -8.906 -12.883 1 96.69 187 TYR B O 1
ATOM 3660 N N . ASN B 1 188 ? -9.914 -10.688 -13.023 1 96.81 188 ASN B N 1
ATOM 3661 C CA . ASN B 1 188 ? -9.117 -11.305 -14.078 1 96.81 188 ASN B CA 1
ATOM 3662 C C . ASN B 1 188 ? -9.164 -10.5 -15.367 1 96.81 188 ASN B C 1
ATOM 3664 O O . ASN B 1 188 ? -8.141 -10.328 -16.047 1 96.81 188 ASN B O 1
ATOM 3668 N N . GLN B 1 189 ? -10.32 -10.016 -15.68 1 97.19 189 GLN B N 1
ATOM 3669 C CA . GLN B 1 189 ? -10.461 -9.188 -16.875 1 97.19 189 GLN B CA 1
ATOM 3670 C C . GLN B 1 189 ? -9.617 -7.926 -16.766 1 97.19 189 GLN B C 1
ATOM 3672 O O . GLN B 1 189 ? -8.961 -7.527 -17.734 1 97.19 189 GLN B O 1
ATOM 3677 N N . LEU B 1 190 ? -9.633 -7.312 -15.625 1 97.5 190 LEU B N 1
ATOM 3678 C CA . LEU B 1 190 ? -8.852 -6.102 -15.406 1 97.5 190 LEU B CA 1
ATOM 3679 C C . LEU B 1 190 ? -7.359 -6.387 -15.508 1 97.5 190 LEU B C 1
ATOM 3681 O O . LEU B 1 190 ? -6.609 -5.586 -16.062 1 97.5 190 LEU B O 1
ATOM 3685 N N . ALA B 1 191 ? -6.965 -7.512 -14.977 1 97.75 191 ALA B N 1
ATOM 3686 C CA . ALA B 1 191 ? -5.559 -7.895 -15.07 1 97.75 191 ALA B CA 1
ATOM 3687 C C . ALA B 1 191 ? -5.137 -8.062 -16.531 1 97.75 191 ALA B C 1
ATOM 3689 O O . ALA B 1 191 ? -4.074 -7.582 -16.938 1 97.75 191 ALA B O 1
ATOM 3690 N N . VAL B 1 192 ? -5.926 -8.758 -17.297 1 97.31 192 VAL B N 1
ATOM 3691 C CA . VAL B 1 192 ? -5.633 -8.977 -18.719 1 97.31 192 VAL B CA 1
ATOM 3692 C C . VAL B 1 192 ? -5.594 -7.645 -19.453 1 97.31 192 VAL B C 1
ATOM 3694 O O . VAL B 1 192 ? -4.715 -7.414 -20.281 1 97.31 192 VAL B O 1
ATOM 3697 N N . GLN B 1 193 ? -6.484 -6.785 -19.172 1 96.81 193 GLN B N 1
ATOM 3698 C CA . GLN B 1 193 ? -6.574 -5.484 -19.812 1 96.81 193 GLN B CA 1
ATOM 3699 C C . GLN B 1 193 ? -5.34 -4.637 -19.531 1 96.81 193 GLN B C 1
ATOM 3701 O O . GLN B 1 193 ? -4.789 -4.004 -20.438 1 96.81 193 GLN B O 1
ATOM 3706 N N . GLU B 1 194 ? -4.93 -4.609 -18.25 1 96.19 194 GLU B N 1
ATOM 3707 C CA . GLU B 1 194 ? -3.846 -3.721 -17.844 1 96.19 194 GLU B CA 1
ATOM 3708 C C . GLU B 1 194 ? -2.482 -4.312 -18.188 1 96.19 194 GLU B C 1
ATOM 3710 O O . GLU B 1 194 ? -1.546 -3.582 -18.516 1 96.19 194 GLU B O 1
ATOM 3715 N N . LEU B 1 195 ? -2.445 -5.59 -18.094 1 96.81 195 LEU B N 1
ATOM 3716 C CA . LEU B 1 195 ? -1.123 -6.191 -18.219 1 96.81 195 LEU B CA 1
ATOM 3717 C C . LEU B 1 195 ? -0.956 -6.867 -19.562 1 96.81 195 LEU B C 1
ATOM 3719 O O . LEU B 1 195 ? 0.152 -7.27 -19.938 1 96.81 195 LEU B O 1
ATOM 3723 N N . GLY B 1 196 ? -2.119 -6.734 -20.266 1 85.56 196 GLY B N 1
ATOM 3724 C CA . GLY B 1 196 ? -2.068 -7.285 -21.625 1 85.56 196 GLY B CA 1
ATOM 3725 C C . GLY B 1 196 ? -1.15 -6.512 -22.547 1 85.56 196 GLY B C 1
ATOM 3726 O O . GLY B 1 196 ? -1.017 -5.293 -22.422 1 85.56 196 GLY B O 1
ATOM 3727 N N . ASN B 1 197 ? -0.052 -6.902 -23.016 1 91.06 197 ASN B N 1
ATOM 3728 C CA . ASN B 1 197 ? 0.853 -6.328 -24 1 91.06 197 ASN B CA 1
ATOM 3729 C C . ASN B 1 197 ? 2.092 -5.727 -23.344 1 91.06 197 ASN B C 1
ATOM 3731 O O . ASN B 1 197 ? 2.656 -4.754 -23.859 1 91.06 197 ASN B O 1
ATOM 3735 N N . THR B 1 198 ? 2.311 -6.102 -22.203 1 94.94 198 THR B N 1
ATOM 3736 C CA . THR B 1 198 ? 3.477 -5.617 -21.484 1 94.94 198 THR B CA 1
ATOM 3737 C C . THR B 1 198 ? 4.645 -6.59 -21.625 1 94.94 198 THR B C 1
ATOM 3739 O O . THR B 1 198 ? 5.762 -6.289 -21.188 1 94.94 198 THR B O 1
ATOM 3742 N N . GLY B 1 199 ? 4.441 -7.703 -22.234 1 95.69 199 GLY B N 1
ATOM 3743 C CA . GLY B 1 199 ? 5.43 -8.766 -22.219 1 95.69 199 GLY B CA 1
ATOM 3744 C C . GLY B 1 199 ? 5.262 -9.734 -21.062 1 95.69 199 GLY B C 1
ATOM 3745 O O . GLY B 1 199 ? 5.883 -10.797 -21.047 1 95.69 199 GLY B O 1
ATOM 3746 N N . VAL B 1 200 ? 4.438 -9.367 -20.094 1 96.31 200 VAL B N 1
ATOM 3747 C CA . VAL B 1 200 ? 4.082 -10.266 -19.016 1 96.31 200 VAL B CA 1
ATOM 3748 C C . VAL B 1 200 ? 3.229 -11.414 -19.547 1 96.31 200 VAL B C 1
ATOM 3750 O O . VAL B 1 200 ? 2.289 -11.188 -20.312 1 96.31 200 VAL B O 1
ATOM 3753 N N . ILE B 1 201 ? 3.592 -12.609 -19.172 1 94.25 201 ILE B N 1
ATOM 3754 C CA . ILE B 1 201 ? 2.816 -13.781 -19.578 1 94.25 201 ILE B CA 1
ATOM 3755 C C . ILE B 1 201 ? 1.622 -13.945 -18.641 1 94.25 201 ILE B C 1
ATOM 3757 O O . ILE B 1 201 ? 1.792 -14.148 -17.438 1 94.25 201 ILE B O 1
ATOM 3761 N N . ILE B 1 202 ? 0.474 -13.867 -19.234 1 95.5 202 ILE B N 1
ATOM 3762 C CA . ILE B 1 202 ? -0.741 -14.078 -18.453 1 95.5 202 ILE B CA 1
ATOM 3763 C C . ILE B 1 202 ? -1.02 -15.578 -18.328 1 95.5 202 ILE B C 1
ATOM 3765 O O . ILE B 1 202 ? -1.231 -16.25 -19.344 1 95.5 202 ILE B O 1
ATOM 3769 N N . TRP B 1 203 ? -0.942 -16.062 -17.141 1 94.69 203 TRP B N 1
ATOM 3770 C CA . TRP B 1 203 ? -1.256 -17.453 -16.859 1 94.69 203 TRP B CA 1
ATOM 3771 C C . TRP B 1 203 ? -2.762 -17.656 -16.75 1 94.69 203 TRP B C 1
ATOM 3773 O O . TRP B 1 203 ? -3.312 -17.641 -15.641 1 94.69 203 TRP B O 1
ATOM 3783 N N . ASN B 1 204 ? -3.441 -17.891 -17.859 1 92.62 204 ASN B N 1
ATOM 3784 C CA . ASN B 1 204 ? -4.898 -17.938 -17.891 1 92.62 204 ASN B CA 1
ATOM 3785 C C . ASN B 1 204 ? -5.41 -19.375 -17.922 1 92.62 204 ASN B C 1
ATOM 3787 O O . ASN B 1 204 ? -6.598 -19.609 -17.703 1 92.62 204 ASN B O 1
ATOM 3791 N N . SER B 1 205 ? -4.555 -20.328 -18.109 1 90.44 205 SER B N 1
ATOM 3792 C CA . SER B 1 205 ? -4.98 -21.734 -18.172 1 90.44 205 SER B CA 1
ATOM 3793 C C . SER B 1 205 ? -5.477 -22.219 -16.812 1 90.44 205 SER B C 1
ATOM 3795 O O . SER B 1 205 ? -6.188 -23.234 -16.734 1 90.44 205 SER B O 1
ATOM 3797 N N . THR B 1 206 ? -5.086 -21.5 -15.766 1 91.5 206 THR B N 1
ATOM 3798 C CA . THR B 1 206 ? -5.52 -21.906 -14.43 1 91.5 206 THR B CA 1
ATOM 3799 C C . THR B 1 206 ? -7.02 -21.672 -14.258 1 91.5 206 THR B C 1
ATOM 3801 O O . THR B 1 206 ? -7.66 -22.328 -13.438 1 91.5 206 THR B O 1
ATOM 3804 N N . VAL B 1 207 ? -7.57 -20.75 -15.047 1 92.75 207 VAL B N 1
ATOM 3805 C CA . VAL B 1 207 ? -8.969 -20.359 -14.883 1 92.75 207 VAL B CA 1
ATOM 3806 C C . VAL B 1 207 ? -9.875 -21.516 -15.289 1 92.75 207 VAL B C 1
ATOM 3808 O O . VAL B 1 207 ? -10.68 -22 -14.484 1 92.75 207 VAL B O 1
ATOM 3811 N N . PRO B 1 208 ? -9.758 -22.109 -16.484 1 93.06 208 PRO B N 1
ATOM 3812 C CA . PRO B 1 208 ? -10.609 -23.25 -16.812 1 93.06 208 PRO B CA 1
ATOM 3813 C C . PRO B 1 208 ? -10.359 -24.469 -15.914 1 93.06 208 PRO B C 1
ATOM 3815 O O . PRO B 1 208 ? -11.289 -25.219 -15.609 1 93.06 208 PRO B O 1
ATOM 3818 N N . LEU B 1 209 ? -9.133 -24.688 -15.492 1 92.94 209 LEU B N 1
ATOM 3819 C CA . LEU B 1 209 ? -8.828 -25.781 -14.586 1 92.94 209 LEU B CA 1
ATOM 3820 C C . LEU B 1 209 ? -9.539 -25.594 -13.25 1 92.94 209 LEU B C 1
ATOM 3822 O O . LEU B 1 209 ? -10.117 -26.547 -12.703 1 92.94 209 LEU B O 1
ATOM 3826 N N . SER B 1 210 ? -9.484 -24.391 -12.75 1 93.19 210 SER B N 1
ATOM 3827 C CA . SER B 1 210 ? -10.125 -24.125 -11.461 1 93.19 210 SER B CA 1
ATOM 3828 C C . SER B 1 210 ? -11.641 -24.188 -11.578 1 93.19 210 SER B C 1
ATOM 3830 O O . SER B 1 210 ? -12.328 -24.578 -10.641 1 93.19 210 SER B O 1
ATOM 3832 N N . LEU B 1 211 ? -12.164 -23.781 -12.766 1 91 211 LEU B N 1
ATOM 3833 C CA . LEU B 1 211 ? -13.602 -23.922 -13 1 91 211 LEU B CA 1
ATOM 3834 C C . LEU B 1 211 ? -14.016 -25.391 -12.961 1 91 211 LEU B C 1
ATOM 3836 O O . LEU B 1 211 ? -15.055 -25.719 -12.375 1 91 211 LEU B O 1
ATOM 3840 N N . ALA B 1 212 ? -13.203 -26.234 -13.555 1 90.81 212 ALA B N 1
ATOM 3841 C CA . ALA B 1 212 ? -13.461 -27.672 -13.516 1 90.81 212 ALA B CA 1
ATOM 3842 C C . ALA B 1 212 ? -13.383 -28.203 -12.086 1 90.81 212 ALA B C 1
ATOM 3844 O O . ALA B 1 212 ? -14.195 -29.031 -11.68 1 90.81 212 ALA B O 1
ATOM 3845 N N . TYR B 1 213 ? -12.406 -27.75 -11.383 1 89.06 213 TYR B N 1
ATOM 3846 C CA . TYR B 1 213 ? -12.242 -28.094 -9.977 1 89.06 213 TYR B CA 1
ATOM 3847 C C . TYR B 1 213 ? -13.484 -27.719 -9.172 1 89.06 213 TYR B C 1
ATOM 3849 O O . TYR B 1 213 ? -13.992 -28.531 -8.391 1 89.06 213 TYR B O 1
ATOM 3857 N N . THR B 1 214 ? -13.93 -26.516 -9.328 1 87.94 214 THR B N 1
ATOM 3858 C CA . THR B 1 214 ? -15.094 -26.016 -8.609 1 87.94 214 THR B CA 1
ATOM 3859 C C . THR B 1 214 ? -16.328 -26.844 -8.953 1 87.94 214 THR B C 1
ATOM 3861 O O . THR B 1 214 ? -17.141 -27.156 -8.07 1 87.94 214 THR B O 1
ATOM 3864 N N . LYS B 1 215 ? -16.469 -27.188 -10.219 1 86.88 215 LYS B N 1
ATOM 3865 C CA . LYS B 1 215 ? -17.594 -28.016 -10.641 1 86.88 215 LYS B CA 1
ATOM 3866 C C . LYS B 1 215 ? -17.562 -29.375 -9.945 1 86.88 215 LYS B C 1
ATOM 3868 O O . LYS B 1 215 ? -18.594 -29.859 -9.469 1 86.88 215 LYS B O 1
ATOM 3873 N N . GLU B 1 216 ? -16.406 -29.938 -9.906 1 85.69 216 GLU B N 1
ATOM 3874 C CA . GLU B 1 216 ? -16.25 -31.234 -9.242 1 85.69 216 GLU B CA 1
ATOM 3875 C C . GLU B 1 216 ? -16.562 -31.141 -7.754 1 85.69 216 GLU B C 1
ATOM 3877 O O . GLU B 1 216 ? -17.188 -32.031 -7.188 1 85.69 216 GLU B O 1
ATOM 3882 N N . CYS B 1 217 ? -16.094 -30.109 -7.156 1 84.06 217 CYS B N 1
ATOM 3883 C CA . CYS B 1 217 ? -16.328 -29.891 -5.734 1 84.06 217 CYS B CA 1
ATOM 3884 C C . CYS B 1 217 ? -17.812 -29.719 -5.453 1 84.06 217 CYS B C 1
ATOM 3886 O O . CYS B 1 217 ? -18.328 -30.234 -4.457 1 84.06 217 CYS B O 1
ATOM 3888 N N . THR B 1 218 ? -18.453 -28.953 -6.25 1 82.06 218 THR B N 1
ATOM 3889 C CA . THR B 1 218 ? -19.875 -28.672 -6.059 1 82.06 218 THR B CA 1
ATOM 3890 C C . THR B 1 218 ? -20.703 -29.938 -6.281 1 82.06 218 THR B C 1
ATOM 3892 O O . THR B 1 218 ? -21.688 -30.172 -5.566 1 82.06 218 THR B O 1
ATOM 3895 N N . LYS B 1 219 ? -20.312 -30.734 -7.195 1 83.06 219 LYS B N 1
ATOM 3896 C CA . LYS B 1 219 ? -21.062 -31.922 -7.543 1 83.06 219 LYS B CA 1
ATOM 3897 C C . LYS B 1 219 ? -20.828 -33.062 -6.535 1 83.06 219 LYS B C 1
ATOM 3899 O O . LYS B 1 219 ? -21.766 -33.719 -6.113 1 83.06 219 LYS B O 1
ATOM 3904 N N . ASN B 1 220 ? -19.562 -33.25 -6.172 1 76.5 220 ASN B N 1
ATOM 3905 C CA . ASN B 1 220 ? -19.219 -34.469 -5.422 1 76.5 220 ASN B CA 1
ATOM 3906 C C . ASN B 1 220 ? -18.812 -34.125 -3.99 1 76.5 220 ASN B C 1
ATOM 3908 O O . ASN B 1 220 ? -18.719 -35 -3.143 1 76.5 220 ASN B O 1
ATOM 3912 N N . PHE B 1 221 ? -18.859 -32.844 -3.68 1 64.56 221 PHE B N 1
ATOM 3913 C CA . PHE B 1 221 ? -18.438 -32.312 -2.387 1 64.56 221 PHE B CA 1
ATOM 3914 C C . PHE B 1 221 ? -17.297 -33.156 -1.816 1 64.56 221 PHE B C 1
ATOM 3916 O O . PHE B 1 221 ? -17.438 -33.75 -0.751 1 64.56 221 PHE B O 1
ATOM 3923 N N . ARG B 1 222 ? -16.344 -33.219 -2.395 1 65 222 ARG B N 1
ATOM 3924 C CA . ARG B 1 222 ? -15.25 -34.094 -1.967 1 65 222 ARG B CA 1
ATOM 3925 C C . ARG B 1 222 ? -14.523 -33.5 -0.758 1 65 222 ARG B C 1
ATOM 3927 O O . ARG B 1 222 ? -13.828 -32.5 -0.873 1 65 222 ARG B O 1
ATOM 3934 N N . ASN B 1 223 ? -15.031 -33.781 0.376 1 65.38 223 ASN B N 1
ATOM 3935 C CA . ASN B 1 223 ? -14.352 -33.406 1.614 1 65.38 223 ASN B CA 1
ATOM 3936 C C . ASN B 1 223 ? -13.82 -34.625 2.354 1 65.38 223 ASN B C 1
ATOM 3938 O O . ASN B 1 223 ? -14.312 -34.969 3.428 1 65.38 223 ASN B O 1
ATOM 3942 N N . THR B 1 224 ? -13.023 -35.469 1.634 1 64.69 224 THR B N 1
ATOM 3943 C CA . THR B 1 224 ? -12.43 -36.656 2.246 1 64.69 224 THR B CA 1
ATOM 3944 C C . THR B 1 224 ? -10.938 -36.438 2.48 1 64.69 224 THR B C 1
ATOM 3946 O O . THR B 1 224 ? -10.289 -35.656 1.78 1 64.69 224 THR B O 1
ATOM 3949 N N . PRO B 1 225 ? -10.43 -37.094 3.541 1 68.94 225 PRO B N 1
ATOM 3950 C CA . PRO B 1 225 ? -8.984 -37.031 3.748 1 68.94 225 PRO B CA 1
ATOM 3951 C C . PRO B 1 225 ? -8.188 -37.5 2.529 1 68.94 225 PRO B C 1
ATOM 3953 O O . PRO B 1 225 ? -8.664 -38.344 1.772 1 68.94 225 PRO B O 1
ATOM 3956 N N . PRO B 1 226 ? -7.047 -37.031 2.426 1 74.88 226 PRO B N 1
ATOM 3957 C CA . PRO B 1 226 ? -6.527 -35.938 3.244 1 74.88 226 PRO B CA 1
ATOM 3958 C C . PRO B 1 226 ? -7.18 -34.594 2.916 1 74.88 226 PRO B C 1
ATOM 3960 O O . PRO B 1 226 ? -7.344 -34.25 1.742 1 74.88 226 PRO B O 1
ATOM 3963 N N . TRP B 1 227 ? -7.52 -33.875 3.814 1 74.56 227 TRP B N 1
ATOM 3964 C CA . TRP B 1 227 ? -8.414 -32.719 3.762 1 74.56 227 TRP B CA 1
ATOM 3965 C C . TRP B 1 227 ? -7.809 -31.594 2.908 1 74.56 227 TRP B C 1
ATOM 3967 O O . TRP B 1 227 ? -8.531 -30.75 2.391 1 74.56 227 TRP B O 1
ATOM 3977 N N . TYR B 1 228 ? -6.512 -31.797 2.705 1 78.31 228 TYR B N 1
ATOM 3978 C CA . TYR B 1 228 ? -5.863 -30.703 1.986 1 78.31 228 TYR B CA 1
ATOM 3979 C C . TYR B 1 228 ? -5.945 -30.922 0.48 1 78.31 228 TYR B C 1
ATOM 3981 O O . TYR B 1 228 ? -5.715 -30 -0.299 1 78.31 228 TYR B O 1
ATOM 3989 N N . GLN B 1 229 ? -6.348 -32.062 -0.005 1 82.19 229 GLN B N 1
ATOM 3990 C CA . GLN B 1 229 ? -6.293 -32.406 -1.426 1 82.19 229 GLN B CA 1
ATOM 3991 C C . GLN B 1 229 ? -7.391 -31.672 -2.201 1 82.19 229 GLN B C 1
ATOM 3993 O O . GLN B 1 229 ? -7.121 -31.031 -3.215 1 82.19 229 GLN B O 1
ATOM 3998 N N . TRP B 1 230 ? -8.641 -31.75 -1.792 1 82.94 230 TRP B N 1
ATOM 3999 C CA . TRP B 1 230 ? -9.742 -31.141 -2.533 1 82.94 230 TRP B CA 1
ATOM 4000 C C . TRP B 1 230 ? -10.195 -29.844 -1.871 1 82.94 230 TRP B C 1
ATOM 4002 O O . TRP B 1 230 ? -10.516 -28.859 -2.555 1 82.94 230 TRP B O 1
ATOM 4012 N N . LYS B 1 231 ? -10.227 -29.719 -0.668 1 84.12 231 LYS B N 1
ATOM 4013 C CA . LYS B 1 231 ? -10.57 -28.531 0.119 1 84.12 231 LYS B CA 1
ATOM 4014 C C . LYS B 1 231 ? -11.867 -27.906 -0.383 1 84.12 231 LYS B C 1
ATOM 4016 O O . LYS B 1 231 ? -11.953 -26.688 -0.539 1 84.12 231 LYS B O 1
ATOM 4021 N N . CYS B 1 232 ? -12.867 -28.578 -0.677 1 85 232 CYS B N 1
ATOM 4022 C CA . CYS B 1 232 ? -14.102 -28.109 -1.295 1 85 232 CYS B CA 1
ATOM 4023 C C . CYS B 1 232 ? -14.859 -27.172 -0.361 1 85 232 CYS B C 1
ATOM 4025 O O . CYS B 1 232 ? -15.703 -26.391 -0.806 1 85 232 CYS B O 1
ATOM 4027 N N . GLU B 1 233 ? -14.508 -27.156 0.887 1 81.56 233 GLU B N 1
ATOM 4028 C CA . GLU B 1 233 ? -15.18 -26.281 1.846 1 81.56 233 GLU B CA 1
ATOM 4029 C C . GLU B 1 233 ? -14.477 -24.922 1.948 1 81.56 233 GLU B C 1
ATOM 4031 O O . GLU B 1 233 ? -15.031 -23.969 2.498 1 81.56 233 GLU B O 1
ATOM 4036 N N . ASP B 1 234 ? -13.312 -24.891 1.378 1 81.88 234 ASP B N 1
ATOM 4037 C CA . ASP B 1 234 ? -12.555 -23.641 1.408 1 81.88 234 ASP B CA 1
ATOM 4038 C C . ASP B 1 234 ? -13.055 -22.672 0.342 1 81.88 234 ASP B C 1
ATOM 4040 O O . ASP B 1 234 ? -13.078 -23 -0.845 1 81.88 234 ASP B O 1
ATOM 4044 N N . GLN B 1 235 ? -13.43 -21.531 0.678 1 78.75 235 GLN B N 1
ATOM 4045 C CA . GLN B 1 235 ? -14.008 -20.562 -0.249 1 78.75 235 GLN B CA 1
ATOM 4046 C C . GLN B 1 235 ? -12.961 -19.562 -0.736 1 78.75 235 GLN B C 1
ATOM 4048 O O . GLN B 1 235 ? -13.297 -18.578 -1.38 1 78.75 235 GLN B O 1
ATOM 4053 N N . GLY B 1 236 ? -11.781 -19.875 -0.436 1 81.75 236 GLY B N 1
ATOM 4054 C CA . GLY B 1 236 ? -10.742 -18.938 -0.833 1 81.75 236 GLY B CA 1
ATOM 4055 C C . GLY B 1 236 ? -9.594 -19.594 -1.573 1 81.75 236 GLY B C 1
ATOM 4056 O O . GLY B 1 236 ? -8.789 -18.922 -2.221 1 81.75 236 GLY B O 1
ATOM 4057 N N . HIS B 1 237 ? -9.609 -20.984 -1.436 1 88.38 237 HIS B N 1
ATOM 4058 C CA . HIS B 1 237 ? -8.453 -21.672 -1.998 1 88.38 237 HIS B CA 1
ATOM 4059 C C . HIS B 1 237 ? -8.883 -22.938 -2.732 1 88.38 237 HIS B C 1
ATOM 4061 O O . HIS B 1 237 ? -9.82 -23.625 -2.314 1 88.38 237 HIS B O 1
ATOM 4067 N N . VAL B 1 238 ? -8.102 -23.203 -3.783 1 89.44 238 VAL B N 1
ATOM 4068 C CA . VAL B 1 238 ? -8.227 -24.516 -4.398 1 89.44 238 VAL B CA 1
ATOM 4069 C C . VAL B 1 238 ? -7.422 -25.547 -3.602 1 89.44 238 VAL B C 1
ATOM 4071 O O . VAL B 1 238 ? -6.535 -25.172 -2.828 1 89.44 238 VAL B O 1
ATOM 4074 N N . GLY B 1 239 ? -7.812 -26.781 -3.764 1 88.19 239 GLY B N 1
ATOM 4075 C CA . GLY B 1 239 ? -7.082 -27.844 -3.098 1 88.19 239 GLY B CA 1
ATOM 4076 C C . GLY B 1 239 ? -5.762 -28.172 -3.768 1 88.19 239 GLY B C 1
ATOM 4077 O O . GLY B 1 239 ? -5.496 -27.734 -4.887 1 88.19 239 GLY B O 1
ATOM 4078 N N . TYR B 1 240 ? -4.957 -28.984 -3.098 1 88.62 240 TYR B N 1
ATOM 4079 C CA . TYR B 1 240 ? -3.607 -29.266 -3.564 1 88.62 240 TYR B CA 1
ATOM 4080 C C . TYR B 1 240 ? -3.641 -30.156 -4.809 1 88.62 240 TYR B C 1
ATOM 4082 O O . TYR B 1 240 ? -2.662 -30.219 -5.559 1 88.62 240 TYR B O 1
ATOM 4090 N N . ILE B 1 241 ? -4.766 -30.797 -5.055 1 87.25 241 ILE B N 1
ATOM 4091 C CA . ILE B 1 241 ? -4.887 -31.562 -6.289 1 87.25 241 ILE B CA 1
ATOM 4092 C C . ILE B 1 241 ? -4.691 -30.641 -7.492 1 87.25 241 ILE B C 1
ATOM 4094 O O . ILE B 1 241 ? -4.133 -31.047 -8.516 1 87.25 241 ILE B O 1
ATOM 4098 N N . LEU B 1 242 ? -5.164 -29.453 -7.371 1 90.75 242 LEU B N 1
ATOM 4099 C CA . LEU B 1 242 ? -4.992 -28.484 -8.438 1 90.75 242 LEU B CA 1
ATOM 4100 C C . LEU B 1 242 ? -3.648 -27.766 -8.32 1 90.75 242 LEU B C 1
ATOM 4102 O O . LEU B 1 242 ? -2.992 -27.5 -9.328 1 90.75 242 LEU B O 1
ATOM 4106 N N . VAL B 1 243 ? -3.189 -27.484 -7.16 1 91.5 243 VAL B N 1
ATOM 4107 C CA . VAL B 1 243 ? -1.926 -26.797 -6.906 1 91.5 243 VAL B CA 1
ATOM 4108 C C . VAL B 1 243 ? -0.775 -27.594 -7.52 1 91.5 243 VAL B C 1
ATOM 4110 O O . VAL B 1 243 ? 0.118 -27.031 -8.148 1 91.5 243 VAL B O 1
ATOM 4113 N N . TYR B 1 244 ? -0.847 -28.875 -7.363 1 86.12 244 TYR B N 1
ATOM 4114 C CA . TYR B 1 244 ? 0.198 -29.719 -7.926 1 86.12 244 TYR B CA 1
ATOM 4115 C C . TYR B 1 244 ? 0.224 -29.609 -9.445 1 86.12 244 TYR B C 1
ATOM 4117 O O . TYR B 1 244 ? 1.292 -29.672 -10.062 1 86.12 244 TYR B O 1
ATOM 4125 N N . GLN B 1 245 ? -0.933 -29.5 -9.992 1 85.69 245 GLN B N 1
ATOM 4126 C CA . GLN B 1 245 ? -0.99 -29.312 -11.438 1 85.69 245 GLN B CA 1
ATOM 4127 C C . GLN B 1 245 ? -0.364 -27.984 -11.852 1 85.69 245 GLN B C 1
ATOM 4129 O O . GLN B 1 245 ? 0.325 -27.906 -12.867 1 85.69 245 GLN B O 1
ATOM 4134 N N . TYR B 1 246 ? -0.608 -26.984 -11.07 1 90.62 246 TYR B N 1
ATOM 4135 C CA . TYR B 1 246 ? -0.009 -25.688 -11.344 1 90.62 246 TYR B CA 1
ATOM 4136 C C . TYR B 1 246 ? 1.513 -25.75 -11.281 1 90.62 246 TYR B C 1
ATOM 4138 O O . TYR B 1 246 ? 2.203 -25.203 -12.141 1 90.62 246 TYR B O 1
ATOM 4146 N N . VAL B 1 247 ? 2.012 -26.406 -10.297 1 87.56 247 VAL B N 1
ATOM 4147 C CA . VAL B 1 247 ? 3.453 -26.562 -10.141 1 87.56 247 VAL B CA 1
ATOM 4148 C C . VAL B 1 247 ? 4.027 -27.297 -11.352 1 87.56 247 VAL B C 1
ATOM 4150 O O . VAL B 1 247 ? 5.059 -26.891 -11.898 1 87.56 247 VAL B O 1
ATOM 4153 N N . ASP B 1 248 ? 3.346 -28.281 -11.75 1 83.44 248 ASP B N 1
ATOM 4154 C CA . ASP B 1 248 ? 3.777 -29.031 -12.922 1 83.44 248 ASP B CA 1
ATOM 4155 C C . ASP B 1 248 ? 3.816 -28.141 -14.164 1 83.44 248 ASP B C 1
ATOM 4157 O O . ASP B 1 248 ? 4.723 -28.266 -14.992 1 83.44 248 ASP B O 1
ATOM 4161 N N . MET B 1 249 ? 2.871 -27.344 -14.289 1 85.62 249 MET B N 1
ATOM 4162 C CA . MET B 1 249 ? 2.807 -26.438 -15.43 1 85.62 249 MET B CA 1
ATOM 4163 C C . MET B 1 249 ? 4.008 -25.5 -15.445 1 85.62 249 MET B C 1
ATOM 4165 O O . MET B 1 249 ? 4.605 -25.266 -16.5 1 85.62 249 MET B O 1
ATOM 4169 N N . VAL B 1 250 ? 4.355 -24.984 -14.305 1 84.12 250 VAL B N 1
ATOM 4170 C CA . VAL B 1 250 ? 5.48 -24.062 -14.211 1 84.12 250 VAL B CA 1
ATOM 4171 C C . VAL B 1 250 ? 6.781 -24.797 -14.516 1 84.12 250 VAL B C 1
ATOM 4173 O O . VAL B 1 250 ? 7.625 -24.297 -15.258 1 84.12 250 VAL B O 1
ATOM 4176 N N . LEU B 1 251 ? 6.91 -25.938 -13.969 1 76.38 251 LEU B N 1
ATOM 4177 C CA . LEU B 1 251 ? 8.133 -26.703 -14.148 1 76.38 251 LEU B CA 1
ATOM 4178 C C . LEU B 1 251 ? 8.281 -27.156 -15.594 1 76.38 251 LEU B C 1
ATOM 4180 O O . LEU B 1 251 ? 9.383 -27.156 -16.141 1 76.38 251 LEU B O 1
ATOM 4184 N N . ASN B 1 252 ? 7.207 -27.578 -16.141 1 74.94 252 ASN B N 1
ATOM 4185 C CA . ASN B 1 252 ? 7.254 -28.047 -17.531 1 74.94 252 ASN B CA 1
ATOM 4186 C C . ASN B 1 252 ? 7.535 -26.906 -18.5 1 74.94 252 ASN B C 1
ATOM 4188 O O . ASN B 1 252 ? 8.281 -27.078 -19.453 1 74.94 252 ASN B O 1
ATOM 4192 N N . ASP B 1 253 ? 6.875 -25.859 -18.391 1 69.19 253 ASP B N 1
ATOM 4193 C CA . ASP B 1 253 ? 7.109 -24.703 -19.25 1 69.19 253 ASP B CA 1
ATOM 4194 C C . ASP B 1 253 ? 8.516 -24.141 -19.031 1 69.19 253 ASP B C 1
ATOM 4196 O O . ASP B 1 253 ? 9.195 -23.781 -20 1 69.19 253 ASP B O 1
ATOM 4200 N N . PHE B 1 254 ? 8.891 -24.047 -17.828 1 59.19 254 PHE B N 1
ATOM 4201 C CA . PHE B 1 254 ? 10.188 -23.453 -17.531 1 59.19 254 PHE B CA 1
ATOM 4202 C C . PHE B 1 254 ? 11.281 -24.516 -17.547 1 59.19 254 PHE B C 1
ATOM 4204 O O . PHE B 1 254 ? 12.445 -24.203 -17.828 1 59.19 254 PHE B O 1
ATOM 4211 N N . CYS B 1 255 ? 11 -25.641 -17.016 1 55.41 255 CYS B N 1
ATOM 4212 C CA . CYS B 1 255 ? 12.008 -26.688 -17.109 1 55.41 255 CYS B CA 1
ATOM 4213 C C . CYS B 1 255 ? 12.516 -26.844 -18.531 1 55.41 255 CYS B C 1
ATOM 4215 O O . CYS B 1 255 ? 13.719 -27.016 -18.75 1 55.41 255 CYS B O 1
ATOM 4217 N N . GLY B 1 256 ? 11.578 -26.922 -19.453 1 48.09 256 GLY B N 1
ATOM 4218 C CA . GLY B 1 256 ? 12.078 -27.062 -20.797 1 48.09 256 GLY B CA 1
ATOM 4219 C C . GLY B 1 256 ? 12.922 -25.891 -21.266 1 48.09 256 GLY B C 1
ATOM 4220 O O . GLY B 1 256 ? 13.891 -26.062 -22 1 48.09 256 GLY B O 1
ATOM 4221 N N . LYS B 1 257 ? 12.477 -24.859 -20.906 1 48.5 257 LYS B N 1
ATOM 4222 C CA . LYS B 1 257 ? 13.164 -23.688 -21.453 1 48.5 257 LYS B CA 1
ATOM 4223 C C . LYS B 1 257 ? 14.422 -23.375 -20.656 1 48.5 257 LYS B C 1
ATOM 4225 O O . LYS B 1 257 ? 15.453 -23 -21.219 1 48.5 257 LYS B O 1
ATOM 4230 N N . TYR B 1 258 ? 14.336 -23.391 -19.344 1 45.75 258 TYR B N 1
ATOM 4231 C CA . TYR B 1 258 ? 15.438 -22.828 -18.578 1 45.75 258 TYR B CA 1
ATOM 4232 C C . TYR B 1 258 ? 16.078 -23.875 -17.688 1 45.75 258 TYR B C 1
ATOM 4234 O O . TYR B 1 258 ? 17.25 -23.766 -17.312 1 45.75 258 TYR B O 1
ATOM 4242 N N . LEU B 1 259 ? 15.25 -24.734 -17.188 1 48.56 259 LEU B N 1
ATOM 4243 C CA . LEU B 1 259 ? 15.852 -25.703 -16.266 1 48.56 259 LEU B CA 1
ATOM 4244 C C . LEU B 1 259 ? 16.359 -26.922 -17.016 1 48.56 259 LEU B C 1
ATOM 4246 O O . LEU B 1 259 ? 15.641 -27.516 -17.812 1 48.56 259 LEU B O 1
ATOM 4250 N N . ASN B 1 260 ? 17.391 -26.781 -17.734 1 41.28 260 ASN B N 1
ATOM 4251 C CA . ASN B 1 260 ? 18.016 -27.984 -18.281 1 41.28 260 ASN B CA 1
ATOM 4252 C C . ASN B 1 260 ? 17.797 -29.188 -17.375 1 41.28 260 ASN B C 1
ATOM 4254 O O . ASN B 1 260 ? 18.734 -29.891 -17.031 1 41.28 260 ASN B O 1
ATOM 4258 N N . LEU B 1 261 ? 16.734 -29.125 -16.625 1 42.03 261 LEU B N 1
ATOM 4259 C CA . LEU B 1 261 ? 16.5 -30.359 -15.891 1 42.03 261 LEU B CA 1
ATOM 4260 C C . LEU B 1 261 ? 16.172 -31.5 -16.844 1 42.03 261 LEU B C 1
ATOM 4262 O O . LEU B 1 261 ? 15.656 -31.281 -17.938 1 42.03 261 LEU B O 1
ATOM 4266 N N . GLY B 1 262 ? 16.922 -32.562 -16.828 1 38.78 262 GLY B N 1
ATOM 4267 C CA . GLY B 1 262 ? 16.75 -33.75 -17.656 1 38.78 262 GLY B CA 1
ATOM 4268 C C . GLY B 1 262 ? 15.297 -34.125 -17.891 1 38.78 262 GLY B C 1
ATOM 4269 O O . GLY B 1 262 ? 14.406 -33.594 -17.188 1 38.78 262 GLY B O 1
ATOM 4270 N N . HIS B 1 263 ? 15.023 -34.719 -19.016 1 43.91 263 HIS B N 1
ATOM 4271 C CA . HIS B 1 263 ? 13.75 -35.25 -19.5 1 43.91 263 HIS B CA 1
ATOM 4272 C C . HIS B 1 263 ? 12.906 -35.781 -18.344 1 43.91 263 HIS B C 1
ATOM 4274 O O . HIS B 1 263 ? 11.688 -35.906 -18.453 1 43.91 263 HIS B O 1
ATOM 4280 N N . GLU B 1 264 ? 13.523 -36.219 -17.391 1 38.34 264 GLU B N 1
ATOM 4281 C CA . GLU B 1 264 ? 12.852 -36.906 -16.297 1 38.34 264 GLU B CA 1
ATOM 4282 C C . GLU B 1 264 ? 12.031 -35.938 -15.453 1 38.34 264 GLU B C 1
ATOM 4284 O O . GLU B 1 264 ? 11.055 -36.312 -14.812 1 38.34 264 GLU B O 1
ATOM 4289 N N . PHE B 1 265 ? 12.445 -34.75 -15.312 1 40.03 265 PHE B N 1
ATOM 4290 C CA . PHE B 1 265 ? 11.719 -33.75 -14.539 1 40.03 265 PHE B CA 1
ATOM 4291 C C . PHE B 1 265 ? 10.82 -32.906 -15.445 1 40.03 265 PHE B C 1
ATOM 4293 O O . PHE B 1 265 ? 9.781 -32.438 -15.008 1 40.03 265 PHE B O 1
ATOM 4300 N N . CYS B 1 266 ? 11.258 -32.688 -16.625 1 41.47 266 CYS B N 1
ATOM 4301 C CA . CYS B 1 266 ? 10.5 -31.938 -17.625 1 41.47 266 CYS B CA 1
ATOM 4302 C C . CYS B 1 266 ? 9.812 -32.875 -18.609 1 41.47 266 CYS B C 1
ATOM 4304 O O . CYS B 1 266 ? 10.453 -33.375 -19.531 1 41.47 266 CYS B O 1
ATOM 4306 N N . THR B 1 267 ? 9.078 -33.969 -18.172 1 34.94 267 THR B N 1
ATOM 4307 C CA . THR B 1 267 ? 8.398 -34.844 -19.141 1 34.94 267 THR B CA 1
ATOM 4308 C C . THR B 1 267 ? 7.148 -34.125 -19.672 1 34.94 267 THR B C 1
ATOM 4310 O O . THR B 1 267 ? 6.453 -33.438 -18.938 1 34.94 267 THR B O 1
#

Organism: Homarus americanus (NCBI:txid6706)

Sequence (534 aa):
FHASEGADEGGGVVDVTEGGVASGGTEPARGQHWVIFGDSHMRYILKGWKSVAPAEKTLHNDKPFKNIEVRDLSVNLNITFYWDVHLMKHLPQEMIKWEQQPHHTPSLVLLGTALWWMKDNEAIYVNFGAKAAADLYEDYLRILRDRLSRLAKTTTVIFKLVDDVPVRTRNPKSKTAFGVRNNFVLYNQLAVQELGNTGVIIWNSTVPLSLAYTKECTKNFRNTPPWYQWKCEDQGHVGYILVYQYVDMVLNDFCGKYLNLGHEFCTFHASEGADEGGGVVDVTEGGVASGGTEPARGQHWVIFGDSHMRYILKGWKSVAPAEKTLHNDKPFKNIEVRDLSVNLNITFYWDVHLMKHLPQEMIKWEQQPHHTPSLVLLGTALWWMKDNEAIYVNFGAKAAADLYEDYLRILRDRLSRLAKTTTVIFKLVDDVPVRTRNPKSKTAFGVRNNFVLYNQLAVQELGNTGVIIWNSTVPLSLAYTKECTKNFRNTPPWYQWKCEDQGHVGYILVYQYVDMVLNDFCGKYLNLGHEFCT

Secondary structure (DSSP, 8-state):
-------------------------------EEEEEEESHHHHHHHHH-SSS-THHHHHHHS-TTS-EEEEETTTTEEEEEEE-TTSSSHHHHHHHHHHH-GGG--SEEEEE-SHHHHHHTHHHHHHH-HHHHHHHHHHHHHHHHHHHHHHTTTSEEEEEPPPP-------TT---STT-HHHHHHHHHHHHHHHTTSS-EEE-THHHHHHHHHHHHHHH----SSHHHH-TT-SS---HHHHHHHHHHHHHHHHHHT----TTT--/-------------------------------EEEEEEESHHHHHHHHH-SSS-THHHHHHHS-TTS-EEEEETTTTEEEEEEE-TTSSSHHHHHHHHHHH-GGG--SEEEEE-SHHHHHHTHHHHHHH-HHHHHHHHHHHHHHHHHHHHHHTTTSEEEEEPPPP-------TT---STT-HHHHHHHHHHHHHHHTTSS-EEE-THHHHHHHHHHHHHHH----SSHHHH-TT-SS---HHHHHHHHHHHHHHHHHHT----TTT--

pLDDT: mean 75.71, std 23.38, range [18.19, 97.75]

Solvent-accessible surface area (backbone atoms only — not comparable to full-atom values): 29596 Å² total; per-residue (Å²): 138,78,76,73,76,75,76,74,74,73,78,72,79,72,82,78,80,75,84,80,78,83,74,81,86,65,75,75,76,78,63,45,35,35,38,39,36,8,38,69,73,47,48,44,36,60,66,39,39,70,85,44,56,85,40,64,65,51,60,71,66,44,65,95,73,50,67,44,74,46,61,29,70,91,75,34,33,36,38,38,36,40,59,18,38,79,52,69,62,54,54,56,54,51,52,52,52,29,71,76,34,62,90,69,47,44,59,32,38,41,36,32,52,54,66,56,49,32,52,78,23,24,68,43,22,66,76,65,30,65,68,63,30,44,44,62,57,47,54,51,45,51,65,44,28,64,59,46,27,58,48,26,73,79,22,50,31,36,39,43,54,54,63,46,45,38,49,74,83,51,60,85,79,62,68,53,44,56,54,33,68,70,50,43,53,49,54,38,51,47,49,47,71,52,37,63,87,29,63,38,40,72,43,57,72,52,37,64,54,22,45,51,48,27,50,46,26,70,74,64,53,44,77,51,82,63,58,61,37,49,28,43,83,36,45,82,41,74,16,46,64,54,32,41,51,51,34,48,51,52,40,39,63,38,20,65,72,68,37,83,52,54,62,84,74,30,106,136,78,77,75,74,77,73,77,75,70,77,70,79,67,81,73,80,76,85,79,78,86,72,81,84,67,76,75,76,78,62,45,37,35,36,38,36,8,38,71,72,45,49,44,36,61,65,38,38,71,83,51,59,80,43,65,64,50,61,70,66,42,64,95,75,50,65,44,70,46,63,31,70,92,74,36,34,34,38,37,36,40,59,18,38,79,52,72,61,55,53,57,54,48,52,52,50,28,71,76,34,62,89,71,48,41,59,33,38,40,36,31,52,54,65,56,50,32,53,76,25,24,69,44,23,65,75,63,30,66,68,64,30,44,44,62,57,47,55,51,45,51,64,44,28,62,60,46,26,58,47,26,76,78,22,50,31,36,39,43,51,55,62,44,43,38,47,73,85,52,60,87,78,62,68,52,44,57,51,33,69,68,48,42,53,50,55,37,50,46,48,48,66,47,40,53,86,31,61,44,41,72,42,57,71,52,38,63,53,22,45,50,49,28,51,49,26,70,72,64,54,45,78,53,83,63,59,61,37,49,27,43,84,36,46,82,41,74,15,45,64,55,31,42,51,52,34,47,51,51,41,38,62,37,20,67,72,69,36,82,53,56,62,84,74,31,108

Radius of gyration: 26.55 Å; Cα contacts (8 Å, |Δi|>4): 811; chains: 2; bounding box: 70×74×54 Å